Protein AF-A0AAD5UE42-F1 (afdb_monomer)

Sequence (402 aa):
MNGDNMEGTQVIVGWNNNGKYMISDRKSTATILPLPFPNTASKITTLQVPAPSWANLAFSFTRPLSNTDIKLTNSSIYSYAYADHPVRTPTDPNTSFDIHDRHGGFGPLDFTTLKVTNSNGTVPAPKVVAGPSSGILVLPDNFSYSTLVTVHAYLLMFAWIVCPFIGIYIARYLKTALGIWWLRLHTLFMLVGVCICSVTGILFIFLYRPGPHFGMDGNNPHKLIGILVTGLLFAQMILGVVSDQLFEVNRTSIPWYDRAHWWLGRLTFLAALVNMYFGFSLFKSNFGSDMASYLPYVGYALAGVGVLAMIAGHFIHGGQDNHVAPLAEPVKQNDFKPPPDYEDRFQNRYPPQDRNPDRYQSSDRYNSSPRSPGGYTQRQERQRTQERRRDDRYREDRNYRR

Nearest PDB structures (foldseek):
  4o79-assembly1_A  TM=6.593E-01  e=1.253E-01  Arabidopsis thaliana
  7uwd-assembly1_i  TM=2.695E-01  e=8.644E+00  Citrus x limon

pLDDT: mean 78.76, std 16.92, range [36.81, 98.25]

Solvent-accessible surface area (backbone atoms only — not comparable to full-atom values): 24147 Å² total; per-residue (Å²): 127,74,25,77,83,36,49,76,36,83,41,80,48,72,49,76,38,94,92,39,80,46,68,29,39,20,39,27,60,28,81,48,84,54,45,65,46,98,67,60,72,58,40,82,45,77,66,87,60,87,70,57,96,84,57,93,74,79,81,30,71,47,70,60,87,82,50,80,90,62,80,85,54,64,62,42,77,44,71,50,71,47,56,99,66,81,53,80,40,62,89,46,70,74,46,60,66,77,84,59,81,42,72,54,71,54,52,46,50,59,54,80,79,60,76,84,71,74,90,86,66,89,70,75,74,78,76,81,61,85,46,89,44,43,12,88,37,78,73,57,94,92,59,50,72,59,54,52,55,51,52,25,49,54,33,40,44,45,15,66,51,47,22,50,49,55,20,49,45,32,62,58,64,32,42,80,83,44,48,76,50,18,58,55,49,22,47,44,23,48,48,53,34,25,47,47,32,38,52,53,27,50,46,56,53,61,34,47,42,51,68,73,87,82,58,75,84,72,85,55,62,32,61,58,44,45,53,51,38,52,54,47,49,54,52,38,52,53,34,51,52,49,43,60,76,69,60,54,81,84,33,84,63,85,54,68,59,50,53,47,33,54,53,50,47,52,53,39,51,53,51,45,57,57,25,48,45,40,45,38,66,72,46,23,80,71,60,34,73,68,47,32,63,46,51,55,54,52,52,49,51,49,41,47,51,44,50,50,50,54,54,50,44,40,71,75,68,43,75,75,83,58,77,38,59,73,77,69,71,76,73,62,83,82,72,73,72,71,61,94,56,51,64,61,57,54,53,70,75,51,68,81,74,83,77,71,83,79,83,82,73,88,82,92,73,92,81,92,77,84,88,75,93,81,72,79,51,75,66,58,56,52,49,54,52,52,51,50,60,49,52,51,50,52,50,50,53,50,61,74,75,103

Organism: NCBI:txid261099

Secondary structure (DSSP, 8-state):
--GGGGTT-EEEEEEEETTEEEEEEEEEETTEEEEEPSS---EEE--SSPPPTT-S---EEE--TT-TTS---SEEEEEEEE-SS--S-TT-TT---PPPSEEEEEEEEE-TT-----TTS----------TTS-SSPPPTT--HHHHHHHHHHHHHIIIIIHHHHHHHHHHHSHHHHTTHHHHHHHIIIIIIIIIHHHHHHHHHHHH--S-TT--TT--HHHHHHHHHHHHHHHHHHHHHHHHHT--TT-SS--HHHHHHHHHHHHHHHHHHHHHHHHHHHTHHHH-HHHHHHHHHHHHHHHHHHHHHHHHHHHHH-S---SS--------TT-----TTHHHHHHHHS------TT-----------PPPS----HHHHHHHHHHHHHHHHHHHHHHH--

InterPro domains:
  IPR006593 Cytochrome b561/ferric reductase, transmembrane domain [PF03188] (152-280)
  IPR006593 Cytochrome b561/ferric reductase, transmembrane domain [PS50939] (113-314)
  IPR006593 Cytochrome b561/ferric reductase, transmembrane domain [SM00665] (151-280)
  IPR015920 Cellobiose dehydrogenase-like, cytochrome domain [PF16010] (3-107)

Mean predicted aligned error: 15.85 Å

Radius of gyration: 38.17 Å; Cα contacts (8 Å, |Δi|>4): 386; chains: 1; bounding box: 79×54×128 Å

Foldseek 3Di:
DQLVVQALHWDWDWDDDPNDIDIFIFGRRRPDFTFTDPDDQKDWDPQLDDDPPPDPDGTDIDHDCPPPSDHDDQWDKAKDFAAPDDFPDRVDSRTDDDDGPDMDIDIGQGPPPDDPDDPDDSDDPPPRPPDQQWFLDHDPPPDDPLNLLVLLLVLLLQQQLPLQLVLVLLLWFCCVVQPVVSLVSSCCSLVVRHQVSNVVSVVSCRRGGGDDLPDPPDVQVLSVLSVVLNVLSVVLVVLSVVCVVPDDLQDQDDDVSNVVSVVSSVVSSVSSLVSSLSSLVVPCVSLDVVRSVCVSVVSVVSNVVSVVVVVVSCVPRHHGPDSRDPPPPPPPPPPPPDDPCPVVVVCVVDPPPPPPVPPPDDDDDDDDDDDDPDDPPPVNVVVVVVVVVVVVVVVVVVVVND

Structure (mmCIF, N/CA/C/O backbone):
data_AF-A0AAD5UE42-F1
#
_entry.id   AF-A0AAD5UE42-F1
#
loop_
_atom_site.group_PDB
_atom_site.id
_atom_site.type_symbol
_atom_site.label_atom_id
_atom_site.label_alt_id
_atom_site.label_comp_id
_atom_site.label_asym_id
_atom_site.label_entity_id
_atom_site.label_seq_id
_atom_site.pdbx_PDB_ins_code
_atom_site.Cartn_x
_atom_site.Cartn_y
_atom_site.Cartn_z
_atom_site.occupancy
_atom_site.B_iso_or_equiv
_atom_site.auth_seq_id
_atom_site.auth_comp_id
_atom_site.auth_asym_id
_atom_site.auth_atom_id
_atom_site.pdbx_PDB_model_num
ATOM 1 N N . MET A 1 1 ? 5.944 4.211 -20.988 1.00 52.62 1 MET A N 1
ATOM 2 C CA . MET A 1 1 ? 6.977 5.244 -20.711 1.00 52.62 1 MET A CA 1
ATOM 3 C C . MET A 1 1 ? 6.402 6.620 -21.018 1.00 52.62 1 MET A C 1
ATOM 5 O O . MET A 1 1 ? 5.613 6.708 -21.950 1.00 52.62 1 MET A O 1
ATOM 9 N N . ASN A 1 2 ? 6.751 7.667 -20.261 1.00 52.81 2 ASN A N 1
ATOM 10 C CA . ASN A 1 2 ? 6.365 9.039 -20.622 1.00 52.81 2 ASN A CA 1
ATOM 11 C C . ASN A 1 2 ? 7.173 9.425 -21.870 1.00 52.81 2 ASN A C 1
ATOM 13 O O . ASN A 1 2 ? 8.362 9.718 -21.745 1.00 52.81 2 ASN A O 1
ATOM 17 N N . GLY A 1 3 ? 6.567 9.302 -23.056 1.00 58.91 3 GLY A N 1
ATOM 18 C CA . GLY A 1 3 ? 7.266 9.445 -24.338 1.00 58.91 3 GLY A CA 1
ATOM 19 C C . GLY A 1 3 ? 8.025 10.764 -24.435 1.00 58.91 3 GLY A C 1
ATOM 20 O O . GLY A 1 3 ? 9.162 10.774 -24.887 1.00 58.91 3 GLY A O 1
ATOM 21 N N . ASP A 1 4 ? 7.470 11.842 -23.889 1.00 66.00 4 ASP A N 1
ATOM 22 C CA . ASP A 1 4 ? 8.044 13.191 -23.953 1.00 66.00 4 ASP A CA 1
ATOM 23 C C . ASP A 1 4 ? 9.451 13.291 -23.335 1.00 66.00 4 ASP A C 1
ATOM 25 O O . ASP A 1 4 ? 10.297 14.032 -23.823 1.00 66.00 4 ASP A O 1
ATOM 29 N N . ASN A 1 5 ? 9.764 12.475 -22.322 1.00 71.25 5 ASN A N 1
ATOM 30 C CA . ASN A 1 5 ? 11.094 12.460 -21.696 1.00 71.25 5 ASN A CA 1
ATOM 31 C C . ASN A 1 5 ? 12.134 11.657 -22.491 1.00 71.25 5 ASN A C 1
ATOM 33 O O . ASN A 1 5 ? 13.307 11.625 -22.121 1.00 71.25 5 ASN A O 1
ATOM 37 N N . MET A 1 6 ? 11.705 10.955 -23.540 1.00 76.69 6 MET A N 1
ATOM 38 C CA . MET A 1 6 ? 12.575 10.146 -24.383 1.00 76.69 6 MET A CA 1
ATOM 39 C C . MET A 1 6 ? 12.925 10.831 -25.698 1.00 76.69 6 MET A C 1
ATOM 41 O O . MET A 1 6 ? 13.692 10.247 -26.463 1.00 76.69 6 MET A O 1
ATOM 45 N N . GLU A 1 7 ? 12.406 12.019 -26.006 1.00 85.94 7 GLU A N 1
ATOM 46 C CA . GLU A 1 7 ? 12.764 12.711 -27.245 1.00 85.94 7 GLU A CA 1
ATOM 47 C C . GLU A 1 7 ? 14.285 12.902 -27.359 1.00 85.94 7 GLU A C 1
ATOM 49 O O . GLU A 1 7 ? 14.961 13.326 -26.424 1.00 85.94 7 GLU A O 1
ATOM 54 N N . GLY A 1 8 ? 14.850 12.525 -28.506 1.00 84.62 8 GLY A N 1
ATOM 55 C CA . GLY A 1 8 ? 16.280 12.655 -28.776 1.00 84.62 8 GLY A CA 1
ATOM 56 C C . GLY A 1 8 ? 17.173 11.610 -28.103 1.00 84.62 8 GLY A C 1
ATOM 57 O O . GLY A 1 8 ? 18.381 11.642 -28.322 1.00 84.62 8 GLY A O 1
ATOM 58 N N . THR A 1 9 ? 16.619 10.668 -27.334 1.00 84.31 9 THR A N 1
ATOM 59 C CA . THR A 1 9 ? 17.390 9.567 -26.728 1.00 84.31 9 THR A CA 1
ATOM 60 C C . THR A 1 9 ? 17.687 8.441 -27.723 1.00 84.31 9 THR A C 1
ATOM 62 O O . THR A 1 9 ? 17.001 8.287 -28.739 1.00 84.31 9 THR A O 1
ATOM 65 N N . GLN A 1 10 ? 18.724 7.642 -27.434 1.00 87.19 10 GLN A N 1
ATOM 66 C CA . GLN A 1 10 ? 19.076 6.482 -28.251 1.00 87.19 10 GLN A CA 1
ATOM 67 C C . GLN A 1 10 ? 18.228 5.301 -27.817 1.00 87.19 10 GLN A C 1
ATOM 69 O O . GLN A 1 10 ? 18.193 4.955 -26.637 1.00 87.19 10 GLN A O 1
ATOM 74 N N . VAL A 1 11 ? 17.625 4.634 -28.787 1.00 89.75 11 VAL A N 1
ATOM 75 C CA . VAL A 1 11 ? 16.926 3.373 -28.596 1.00 89.75 11 VAL A CA 1
ATOM 76 C C . VAL A 1 11 ? 17.681 2.310 -29.371 1.00 89.75 11 VAL A C 1
ATOM 78 O O . VAL A 1 11 ? 17.966 2.482 -30.552 1.00 89.75 11 VAL A O 1
ATOM 81 N N . ILE A 1 12 ? 18.010 1.210 -28.706 1.00 90.81 12 ILE A N 1
ATOM 82 C CA . ILE A 1 12 ? 18.577 0.032 -29.356 1.00 90.81 12 ILE A CA 1
ATOM 83 C C . ILE A 1 12 ? 17.478 -1.013 -29.359 1.00 90.81 12 ILE A C 1
ATOM 85 O O . ILE A 1 12 ? 17.018 -1.444 -28.302 1.00 90.81 12 ILE A O 1
ATOM 89 N N . VAL A 1 13 ? 17.027 -1.377 -30.551 1.00 92.69 13 VAL A N 1
ATOM 90 C CA . VAL A 1 13 ? 15.970 -2.368 -30.745 1.00 92.69 13 VAL A CA 1
ATOM 91 C C . VAL A 1 13 ? 16.619 -3.643 -31.240 1.00 92.69 13 VAL A C 1
ATOM 93 O O . VAL A 1 13 ? 17.416 -3.581 -32.170 1.00 92.69 13 VAL A O 1
ATOM 96 N N . GLY A 1 14 ? 16.279 -4.788 -30.651 1.00 93.00 14 GLY A N 1
ATOM 97 C CA . GLY A 1 14 ? 16.724 -6.086 -31.147 1.00 93.00 14 GLY A CA 1
ATOM 98 C C . GLY A 1 14 ? 15.583 -7.087 -31.229 1.00 93.00 14 GLY A C 1
ATOM 99 O O . GLY A 1 14 ? 14.652 -7.037 -30.429 1.00 93.00 14 GLY A O 1
ATOM 100 N N . TRP A 1 15 ? 15.645 -7.975 -32.217 1.00 93.44 15 TRP A N 1
ATOM 101 C CA . TRP A 1 15 ? 14.624 -8.994 -32.468 1.00 93.44 15 TRP A CA 1
ATOM 102 C C . TRP A 1 15 ? 15.233 -10.269 -33.051 1.00 93.44 15 TRP A C 1
ATOM 104 O O . TRP A 1 15 ? 16.383 -10.293 -33.499 1.00 93.44 15 TRP A O 1
ATOM 114 N N . ASN A 1 16 ? 14.446 -11.344 -33.036 1.00 91.06 16 ASN A N 1
ATOM 115 C CA . ASN A 1 16 ? 14.782 -12.611 -33.674 1.00 91.06 16 ASN A CA 1
ATOM 116 C C . ASN A 1 16 ? 14.305 -12.607 -35.138 1.00 91.06 16 ASN A C 1
ATOM 118 O O . ASN A 1 16 ? 13.165 -12.258 -35.437 1.00 91.06 16 ASN A O 1
ATOM 122 N N . ASN A 1 17 ? 15.188 -13.008 -36.041 1.00 91.31 17 ASN A N 1
ATOM 123 C CA . ASN A 1 17 ? 14.957 -13.242 -37.454 1.00 91.31 17 ASN A CA 1
ATOM 124 C C . ASN A 1 17 ? 15.378 -14.684 -37.779 1.00 91.31 17 ASN A C 1
ATOM 126 O O . ASN A 1 17 ? 16.527 -14.942 -38.145 1.00 91.31 17 ASN A O 1
ATOM 130 N N . ASN A 1 18 ? 14.451 -15.629 -37.602 1.00 89.25 18 ASN A N 1
ATOM 131 C CA . ASN A 1 18 ? 14.637 -17.049 -37.920 1.00 89.25 18 ASN A CA 1
ATOM 132 C C . ASN A 1 18 ? 15.916 -17.656 -37.309 1.00 89.25 18 ASN A C 1
ATOM 134 O O . ASN A 1 18 ? 16.718 -18.289 -37.995 1.00 89.25 18 ASN A O 1
ATOM 138 N N . GLY A 1 19 ? 16.130 -17.425 -36.013 1.00 84.62 19 GLY A N 1
ATOM 139 C CA . GLY A 1 19 ? 17.285 -17.935 -35.267 1.00 84.62 19 GLY A CA 1
ATOM 140 C C . GLY A 1 19 ? 18.537 -17.059 -35.355 1.00 84.62 19 GLY A C 1
ATOM 141 O O . GLY A 1 19 ? 19.527 -17.346 -34.686 1.00 84.62 19 GLY A O 1
ATOM 142 N N . LYS A 1 20 ? 18.504 -15.969 -36.131 1.00 87.88 20 LYS A N 1
ATOM 143 C CA . LYS A 1 20 ? 19.526 -14.917 -36.108 1.00 87.88 20 LYS A CA 1
ATOM 144 C C . LYS A 1 20 ? 18.991 -13.701 -35.371 1.00 87.88 20 LYS A C 1
ATOM 146 O O . LYS A 1 20 ? 17.842 -13.325 -35.557 1.00 87.88 20 LYS A O 1
ATOM 151 N N . TYR A 1 21 ? 19.819 -13.058 -34.561 1.00 90.50 21 TYR A N 1
ATOM 152 C CA . TYR A 1 21 ? 19.439 -11.797 -33.935 1.00 90.50 21 TYR A CA 1
ATOM 153 C C . TYR A 1 21 ? 19.759 -10.627 -34.864 1.00 90.50 21 TYR A C 1
ATOM 155 O O . TYR A 1 21 ? 20.768 -10.639 -35.567 1.00 90.50 21 TYR A O 1
ATOM 163 N N . MET A 1 22 ? 18.889 -9.625 -34.857 1.00 91.69 22 MET A N 1
ATOM 164 C CA . MET A 1 22 ? 19.046 -8.355 -35.562 1.00 91.69 22 MET A CA 1
ATOM 165 C C . MET A 1 22 ? 19.017 -7.228 -34.534 1.00 91.69 22 MET A C 1
ATOM 167 O O . MET A 1 22 ? 18.335 -7.356 -33.517 1.00 91.69 22 MET A O 1
ATOM 171 N N . ILE A 1 23 ? 19.739 -6.137 -34.795 1.00 92.31 23 ILE A N 1
ATOM 172 C CA . ILE A 1 23 ? 19.665 -4.911 -33.994 1.00 92.31 23 ILE A CA 1
ATOM 173 C C . ILE A 1 23 ? 19.538 -3.680 -34.890 1.00 92.31 23 ILE A C 1
ATOM 175 O O . ILE A 1 23 ? 20.005 -3.677 -36.027 1.00 92.31 23 ILE A O 1
ATOM 179 N N . SER A 1 24 ? 18.920 -2.634 -34.354 1.00 92.25 24 SER A N 1
ATOM 180 C CA . SER A 1 24 ? 18.726 -1.339 -34.995 1.00 92.25 24 SER A CA 1
ATOM 181 C C . SER A 1 24 ? 18.961 -0.239 -33.970 1.00 92.25 24 SER A C 1
ATOM 183 O O . SER A 1 24 ? 18.314 -0.217 -32.918 1.00 92.25 24 SER A O 1
ATOM 185 N N . ASP A 1 25 ? 19.883 0.671 -34.281 1.00 91.81 25 ASP A N 1
ATOM 186 C CA . ASP A 1 25 ? 20.022 1.913 -33.531 1.00 91.81 25 ASP A CA 1
ATOM 187 C C . ASP A 1 25 ? 18.962 2.896 -34.033 1.00 91.81 25 ASP A C 1
ATOM 189 O O . ASP A 1 25 ? 18.850 3.147 -35.235 1.00 91.81 25 ASP A O 1
ATOM 193 N N . ARG A 1 26 ? 18.205 3.498 -33.114 1.00 92.25 26 ARG A N 1
ATOM 194 C CA . ARG A 1 26 ? 17.138 4.450 -33.427 1.00 92.25 26 ARG A CA 1
ATOM 195 C C . ARG A 1 26 ? 17.199 5.692 -32.550 1.00 92.25 26 ARG A C 1
ATOM 197 O O . ARG A 1 26 ? 17.638 5.636 -31.402 1.00 92.25 26 ARG A O 1
ATOM 204 N N . LYS A 1 27 ? 16.713 6.810 -33.079 1.00 91.44 27 LYS A N 1
ATOM 205 C CA . LYS A 1 27 ? 16.481 8.055 -32.351 1.00 91.44 27 LYS A CA 1
ATOM 206 C C . LYS A 1 27 ? 15.022 8.112 -31.926 1.00 91.44 27 LYS A C 1
ATOM 208 O O . LYS A 1 27 ? 14.121 8.067 -32.763 1.00 91.44 27 LYS A O 1
ATOM 213 N N . SER A 1 28 ? 14.788 8.210 -30.626 1.00 90.19 28 SER A N 1
ATOM 214 C CA . SER A 1 28 ? 13.439 8.371 -30.100 1.00 90.19 28 SER A CA 1
ATOM 215 C C . SER A 1 28 ? 12.864 9.739 -30.483 1.00 90.19 28 SER A C 1
ATOM 217 O O . SER A 1 28 ? 13.515 10.773 -30.323 1.00 90.19 28 SER A O 1
ATOM 219 N N . THR A 1 29 ? 11.626 9.732 -30.969 1.00 88.81 29 THR A N 1
ATOM 220 C CA . THR A 1 29 ? 10.811 10.911 -31.307 1.00 88.81 29 THR A CA 1
ATOM 221 C C . THR A 1 29 ? 9.643 11.038 -30.327 1.00 88.81 29 THR A C 1
ATOM 223 O O . THR A 1 29 ? 8.502 11.276 -30.719 1.00 88.81 29 THR A O 1
ATOM 226 N N . ALA A 1 30 ? 9.926 10.780 -29.051 1.00 86.00 30 ALA A N 1
ATOM 227 C CA . ALA A 1 30 ? 8.970 10.732 -27.955 1.00 86.00 30 ALA A CA 1
ATOM 228 C C . ALA A 1 30 ? 7.937 9.593 -28.037 1.00 86.00 30 ALA A C 1
ATOM 230 O O . ALA A 1 30 ? 8.242 8.447 -27.712 1.00 86.00 30 ALA A O 1
ATOM 231 N N . THR A 1 31 ? 6.696 9.907 -28.407 1.00 83.44 31 THR A N 1
ATOM 232 C CA . THR A 1 31 ? 5.552 8.977 -28.396 1.00 83.44 31 THR A CA 1
ATOM 233 C C . THR A 1 31 ? 5.353 8.239 -29.719 1.00 83.44 31 THR A C 1
ATOM 235 O O . THR A 1 31 ? 4.519 7.339 -29.803 1.00 83.44 31 THR A O 1
ATOM 238 N N . ILE A 1 32 ? 6.123 8.596 -30.748 1.00 87.62 32 ILE A N 1
ATOM 239 C CA . ILE A 1 32 ? 6.070 7.990 -32.082 1.00 87.62 32 ILE A CA 1
ATOM 240 C C . ILE A 1 32 ? 7.183 6.942 -32.217 1.00 87.62 32 ILE A C 1
ATOM 242 O O . ILE A 1 32 ? 8.201 7.008 -31.523 1.00 87.62 32 ILE A O 1
ATOM 246 N N . LEU A 1 33 ? 6.981 5.969 -33.113 1.00 90.50 33 LEU A N 1
ATOM 247 C CA . LEU A 1 33 ? 7.971 4.956 -33.477 1.00 90.50 33 LEU A CA 1
ATOM 248 C C . LEU A 1 33 ? 9.363 5.595 -33.680 1.00 90.50 33 LEU A C 1
ATOM 250 O O . LEU A 1 33 ? 9.497 6.463 -34.545 1.00 90.50 33 LEU A O 1
ATOM 254 N N . PRO A 1 34 ? 10.400 5.151 -32.941 1.00 92.88 34 PRO A N 1
ATOM 255 C CA . PRO A 1 34 ? 11.748 5.682 -33.090 1.00 92.88 34 PRO A CA 1
ATOM 256 C C . PRO A 1 34 ? 12.252 5.571 -34.530 1.00 92.88 34 PRO A C 1
ATOM 258 O O . PRO A 1 34 ? 12.094 4.527 -35.174 1.00 92.88 34 PRO A O 1
ATOM 261 N N . LEU A 1 35 ? 12.895 6.632 -35.013 1.00 93.06 35 LEU A N 1
ATOM 262 C CA . LEU A 1 35 ? 13.432 6.702 -36.368 1.00 93.06 35 LEU A CA 1
ATOM 263 C C . LEU A 1 35 ? 14.794 6.002 -36.436 1.00 93.06 35 LEU A C 1
ATOM 265 O O . LEU A 1 35 ? 15.631 6.244 -35.565 1.00 93.06 35 LEU A O 1
ATOM 269 N N . PRO A 1 36 ? 15.053 5.150 -37.438 1.00 91.19 36 PRO A N 1
ATOM 270 C CA . PRO A 1 36 ? 16.342 4.485 -37.568 1.00 91.19 36 PRO A CA 1
ATOM 271 C C . PRO A 1 36 ? 17.473 5.485 -37.821 1.00 91.19 36 PRO A C 1
ATOM 273 O O . PRO A 1 36 ? 17.306 6.462 -38.554 1.00 91.19 36 PRO A O 1
ATOM 276 N N . PHE A 1 37 ? 18.641 5.228 -37.231 1.00 87.62 37 PHE A N 1
ATOM 277 C CA . PHE A 1 37 ? 19.854 5.940 -37.616 1.00 87.62 37 PHE A CA 1
ATOM 278 C C . PHE A 1 37 ? 20.327 5.455 -38.993 1.00 87.62 37 PHE A C 1
ATOM 280 O O . PHE A 1 37 ? 20.268 4.253 -39.264 1.00 87.62 37 PHE A O 1
ATOM 287 N N . PRO A 1 38 ? 20.867 6.348 -39.846 1.00 79.62 38 PRO A N 1
ATOM 288 C CA . PRO A 1 38 ? 21.418 5.960 -41.145 1.00 79.62 38 PRO A CA 1
ATOM 289 C C . PRO A 1 38 ? 22.514 4.894 -41.036 1.00 79.62 38 PRO A C 1
ATOM 291 O O . PRO A 1 38 ? 22.646 4.050 -41.915 1.00 79.62 38 PRO A O 1
ATOM 294 N N . ASN A 1 39 ? 23.276 4.917 -39.938 1.00 76.62 39 ASN A N 1
ATOM 295 C CA . ASN A 1 39 ? 24.330 3.956 -39.650 1.00 76.62 39 ASN A CA 1
ATOM 296 C C . ASN A 1 39 ? 24.086 3.323 -38.277 1.00 76.62 39 ASN A C 1
ATOM 298 O O . ASN A 1 39 ? 24.220 3.985 -37.250 1.00 76.62 39 ASN A O 1
ATOM 302 N N . THR A 1 40 ? 23.757 2.029 -38.251 1.00 78.06 40 THR A N 1
ATOM 303 C CA . THR A 1 40 ? 23.715 1.263 -36.997 1.00 78.06 40 THR A CA 1
ATOM 304 C C . THR A 1 40 ? 25.151 1.015 -36.542 1.00 78.06 40 THR A C 1
ATOM 306 O O . THR A 1 40 ? 25.892 0.252 -37.160 1.00 78.06 40 THR A O 1
ATOM 309 N N . ALA A 1 41 ? 25.569 1.710 -35.488 1.00 81.44 41 ALA A N 1
ATOM 310 C CA . ALA A 1 41 ? 26.918 1.621 -34.947 1.00 81.44 41 ALA A CA 1
ATOM 311 C C . ALA A 1 41 ? 27.052 0.456 -33.959 1.00 81.44 41 ALA A C 1
ATOM 313 O O . ALA A 1 41 ? 28.147 -0.083 -33.778 1.00 81.44 41 ALA A O 1
ATOM 314 N N . SER A 1 42 ? 25.951 0.078 -33.309 1.00 88.06 42 SER A N 1
ATOM 315 C CA . SER A 1 42 ? 25.904 -1.075 -32.422 1.00 88.06 42 SER A CA 1
ATOM 316 C C . SER A 1 42 ? 26.100 -2.374 -33.206 1.00 88.06 42 SER A C 1
ATOM 318 O O . SER A 1 42 ? 25.636 -2.521 -34.336 1.00 88.06 42 SER A O 1
ATOM 320 N N . LYS A 1 43 ? 26.787 -3.347 -32.601 1.00 89.31 43 LYS A N 1
ATOM 321 C CA . LYS A 1 43 ? 27.022 -4.677 -33.185 1.00 89.31 43 LYS A CA 1
ATOM 322 C C . LYS A 1 43 ? 26.628 -5.765 -32.207 1.00 89.31 43 LYS A C 1
ATOM 324 O O . LYS A 1 43 ? 26.909 -5.650 -31.018 1.00 89.31 43 LYS A O 1
ATOM 329 N N . ILE A 1 44 ? 26.013 -6.827 -32.712 1.00 88.19 44 ILE A N 1
ATOM 330 C CA . ILE A 1 44 ? 25.726 -8.021 -31.915 1.00 88.19 44 ILE A CA 1
ATOM 331 C C . ILE A 1 44 ? 27.049 -8.693 -31.559 1.00 88.19 44 ILE A C 1
ATOM 333 O O . ILE A 1 44 ? 27.950 -8.793 -32.391 1.00 88.19 44 ILE A O 1
ATOM 337 N N . THR A 1 45 ? 27.158 -9.147 -30.317 1.00 88.25 45 THR A N 1
ATOM 338 C CA . THR A 1 45 ? 28.293 -9.919 -29.817 1.00 88.25 45 THR A CA 1
ATOM 339 C C . THR A 1 45 ? 27.802 -11.209 -29.172 1.00 88.25 45 THR A C 1
ATOM 341 O O . THR A 1 45 ? 26.607 -11.381 -28.912 1.00 88.25 45 THR A O 1
ATOM 344 N N . THR A 1 46 ? 28.731 -12.126 -28.912 1.00 83.75 46 THR A N 1
ATOM 345 C CA . THR A 1 46 ? 28.453 -13.348 -28.163 1.00 83.75 46 THR A CA 1
ATOM 346 C C . THR A 1 46 ? 27.837 -12.994 -26.819 1.00 83.75 46 THR A C 1
ATOM 348 O O . THR A 1 46 ? 28.264 -12.048 -26.149 1.00 83.75 46 THR A O 1
ATOM 351 N N . LEU A 1 47 ? 26.824 -13.760 -26.432 1.00 79.88 47 LEU A N 1
ATOM 352 C CA . LEU A 1 47 ? 26.119 -13.561 -25.183 1.00 79.88 47 LEU A CA 1
ATOM 353 C C . LEU A 1 47 ? 27.104 -13.641 -24.002 1.00 79.88 47 LEU A C 1
ATOM 355 O O . LEU A 1 47 ? 27.783 -14.649 -23.826 1.00 79.88 47 LEU A O 1
ATOM 359 N N . GLN A 1 48 ? 27.203 -12.565 -23.221 1.00 77.25 48 GLN A N 1
ATOM 360 C CA . GLN A 1 48 ? 28.175 -12.468 -22.120 1.00 77.25 48 GLN A CA 1
ATOM 361 C C . GLN A 1 48 ? 27.700 -13.163 -20.835 1.00 77.25 48 GLN A C 1
ATOM 363 O O . GLN A 1 48 ? 28.500 -13.443 -19.948 1.00 77.25 48 GLN A O 1
ATOM 368 N N . VAL A 1 49 ? 26.399 -13.440 -20.730 1.00 74.81 49 VAL A N 1
ATOM 369 C CA . VAL A 1 49 ? 25.770 -14.130 -19.597 1.00 74.81 49 VAL A CA 1
ATOM 370 C C . VAL A 1 49 ? 24.854 -15.209 -20.163 1.00 74.81 49 VAL A C 1
ATOM 372 O O . VAL A 1 49 ? 24.073 -14.878 -21.049 1.00 74.81 49 VAL A O 1
ATOM 375 N N . PRO A 1 50 ? 24.902 -16.468 -19.693 1.00 77.94 50 PRO A N 1
ATOM 376 C CA . PRO A 1 50 ? 24.021 -17.519 -20.194 1.00 77.94 50 PRO A CA 1
ATOM 377 C C . PRO A 1 50 ? 22.557 -17.072 -20.229 1.00 77.94 50 PRO A C 1
ATOM 379 O O . PRO A 1 50 ? 22.053 -16.504 -19.258 1.00 77.94 50 PRO A O 1
ATOM 382 N N . ALA A 1 51 ? 21.880 -17.321 -21.352 1.00 75.31 51 ALA A N 1
ATOM 383 C CA . ALA A 1 51 ? 20.467 -17.003 -21.478 1.00 75.31 51 ALA A CA 1
ATOM 384 C C . ALA A 1 51 ? 19.684 -17.837 -20.451 1.00 75.31 51 ALA A C 1
ATOM 386 O O . ALA A 1 51 ? 19.891 -19.053 -20.380 1.00 75.31 51 ALA A O 1
ATOM 387 N N . PRO A 1 52 ? 18.788 -17.228 -19.660 1.00 71.44 52 PRO A N 1
ATOM 388 C CA . PRO A 1 52 ? 17.879 -17.992 -18.824 1.00 71.44 52 PRO A CA 1
ATOM 389 C C . PRO A 1 52 ? 17.046 -18.951 -19.679 1.00 71.44 52 PRO A C 1
ATOM 391 O O . PRO A 1 52 ? 16.654 -18.605 -20.792 1.00 71.44 52 PRO A O 1
ATOM 394 N N . SER A 1 53 ? 16.714 -20.129 -19.147 1.00 73.62 53 SER A N 1
ATOM 395 C CA . SER A 1 53 ? 15.935 -21.148 -19.872 1.00 73.62 53 SER A CA 1
ATOM 396 C C . SER A 1 53 ? 14.542 -20.680 -20.308 1.00 73.62 53 SER A C 1
ATOM 398 O O . SER A 1 53 ? 13.952 -21.270 -21.206 1.00 73.62 53 SER A O 1
ATOM 400 N N . TRP A 1 54 ? 14.019 -19.624 -19.684 1.00 74.44 54 TRP A N 1
ATOM 401 C CA . TRP A 1 54 ? 12.732 -19.009 -20.007 1.00 74.44 54 TRP A CA 1
ATOM 402 C C . TRP A 1 54 ? 12.822 -17.881 -21.049 1.00 74.44 54 TRP A C 1
ATOM 404 O O . TRP A 1 54 ? 11.791 -17.342 -21.447 1.00 74.44 54 TRP A O 1
ATOM 414 N N . ALA A 1 55 ? 14.021 -17.465 -21.465 1.00 76.44 55 ALA A N 1
ATOM 415 C CA . ALA A 1 55 ? 14.187 -16.312 -22.343 1.00 76.44 55 ALA A CA 1
ATOM 416 C C . ALA A 1 55 ? 14.009 -16.694 -23.822 1.00 76.44 55 ALA A C 1
ATOM 418 O O . ALA A 1 55 ? 14.838 -17.395 -24.397 1.00 76.44 55 ALA A O 1
ATOM 419 N N . ASN A 1 56 ? 12.968 -16.152 -24.463 1.00 78.25 56 ASN A N 1
ATOM 420 C CA . ASN A 1 56 ? 12.733 -16.301 -25.909 1.00 78.25 56 ASN A CA 1
ATOM 421 C C . ASN A 1 56 ? 13.675 -15.435 -26.769 1.00 78.25 56 ASN A C 1
ATOM 423 O O . ASN A 1 56 ? 13.844 -15.673 -27.965 1.00 78.25 56 ASN A O 1
ATOM 427 N N . LEU A 1 57 ? 14.274 -14.408 -26.163 1.00 84.81 57 LEU A N 1
ATOM 428 C CA . LEU A 1 57 ? 15.183 -13.469 -26.806 1.00 84.81 57 LEU A CA 1
ATOM 429 C C . LEU A 1 57 ? 16.308 -13.126 -25.830 1.00 84.81 57 LEU A C 1
ATOM 431 O O . LEU A 1 57 ? 16.062 -12.590 -24.751 1.00 84.81 57 LEU A O 1
ATOM 435 N N . ALA A 1 58 ? 17.546 -13.422 -26.219 1.00 85.31 58 ALA A N 1
ATOM 436 C CA . ALA A 1 58 ? 18.734 -13.047 -25.467 1.00 85.31 58 ALA A CA 1
ATOM 437 C C . ALA A 1 58 ? 19.857 -12.696 -26.441 1.00 85.31 58 ALA A C 1
ATOM 439 O O . ALA A 1 58 ? 20.304 -13.535 -27.221 1.00 85.31 58 ALA A O 1
ATOM 440 N N . PHE A 1 59 ? 20.329 -11.456 -26.388 1.00 85.69 59 PHE A N 1
ATOM 441 C CA . PHE A 1 59 ? 21.469 -11.004 -27.173 1.00 85.69 59 PHE A CA 1
ATOM 442 C C . PHE A 1 59 ? 22.328 -10.054 -26.344 1.00 85.69 59 PHE A C 1
ATOM 444 O O . PHE A 1 59 ? 21.848 -9.351 -25.456 1.00 85.69 59 PHE A O 1
ATOM 451 N N . SER A 1 60 ? 23.623 -10.040 -26.637 1.00 87.00 60 SER A N 1
ATOM 452 C CA . SER A 1 60 ? 24.537 -9.002 -26.175 1.00 87.00 60 SER A CA 1
ATOM 453 C C . SER A 1 60 ? 24.913 -8.137 -27.368 1.00 87.00 60 SER A C 1
ATOM 455 O O . SER A 1 60 ? 24.989 -8.618 -28.499 1.00 87.00 60 SER A O 1
ATOM 457 N N . PHE A 1 61 ? 25.155 -6.856 -27.129 1.00 88.19 61 PHE A N 1
ATOM 458 C CA . PHE A 1 61 ? 25.627 -5.947 -28.162 1.00 88.19 61 PHE A CA 1
ATOM 459 C C . PHE A 1 61 ? 26.740 -5.059 -27.616 1.00 88.19 61 PHE A C 1
ATOM 461 O O . PHE A 1 61 ? 26.836 -4.806 -26.416 1.00 88.19 61 PHE A O 1
ATOM 468 N N . THR A 1 62 ? 27.591 -4.588 -28.515 1.00 86.56 62 THR A N 1
ATOM 469 C CA . THR A 1 62 ? 28.608 -3.575 -28.244 1.00 86.56 62 THR A CA 1
ATOM 470 C C . THR A 1 62 ? 28.216 -2.288 -28.933 1.00 86.56 62 THR A C 1
ATOM 472 O O . THR A 1 62 ? 27.781 -2.322 -30.084 1.00 86.56 62 THR A O 1
ATOM 475 N N . ARG A 1 63 ? 28.443 -1.160 -28.266 1.00 81.19 63 ARG A N 1
ATOM 476 C CA . ARG A 1 63 ? 28.252 0.171 -28.833 1.00 81.19 63 ARG A CA 1
ATOM 477 C C . ARG A 1 63 ? 29.588 0.923 -28.834 1.00 81.19 63 ARG A C 1
ATOM 479 O O . ARG A 1 63 ? 30.222 0.991 -27.781 1.00 81.19 63 ARG A O 1
ATOM 486 N N . PRO A 1 64 ? 30.028 1.498 -29.965 1.00 76.69 64 PRO A N 1
ATOM 487 C CA . PRO A 1 64 ? 31.261 2.271 -30.002 1.00 76.69 64 PRO A CA 1
ATOM 488 C C . PRO A 1 64 ? 31.097 3.613 -29.278 1.00 76.69 64 PRO A C 1
ATOM 490 O O . PRO A 1 64 ? 30.096 4.309 -29.450 1.00 76.69 64 PRO A O 1
ATOM 493 N N . LEU A 1 65 ? 32.119 3.999 -28.507 1.00 70.88 65 LEU A N 1
ATOM 494 C CA . LEU A 1 65 ? 32.173 5.287 -27.800 1.00 70.88 65 LEU A CA 1
ATOM 495 C C . LEU A 1 65 ? 32.274 6.486 -28.746 1.00 70.88 65 LEU A C 1
ATOM 497 O O . LEU A 1 65 ? 31.854 7.583 -28.399 1.00 70.88 65 LEU A O 1
ATOM 501 N N . SER A 1 66 ? 32.818 6.268 -29.942 1.00 69.50 66 SER A N 1
ATOM 502 C CA . SER A 1 66 ? 32.962 7.282 -30.984 1.00 69.50 66 SER A CA 1
ATOM 503 C C . SER A 1 66 ? 31.663 7.582 -31.734 1.00 69.50 66 SER A C 1
ATOM 505 O O . SER A 1 66 ? 31.688 8.409 -32.641 1.00 69.50 66 SER A O 1
ATOM 507 N N . ASN A 1 67 ? 30.543 6.921 -31.408 1.00 67.81 67 ASN A N 1
ATOM 508 C CA . ASN A 1 67 ? 29.267 7.241 -32.038 1.00 67.81 67 ASN A CA 1
ATOM 509 C C . ASN A 1 67 ? 28.815 8.649 -31.601 1.00 67.81 67 ASN A C 1
ATOM 511 O O . ASN A 1 67 ? 28.461 8.869 -30.441 1.00 67.81 67 ASN A O 1
ATOM 515 N N . THR A 1 68 ? 28.861 9.595 -32.540 1.00 57.47 68 THR A N 1
ATOM 516 C CA . THR A 1 68 ? 28.647 11.032 -32.326 1.00 57.47 68 THR A CA 1
ATOM 517 C C . THR A 1 68 ? 27.200 11.410 -32.058 1.00 57.47 68 THR A C 1
ATOM 519 O O . THR A 1 68 ? 26.959 12.506 -31.555 1.00 57.47 68 THR A O 1
ATOM 522 N N . ASP A 1 69 ? 26.249 10.530 -32.373 1.00 66.50 69 ASP A N 1
ATOM 523 C CA . ASP A 1 69 ? 24.838 10.906 -32.380 1.00 66.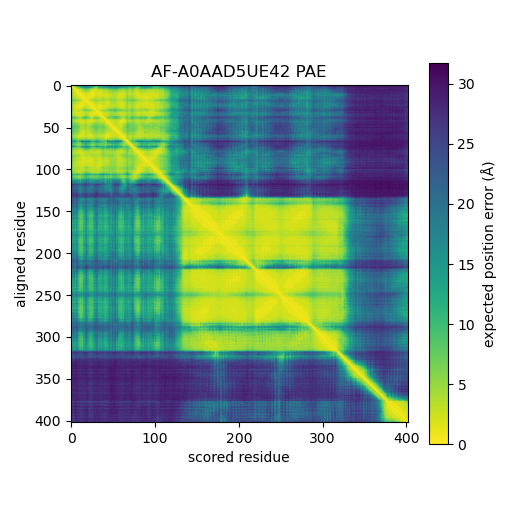50 69 ASP A CA 1
ATOM 524 C C . ASP A 1 69 ? 24.308 11.179 -30.969 1.00 66.50 69 ASP A C 1
ATOM 526 O O . ASP A 1 69 ? 23.494 12.085 -30.790 1.00 66.50 69 ASP A O 1
ATOM 530 N N . ILE A 1 70 ? 24.781 10.438 -29.953 1.00 66.69 70 ILE A N 1
ATOM 531 C CA . ILE A 1 70 ? 24.351 10.595 -28.552 1.00 66.69 70 ILE A CA 1
ATOM 532 C C . ILE A 1 70 ? 25.527 10.342 -27.605 1.00 66.69 70 ILE A C 1
ATOM 534 O O . ILE A 1 70 ? 26.006 9.217 -27.468 1.00 66.69 70 ILE A O 1
ATOM 538 N N . LYS A 1 71 ? 25.992 11.376 -26.900 1.00 68.62 71 LYS A N 1
ATOM 539 C CA . LYS A 1 71 ? 27.076 11.234 -25.917 1.00 68.62 71 LYS A CA 1
ATOM 540 C C . LYS A 1 71 ? 26.599 10.400 -24.724 1.00 68.62 71 LYS A C 1
ATOM 542 O O . LYS A 1 71 ? 25.604 10.748 -24.097 1.00 68.62 71 LYS A O 1
ATOM 547 N N . LEU A 1 72 ? 27.323 9.327 -24.389 1.00 67.88 72 LEU A N 1
ATOM 548 C CA . LEU A 1 72 ? 27.161 8.684 -23.082 1.00 67.88 72 LEU A CA 1
ATOM 549 C C . LEU A 1 72 ? 27.628 9.674 -22.022 1.00 67.88 72 LEU A C 1
ATOM 551 O O . LEU A 1 72 ? 28.797 10.054 -21.995 1.00 67.88 72 LEU A O 1
ATOM 555 N N . THR A 1 73 ? 26.709 10.124 -21.180 1.00 65.44 73 THR A N 1
ATOM 556 C CA . THR A 1 73 ? 27.064 10.882 -19.985 1.00 65.44 73 THR A CA 1
ATOM 557 C C . THR A 1 73 ? 27.489 9.909 -18.886 1.00 65.44 73 THR A C 1
ATOM 559 O O . THR A 1 73 ? 27.109 8.739 -18.888 1.00 65.44 73 THR A O 1
ATOM 562 N N . ASN A 1 74 ? 28.270 10.403 -17.925 1.00 60.03 74 ASN A N 1
ATOM 563 C CA . ASN A 1 74 ? 28.845 9.622 -16.821 1.00 60.03 74 ASN A CA 1
ATOM 564 C C . ASN A 1 74 ? 27.806 8.865 -15.966 1.00 60.03 74 ASN A C 1
ATOM 566 O O . ASN A 1 74 ? 28.162 7.951 -15.234 1.00 60.03 74 ASN A O 1
ATOM 570 N N . SER A 1 75 ? 26.528 9.234 -16.066 1.00 64.00 75 SER A N 1
ATOM 571 C CA . SER A 1 75 ? 25.402 8.598 -15.392 1.00 64.00 75 SER A CA 1
ATOM 572 C C . SER A 1 75 ? 24.183 8.697 -16.306 1.00 64.00 75 SER A C 1
ATOM 574 O O . SER A 1 75 ? 23.730 9.797 -16.624 1.00 64.00 75 SER A O 1
ATOM 576 N N . SER A 1 76 ? 23.681 7.556 -16.779 1.00 64.94 76 SER A N 1
ATOM 577 C CA . SER A 1 76 ? 22.478 7.492 -17.616 1.00 64.94 76 SER A CA 1
ATOM 578 C C . SER A 1 76 ? 21.494 6.470 -17.055 1.00 64.94 76 SER A C 1
ATOM 580 O O . SER A 1 76 ? 21.875 5.355 -16.687 1.00 64.94 76 SER A O 1
ATOM 582 N N . ILE A 1 77 ? 20.218 6.857 -16.990 1.00 67.94 77 ILE A N 1
ATOM 583 C CA . ILE A 1 77 ? 19.111 5.943 -16.701 1.00 67.94 77 ILE A CA 1
ATOM 584 C C . ILE A 1 77 ? 18.794 5.198 -17.993 1.00 67.94 77 ILE A C 1
ATOM 586 O O . ILE A 1 77 ? 18.523 5.818 -19.020 1.00 67.94 77 ILE A O 1
ATOM 590 N N . TYR A 1 78 ? 18.814 3.873 -17.936 1.00 77.31 78 TYR A N 1
ATOM 591 C CA . TYR A 1 78 ? 18.402 3.035 -19.047 1.00 77.31 78 TYR A CA 1
ATOM 592 C C . TYR A 1 78 ? 16.953 2.645 -18.863 1.00 77.31 78 TYR A C 1
ATOM 594 O O . TYR A 1 78 ? 16.499 2.321 -17.768 1.00 77.31 78 TYR A O 1
ATOM 602 N N . SER A 1 79 ? 16.225 2.666 -19.965 1.00 80.00 79 SER A N 1
ATOM 603 C CA . SER A 1 79 ? 14.878 2.129 -20.025 1.00 80.00 79 SER A CA 1
ATOM 604 C C . SER A 1 79 ? 14.889 0.923 -20.949 1.00 80.00 79 SER A C 1
ATOM 606 O O . SER A 1 79 ? 15.633 0.895 -21.928 1.00 80.00 79 SER A O 1
ATOM 608 N N . TYR A 1 80 ? 14.093 -0.088 -20.626 1.00 86.12 80 TYR A N 1
ATOM 609 C CA . TYR A 1 80 ? 13.905 -1.259 -21.472 1.00 86.12 80 TYR A CA 1
ATOM 610 C C . TYR A 1 80 ? 12.427 -1.442 -21.774 1.00 86.12 80 TYR A C 1
ATOM 612 O O . TYR A 1 80 ? 11.562 -1.090 -20.971 1.00 86.12 80 TYR A O 1
ATOM 620 N N . ALA A 1 81 ? 12.151 -2.019 -22.933 1.00 86.12 81 ALA A N 1
ATOM 621 C CA . ALA A 1 81 ? 10.820 -2.402 -23.355 1.00 86.12 81 ALA A CA 1
ATOM 622 C C . ALA A 1 81 ? 10.898 -3.675 -24.197 1.00 86.12 81 ALA A C 1
ATOM 624 O O . ALA A 1 81 ? 11.910 -3.904 -24.858 1.00 86.12 81 ALA A O 1
ATOM 625 N N . TYR A 1 82 ? 9.850 -4.493 -24.169 1.00 88.31 82 TYR A N 1
ATOM 626 C CA . TYR A 1 82 ? 9.733 -5.674 -25.020 1.00 88.31 82 TYR A CA 1
ATOM 627 C C . TYR A 1 82 ? 8.270 -5.977 -25.357 1.00 88.31 82 TYR A C 1
ATOM 629 O O . TYR A 1 82 ? 7.353 -5.568 -24.640 1.00 88.31 82 TYR A O 1
ATOM 637 N N . ALA A 1 83 ? 8.084 -6.673 -26.473 1.00 87.25 83 ALA A N 1
ATOM 638 C CA . ALA A 1 83 ? 6.805 -7.137 -26.991 1.00 87.25 83 ALA A CA 1
ATOM 639 C C . ALA A 1 83 ? 6.943 -8.607 -27.393 1.00 87.25 83 ALA A C 1
ATOM 641 O O . ALA A 1 83 ? 8.027 -9.019 -27.816 1.00 87.25 83 ALA A O 1
ATOM 642 N N . ASP A 1 84 ? 5.846 -9.357 -27.325 1.00 85.44 84 ASP A N 1
ATOM 643 C CA . ASP A 1 84 ? 5.800 -10.758 -27.773 1.00 85.44 84 ASP A CA 1
ATOM 644 C C . ASP A 1 84 ? 5.290 -10.888 -29.226 1.00 85.44 84 ASP A C 1
ATOM 646 O O . ASP A 1 84 ? 4.959 -11.976 -29.702 1.00 85.44 84 ASP A O 1
ATOM 650 N N . HIS A 1 85 ? 5.241 -9.771 -29.958 1.00 86.12 85 HIS A N 1
ATOM 651 C CA . HIS A 1 85 ? 4.796 -9.698 -31.348 1.00 86.12 85 HIS A CA 1
ATOM 652 C C . HIS A 1 85 ? 5.979 -9.520 -32.314 1.00 86.12 85 HIS A C 1
ATOM 654 O O . HIS A 1 85 ? 6.921 -8.781 -32.011 1.00 86.12 85 HIS A O 1
ATOM 660 N N . PRO A 1 86 ? 5.962 -10.184 -33.487 1.00 88.44 86 PRO A N 1
ATOM 661 C CA . PRO A 1 86 ? 7.035 -10.062 -34.464 1.00 88.44 86 PRO A CA 1
ATOM 662 C C . PRO A 1 86 ? 7.064 -8.664 -35.089 1.00 88.44 86 PRO A C 1
ATOM 664 O O . PRO A 1 86 ? 6.042 -7.997 -35.247 1.00 88.44 86 PRO A O 1
ATOM 667 N N . VAL A 1 87 ? 8.251 -8.238 -35.514 1.00 93.50 87 VAL A N 1
ATOM 668 C CA . VAL A 1 87 ? 8.393 -7.056 -36.371 1.00 93.50 87 VAL A CA 1
ATOM 669 C C . VAL A 1 87 ? 7.815 -7.335 -37.765 1.00 93.50 87 VAL A C 1
ATOM 671 O O . VAL A 1 87 ? 7.771 -8.486 -38.201 1.00 93.50 87 VAL A O 1
ATOM 674 N N . ARG A 1 88 ? 7.411 -6.289 -38.498 1.00 93.56 88 ARG A N 1
ATOM 675 C CA . ARG A 1 88 ? 6.747 -6.457 -39.807 1.00 93.56 88 ARG A CA 1
ATOM 676 C C . ARG A 1 88 ? 7.641 -7.108 -40.864 1.00 93.56 88 ARG A C 1
ATOM 678 O O . ARG A 1 88 ? 7.177 -7.974 -41.597 1.00 93.56 88 ARG A O 1
ATOM 685 N N . THR A 1 89 ? 8.914 -6.719 -40.904 1.00 95.25 89 THR A N 1
ATOM 686 C CA . THR A 1 89 ? 9.906 -7.220 -41.862 1.00 95.25 89 THR A CA 1
ATOM 687 C C . THR A 1 89 ? 11.194 -7.601 -41.119 1.00 95.25 89 THR A C 1
ATOM 689 O O . THR A 1 89 ? 12.092 -6.772 -40.983 1.00 95.25 89 THR A O 1
ATOM 692 N N . PRO A 1 90 ? 11.334 -8.847 -40.626 1.00 92.00 90 PRO A N 1
ATOM 693 C CA . PRO A 1 90 ? 12.442 -9.252 -39.747 1.00 92.00 90 PRO A CA 1
ATOM 694 C C . PRO A 1 90 ? 13.853 -9.097 -40.323 1.00 92.00 90 PRO A C 1
ATOM 696 O O . PRO A 1 90 ? 14.823 -9.043 -39.569 1.00 92.00 90 PRO A O 1
ATOM 699 N N . THR A 1 91 ? 13.985 -9.024 -41.644 1.00 92.81 91 THR A N 1
ATOM 700 C CA . THR A 1 91 ? 15.263 -8.838 -42.342 1.00 92.81 91 THR A CA 1
ATOM 701 C C . THR A 1 91 ? 15.651 -7.371 -42.520 1.00 92.81 91 THR A C 1
ATOM 703 O O . THR A 1 91 ? 16.795 -7.098 -42.868 1.00 92.81 91 THR A O 1
ATOM 706 N N . ASP A 1 92 ? 14.725 -6.434 -42.308 1.00 91.69 92 ASP A N 1
ATOM 707 C CA . ASP A 1 92 ? 14.948 -5.002 -42.503 1.00 91.69 92 ASP A CA 1
ATOM 708 C C . ASP A 1 92 ? 15.262 -4.318 -41.159 1.00 91.69 92 ASP A C 1
ATOM 710 O O . ASP A 1 92 ? 14.388 -4.263 -40.290 1.00 91.69 92 ASP A O 1
ATOM 714 N N . PRO A 1 93 ? 16.470 -3.755 -40.955 1.00 87.06 93 PRO A N 1
ATOM 715 C CA . PRO A 1 93 ? 16.797 -3.032 -39.726 1.00 87.06 93 PRO A CA 1
ATOM 716 C C . PRO A 1 93 ? 15.896 -1.805 -39.480 1.00 87.06 93 PRO A C 1
ATOM 718 O O . PRO A 1 93 ? 15.751 -1.358 -38.337 1.00 87.06 93 PRO A O 1
ATOM 721 N N . ASN A 1 94 ? 15.251 -1.285 -40.525 1.00 91.75 94 ASN A N 1
ATOM 722 C CA . ASN A 1 94 ? 14.354 -0.133 -40.477 1.00 91.75 94 ASN A CA 1
ATOM 723 C C . ASN A 1 94 ? 12.880 -0.521 -40.307 1.00 91.75 94 ASN A C 1
ATOM 725 O O . ASN A 1 94 ? 12.022 0.360 -40.276 1.00 91.75 94 ASN A O 1
ATOM 729 N N . THR A 1 95 ? 12.577 -1.815 -40.145 1.00 94.31 95 THR A N 1
ATOM 730 C CA . THR A 1 95 ? 11.204 -2.307 -39.992 1.00 94.31 95 THR A CA 1
ATOM 731 C C . THR A 1 95 ? 10.446 -1.561 -38.897 1.00 94.31 95 THR A C 1
ATOM 733 O O . THR A 1 95 ? 10.973 -1.271 -37.817 1.00 94.31 95 THR A O 1
ATOM 736 N N . SER A 1 96 ? 9.166 -1.295 -39.125 1.00 93.19 96 SER A N 1
ATOM 737 C CA . SER A 1 96 ? 8.286 -0.874 -38.043 1.00 93.19 96 SER A CA 1
ATOM 738 C C . SER A 1 96 ? 7.964 -2.048 -37.119 1.00 93.19 96 SER A C 1
ATOM 740 O O . SER A 1 96 ? 8.015 -3.219 -37.516 1.00 93.19 96 SER A O 1
ATOM 742 N N . PHE A 1 97 ? 7.597 -1.712 -35.892 1.00 91.94 97 PHE A N 1
ATOM 743 C CA . PHE A 1 97 ? 7.109 -2.632 -34.878 1.00 91.94 97 PHE A CA 1
ATOM 744 C C . PHE A 1 97 ? 5.991 -1.953 -34.095 1.00 91.94 97 PHE A C 1
ATOM 746 O O . PHE A 1 97 ? 5.906 -0.722 -34.069 1.00 91.94 97 PHE A O 1
ATOM 753 N N . ASP A 1 98 ? 5.128 -2.766 -33.503 1.00 89.75 98 ASP A N 1
ATOM 754 C CA . ASP A 1 98 ? 4.016 -2.268 -32.709 1.00 89.75 98 ASP A CA 1
ATOM 755 C C . ASP A 1 98 ? 4.496 -1.839 -31.313 1.00 89.75 98 ASP A C 1
ATOM 757 O O . ASP A 1 98 ? 5.662 -2.008 -30.940 1.00 89.75 98 ASP A O 1
ATOM 761 N N . ILE A 1 99 ? 3.604 -1.218 -30.545 1.00 85.62 99 ILE A N 1
ATOM 762 C CA . ILE A 1 99 ? 3.927 -0.779 -29.189 1.00 85.62 99 ILE A CA 1
ATOM 763 C C . ILE A 1 99 ? 4.302 -1.978 -28.309 1.00 85.62 99 ILE A C 1
ATOM 765 O O . ILE A 1 99 ? 3.766 -3.071 -28.448 1.00 85.62 99 ILE A O 1
ATOM 769 N N . HIS A 1 100 ? 5.246 -1.760 -27.401 1.00 84.81 100 HIS A N 1
ATOM 770 C CA . HIS A 1 100 ? 5.663 -2.770 -26.442 1.00 84.81 100 HIS A CA 1
ATOM 771 C C . HIS A 1 100 ? 4.573 -3.060 -25.405 1.00 84.81 100 HIS A C 1
ATOM 773 O O . HIS A 1 100 ? 3.934 -2.139 -24.894 1.00 84.81 100 HIS A O 1
ATOM 779 N N . ASP A 1 101 ? 4.448 -4.323 -25.008 1.00 81.44 101 ASP A N 1
ATOM 780 C CA . ASP A 1 101 ? 3.505 -4.747 -23.966 1.00 81.44 101 ASP A CA 1
ATOM 781 C C . ASP A 1 101 ? 4.064 -4.495 -22.565 1.00 81.44 101 ASP A C 1
ATOM 783 O O . ASP A 1 101 ? 3.332 -4.321 -21.587 1.00 81.44 101 ASP A O 1
ATOM 787 N N . ARG A 1 102 ? 5.396 -4.499 -22.445 1.00 76.69 102 ARG A N 1
ATOM 788 C CA . ARG A 1 102 ? 6.098 -4.430 -21.165 1.00 76.69 102 ARG A CA 1
ATOM 789 C C . ARG A 1 102 ? 7.276 -3.481 -21.246 1.00 76.69 102 ARG A C 1
ATOM 791 O O . ARG A 1 102 ? 7.960 -3.389 -22.261 1.00 76.69 102 ARG A O 1
ATOM 798 N N . HIS A 1 103 ? 7.509 -2.762 -20.156 1.00 83.44 103 HIS A N 1
ATOM 799 C CA . HIS A 1 103 ? 8.604 -1.813 -20.050 1.00 83.44 103 HIS A CA 1
ATOM 800 C C . HIS A 1 103 ? 9.033 -1.590 -18.605 1.00 83.44 103 HIS A C 1
ATOM 802 O O . HIS A 1 103 ? 8.285 -1.849 -17.665 1.00 83.44 103 HIS A O 1
ATOM 808 N N . GLY A 1 104 ? 10.239 -1.064 -18.440 1.00 75.94 104 GLY A N 1
ATOM 809 C CA . GLY A 1 104 ? 10.792 -0.664 -17.159 1.00 75.94 104 GLY A CA 1
ATOM 810 C C . GLY A 1 104 ? 12.039 0.188 -17.344 1.00 75.94 104 GLY A C 1
ATOM 811 O O . GLY A 1 104 ? 12.362 0.621 -18.450 1.00 75.94 104 GLY A O 1
ATOM 812 N N . GLY A 1 105 ? 12.754 0.419 -16.250 1.00 74.44 105 GLY A N 1
ATOM 813 C CA . GLY A 1 105 ? 14.047 1.085 -16.279 1.00 74.44 105 GLY A CA 1
ATOM 814 C C . GLY A 1 105 ? 14.999 0.514 -15.244 1.00 74.44 105 GLY A C 1
ATOM 815 O O . GLY A 1 105 ? 14.574 -0.094 -14.262 1.00 74.44 105 GLY A O 1
ATOM 816 N N . PHE A 1 106 ? 16.288 0.693 -15.492 1.00 71.19 106 PHE A N 1
ATOM 817 C CA . PHE A 1 106 ? 17.376 0.379 -14.581 1.00 71.19 106 PHE A CA 1
ATOM 818 C C . PHE A 1 106 ? 18.436 1.478 -14.671 1.00 71.19 106 PHE A C 1
ATOM 820 O O . PHE A 1 106 ? 18.690 2.039 -15.736 1.00 71.19 106 PHE A O 1
ATOM 827 N N . GLY A 1 107 ? 19.064 1.805 -13.547 1.00 62.06 107 GLY A N 1
ATOM 828 C CA . GLY A 1 107 ? 20.169 2.757 -13.521 1.00 62.06 107 GLY A CA 1
ATOM 829 C C . GLY A 1 107 ? 20.247 3.594 -12.243 1.00 62.06 107 GLY A C 1
ATOM 830 O O . GLY A 1 107 ? 19.390 3.402 -11.381 1.00 62.06 107 GLY A O 1
ATOM 831 N N . PRO A 1 108 ? 21.231 4.524 -12.180 1.00 61.09 108 PRO A N 1
ATOM 832 C CA . PRO A 1 108 ? 22.121 4.843 -13.293 1.00 61.09 108 PRO A CA 1
ATOM 833 C C . PRO A 1 108 ? 23.200 3.785 -13.514 1.00 61.09 108 PRO A C 1
ATOM 835 O O . PRO A 1 108 ? 23.744 3.213 -12.573 1.00 61.09 108 PRO A O 1
ATOM 838 N N . LEU A 1 109 ? 23.508 3.545 -14.787 1.00 64.88 109 LEU A N 1
ATOM 839 C CA . LEU A 1 109 ? 24.751 2.882 -15.149 1.00 64.88 109 LEU A CA 1
ATOM 840 C C . LEU A 1 109 ? 25.868 3.927 -15.123 1.00 64.88 109 LEU A C 1
ATOM 842 O O . LEU A 1 109 ? 25.790 4.937 -15.827 1.00 64.88 109 LEU A O 1
ATOM 846 N N . ASP A 1 110 ? 26.874 3.684 -14.287 1.00 66.00 110 ASP A N 1
ATOM 847 C CA . ASP A 1 110 ? 28.088 4.489 -14.230 1.00 66.00 110 ASP A CA 1
ATOM 848 C C . ASP A 1 110 ? 29.076 3.999 -15.292 1.00 66.00 110 ASP A C 1
ATOM 850 O O . ASP A 1 110 ? 29.621 2.895 -15.214 1.00 66.00 110 ASP A O 1
ATOM 854 N N . PHE A 1 111 ? 29.300 4.840 -16.298 1.00 66.56 111 PHE A N 1
ATOM 855 C CA . PHE A 1 111 ? 30.229 4.549 -17.385 1.00 66.56 111 PHE A CA 1
ATOM 856 C C . PHE A 1 111 ? 31.644 5.069 -17.147 1.00 66.56 111 PHE A C 1
ATOM 858 O O . PHE A 1 111 ? 32.528 4.791 -17.954 1.00 66.56 111 PHE A O 1
ATOM 865 N N . THR A 1 112 ? 31.894 5.767 -16.036 1.00 59.03 112 THR A N 1
ATOM 866 C CA . THR A 1 112 ? 33.223 6.302 -15.698 1.00 59.03 112 THR A CA 1
ATOM 867 C C . THR A 1 112 ? 34.220 5.211 -15.317 1.00 59.03 112 THR A C 1
ATOM 869 O O . THR A 1 112 ? 35.425 5.394 -15.473 1.00 59.03 112 THR A O 1
ATOM 872 N N . THR A 1 113 ? 33.728 4.053 -14.869 1.00 56.00 113 THR A N 1
ATOM 873 C CA . THR A 1 113 ? 34.553 2.900 -14.477 1.00 56.00 113 THR A CA 1
ATOM 874 C C . THR A 1 113 ? 34.663 1.828 -15.564 1.00 56.00 113 THR A C 1
ATOM 876 O O . THR A 1 113 ? 35.381 0.838 -15.383 1.00 56.00 113 THR A O 1
ATOM 879 N N . LEU A 1 114 ? 33.995 2.007 -16.712 1.00 56.50 114 LEU A N 1
ATOM 880 C CA . LEU A 1 114 ? 34.084 1.054 -17.814 1.00 56.50 114 LEU A CA 1
ATOM 881 C C . LEU A 1 114 ? 35.484 1.076 -18.436 1.00 56.50 114 LEU A C 1
ATOM 883 O O . LEU A 1 114 ? 35.893 2.041 -19.080 1.00 56.50 114 LEU A O 1
ATOM 887 N N . LYS A 1 115 ? 36.205 -0.042 -18.311 1.00 53.94 115 LYS A N 1
ATOM 888 C CA . LYS A 1 115 ? 37.409 -0.291 -19.107 1.00 53.94 115 LYS A CA 1
ATOM 889 C C . LYS A 1 115 ? 37.004 -0.505 -20.563 1.00 53.94 115 LYS A C 1
ATOM 891 O O . LYS A 1 115 ? 36.477 -1.560 -20.916 1.00 53.94 115 LYS A O 1
ATOM 896 N N . VAL A 1 116 ? 37.287 0.484 -21.407 1.00 55.91 116 VAL A N 1
ATOM 897 C CA . VAL A 1 116 ? 37.237 0.352 -22.868 1.00 55.91 116 VAL A CA 1
ATOM 898 C C . VAL A 1 116 ? 38.150 -0.803 -23.260 1.00 55.91 116 VAL A C 1
ATOM 900 O O . VAL A 1 116 ? 39.368 -0.717 -23.126 1.00 55.91 116 VAL A O 1
ATOM 903 N N . THR A 1 117 ? 37.568 -1.920 -23.677 1.00 52.09 117 THR A N 1
ATOM 904 C CA . THR A 1 117 ? 38.340 -3.073 -24.134 1.00 52.09 117 THR A CA 1
ATOM 905 C C . THR A 1 117 ? 38.440 -2.986 -25.645 1.00 52.09 117 THR A C 1
ATOM 907 O O . THR A 1 117 ? 37.434 -3.056 -26.349 1.00 52.09 117 THR A O 1
ATOM 910 N N . ASN A 1 118 ? 39.663 -2.807 -26.147 1.00 50.03 118 ASN A N 1
ATOM 911 C CA . ASN A 1 118 ? 39.936 -2.986 -27.564 1.00 50.03 118 ASN A CA 1
ATOM 912 C C . ASN A 1 118 ? 39.600 -4.442 -27.917 1.00 50.03 118 ASN A C 1
ATOM 914 O O . ASN A 1 118 ? 40.070 -5.378 -27.271 1.00 50.03 118 ASN A O 1
ATOM 918 N N . SER A 1 119 ? 38.707 -4.587 -28.889 1.00 50.94 119 SER A N 1
ATOM 919 C CA . SER A 1 119 ? 38.159 -5.812 -29.474 1.00 50.94 119 SER A CA 1
ATOM 920 C C . SER A 1 119 ? 39.110 -7.017 -29.411 1.00 50.94 119 SER A C 1
ATOM 922 O O . SER A 1 119 ? 40.120 -7.013 -30.109 1.00 50.94 119 SER A O 1
ATOM 924 N N . ASN A 1 120 ? 38.761 -8.004 -28.564 1.00 50.28 120 ASN A N 1
ATOM 925 C CA . ASN A 1 120 ? 39.140 -9.441 -28.554 1.00 50.28 120 ASN A CA 1
ATOM 926 C C . ASN A 1 120 ? 39.383 -10.034 -27.149 1.00 50.28 120 ASN A C 1
ATOM 928 O O . ASN A 1 120 ? 39.564 -11.242 -27.030 1.00 50.28 120 ASN A O 1
ATOM 932 N N . GLY A 1 121 ? 39.367 -9.235 -26.079 1.00 46.66 121 GLY A N 1
ATOM 933 C CA . GLY A 1 121 ? 39.483 -9.752 -24.711 1.00 46.66 121 GLY A CA 1
ATOM 934 C C . GLY A 1 121 ? 38.134 -10.150 -24.112 1.00 46.66 121 GLY A C 1
ATOM 935 O O . GLY A 1 121 ? 37.181 -9.377 -24.189 1.00 46.66 121 GLY A O 1
ATOM 936 N N . THR A 1 122 ? 38.059 -11.319 -23.473 1.00 43.03 122 THR A N 1
ATOM 937 C CA . THR A 1 122 ? 36.976 -11.697 -22.553 1.00 43.03 122 THR A CA 1
ATOM 938 C C . THR A 1 122 ? 36.899 -10.634 -21.460 1.00 43.03 122 THR A C 1
ATOM 940 O O . THR A 1 122 ? 37.776 -10.544 -20.601 1.00 43.03 122 THR A O 1
ATOM 943 N N . VAL A 1 123 ? 35.899 -9.759 -21.537 1.00 48.31 123 VAL A N 1
ATOM 944 C CA . VAL A 1 123 ? 35.748 -8.666 -20.578 1.00 48.31 123 VAL A CA 1
ATOM 945 C C . VAL A 1 123 ? 35.149 -9.265 -19.306 1.00 48.31 123 VAL A C 1
ATOM 947 O O . VAL A 1 123 ? 34.090 -9.890 -19.385 1.00 48.31 123 VAL A O 1
ATOM 950 N N . PRO A 1 124 ? 35.772 -9.100 -18.125 1.00 45.66 124 PRO A N 1
ATOM 951 C CA . PRO A 1 124 ? 35.076 -9.351 -16.872 1.00 45.66 124 PRO A CA 1
ATOM 952 C C . PRO A 1 124 ? 33.824 -8.478 -16.877 1.00 45.66 124 PRO A C 1
ATOM 954 O O . PRO A 1 124 ? 33.939 -7.278 -17.137 1.00 45.66 124 PRO A O 1
ATOM 957 N N . ALA A 1 125 ? 32.648 -9.073 -16.648 1.00 45.06 125 ALA A N 1
ATOM 958 C CA . ALA A 1 125 ? 31.387 -8.338 -16.609 1.00 45.06 125 ALA A CA 1
ATOM 959 C C . ALA A 1 125 ? 31.582 -7.030 -15.819 1.00 45.06 125 ALA A C 1
ATOM 961 O O . ALA A 1 125 ? 32.222 -7.080 -14.759 1.00 45.06 125 ALA A O 1
ATOM 962 N N . PRO A 1 126 ? 31.107 -5.871 -16.325 1.00 41.47 126 PRO A N 1
ATOM 963 C CA . PRO A 1 126 ? 31.213 -4.616 -15.602 1.00 41.47 126 PRO A CA 1
ATOM 964 C C . PRO A 1 126 ? 30.780 -4.856 -14.163 1.00 41.47 126 PRO A C 1
ATOM 966 O O . PRO A 1 126 ? 29.654 -5.296 -13.921 1.00 41.47 126 PRO A O 1
ATOM 969 N N . LYS A 1 127 ? 31.691 -4.631 -13.209 1.00 38.59 127 LYS A N 1
ATOM 970 C CA . LYS A 1 127 ? 31.309 -4.609 -11.803 1.00 38.59 127 LYS A CA 1
ATOM 971 C C . LYS A 1 127 ? 30.275 -3.501 -11.725 1.00 38.59 127 LYS A C 1
ATOM 973 O O . LYS A 1 127 ? 30.625 -2.349 -11.958 1.00 38.59 127 LYS A O 1
ATOM 978 N N . VAL A 1 128 ? 29.014 -3.863 -11.505 1.00 40.62 128 VAL A N 1
ATOM 979 C CA . VAL A 1 128 ? 27.931 -2.906 -11.299 1.00 40.62 128 VAL A CA 1
ATOM 980 C C . VAL A 1 128 ? 28.336 -2.102 -10.070 1.00 40.62 128 VAL A C 1
ATOM 982 O O . VAL A 1 128 ? 28.177 -2.551 -8.937 1.00 40.62 128 VAL A O 1
ATOM 985 N N . VAL A 1 129 ? 28.993 -0.962 -10.287 1.00 36.81 129 VAL A N 1
ATOM 986 C CA . VAL A 1 129 ? 29.288 -0.017 -9.222 1.00 36.81 129 VAL A CA 1
ATOM 987 C C . VAL A 1 129 ? 27.936 0.576 -8.891 1.00 36.81 129 VAL A C 1
ATOM 989 O O . VAL A 1 129 ? 27.340 1.272 -9.710 1.00 36.81 129 VAL A O 1
ATOM 992 N N . ALA A 1 130 ? 27.412 0.204 -7.729 1.00 38.84 130 ALA A N 1
ATOM 993 C CA . ALA A 1 130 ? 26.199 0.770 -7.178 1.00 38.84 130 ALA A CA 1
ATOM 994 C C . ALA A 1 130 ? 26.411 2.281 -6.968 1.00 38.84 130 ALA A C 1
ATOM 996 O O . ALA A 1 130 ? 26.835 2.724 -5.905 1.00 38.84 130 ALA A O 1
ATOM 997 N N . GLY A 1 131 ? 26.165 3.078 -8.012 1.00 37.78 131 GLY A N 1
ATOM 998 C CA . GLY A 1 131 ? 25.916 4.511 -7.894 1.00 37.78 131 GLY A CA 1
ATOM 999 C C . GLY A 1 131 ? 24.594 4.756 -7.151 1.00 37.78 131 GLY A C 1
ATOM 1000 O O . GLY A 1 131 ? 23.892 3.798 -6.822 1.00 37.78 131 GLY A O 1
ATOM 1001 N N . PRO A 1 132 ? 24.207 6.015 -6.880 1.00 40.28 132 PRO A N 1
ATOM 1002 C CA . PRO A 1 132 ? 23.178 6.388 -5.894 1.00 40.28 132 PRO A CA 1
ATOM 1003 C C . PRO A 1 132 ? 21.722 6.004 -6.259 1.00 40.28 132 PRO A C 1
ATOM 1005 O O . PRO A 1 132 ? 20.774 6.576 -5.736 1.00 40.28 132 PRO A O 1
ATOM 1008 N N . SER A 1 133 ? 21.519 5.019 -7.134 1.00 48.91 133 SER A N 1
ATOM 1009 C CA . SER A 1 133 ? 20.271 4.266 -7.318 1.00 48.91 133 SER A CA 1
ATOM 1010 C C . SER A 1 133 ? 20.131 3.052 -6.414 1.00 48.91 133 SER A C 1
ATOM 1012 O O . SER A 1 133 ? 19.298 2.179 -6.651 1.00 48.91 133 SER A O 1
ATOM 1014 N N . SER A 1 134 ? 20.964 2.932 -5.399 1.00 53.59 134 SER A N 1
ATOM 1015 C CA . SER A 1 134 ? 20.590 2.082 -4.279 1.00 53.59 134 SER A CA 1
ATOM 1016 C C . SER A 1 134 ? 19.562 2.866 -3.465 1.00 53.59 134 SER A C 1
ATOM 1018 O O . SER A 1 134 ? 19.630 4.097 -3.431 1.00 53.59 134 SER A O 1
ATOM 1020 N N . GLY A 1 135 ? 18.591 2.206 -2.831 1.00 59.75 135 GLY A N 1
ATOM 1021 C CA . GLY A 1 135 ? 17.844 2.875 -1.765 1.00 59.75 135 GLY A CA 1
ATOM 1022 C C . GLY A 1 135 ? 18.800 3.433 -0.699 1.00 59.75 135 GLY A C 1
ATOM 1023 O O . GLY A 1 135 ? 20.015 3.230 -0.766 1.00 59.75 135 GLY A O 1
ATOM 1024 N N . ILE A 1 136 ? 18.262 4.107 0.319 1.00 77.31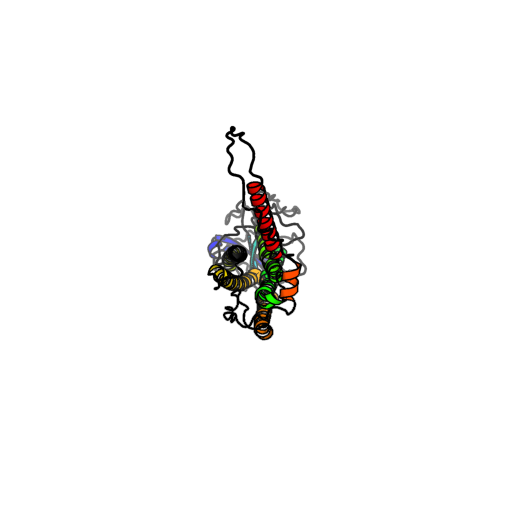 136 ILE A N 1
ATOM 1025 C CA . ILE A 1 136 ? 19.049 4.539 1.492 1.00 77.31 136 ILE A CA 1
ATOM 1026 C C . ILE A 1 136 ? 19.947 3.397 2.006 1.00 77.31 136 ILE A C 1
ATOM 1028 O O . ILE A 1 136 ? 21.077 3.633 2.428 1.00 77.31 136 ILE A O 1
ATOM 1032 N N . LEU A 1 137 ? 19.451 2.159 1.926 1.00 82.06 137 LEU A N 1
ATOM 1033 C CA . LEU A 1 137 ? 20.188 0.933 2.187 1.00 82.06 137 LEU A CA 1
ATOM 1034 C C . LEU A 1 137 ? 20.330 0.084 0.915 1.00 82.06 137 LEU A C 1
ATOM 1036 O O . LEU A 1 137 ? 19.428 0.010 0.076 1.00 82.06 137 LEU A O 1
ATOM 1040 N N . VAL A 1 138 ? 21.462 -0.616 0.813 1.00 78.06 138 VAL A N 1
ATOM 1041 C CA . VAL A 1 138 ? 21.701 -1.623 -0.229 1.00 78.06 138 VAL A CA 1
ATOM 1042 C C . VAL A 1 138 ? 20.906 -2.885 0.103 1.00 78.06 138 VAL A C 1
ATOM 1044 O O . VAL A 1 138 ? 20.881 -3.335 1.250 1.00 78.06 138 VAL A O 1
ATOM 1047 N N . LEU A 1 139 ? 20.235 -3.445 -0.902 1.00 78.75 139 LEU A N 1
ATOM 1048 C CA . LEU A 1 139 ? 19.469 -4.675 -0.749 1.00 78.75 139 LEU A CA 1
ATOM 1049 C C . LEU A 1 139 ? 20.424 -5.873 -0.578 1.00 78.75 139 LEU A C 1
ATOM 1051 O O . LEU A 1 139 ? 21.381 -5.961 -1.345 1.00 78.75 139 LEU A O 1
ATOM 1055 N N . PRO A 1 140 ? 20.196 -6.791 0.381 1.00 82.94 140 PRO A N 1
ATOM 1056 C CA . PRO A 1 140 ? 21.023 -7.989 0.507 1.00 82.94 140 PRO A CA 1
ATOM 1057 C C . PRO A 1 140 ? 20.952 -8.863 -0.754 1.00 82.94 140 PRO A C 1
ATOM 1059 O O . PRO A 1 140 ? 19.891 -8.954 -1.371 1.00 82.94 140 PRO A O 1
ATOM 1062 N N . ASP A 1 141 ? 22.046 -9.553 -1.091 1.00 80.06 141 ASP A N 1
ATOM 1063 C CA . ASP A 1 141 ? 22.210 -10.305 -2.352 1.00 80.06 141 ASP A CA 1
ATOM 1064 C C . ASP A 1 141 ? 21.124 -11.370 -2.611 1.00 80.06 141 ASP A C 1
ATOM 1066 O O . ASP A 1 141 ? 20.873 -11.755 -3.752 1.00 80.06 141 ASP A O 1
ATOM 1070 N N . ASN A 1 142 ? 20.456 -11.851 -1.560 1.00 82.69 142 ASN A N 1
ATOM 1071 C CA . ASN A 1 142 ? 19.390 -12.852 -1.626 1.00 82.69 142 ASN A CA 1
ATOM 1072 C C . ASN A 1 142 ? 17.972 -12.263 -1.742 1.00 82.69 142 ASN A C 1
ATOM 1074 O O . ASN A 1 142 ? 17.003 -13.022 -1.809 1.00 82.69 142 ASN A O 1
ATOM 1078 N N . PHE A 1 143 ? 17.823 -10.938 -1.755 1.00 79.75 143 PHE A N 1
ATOM 1079 C CA . PHE A 1 143 ? 16.537 -10.269 -1.908 1.00 79.75 143 PHE A CA 1
ATOM 1080 C C . PHE A 1 143 ? 16.462 -9.518 -3.233 1.00 79.75 143 PHE A C 1
ATOM 1082 O O . PHE A 1 143 ? 17.392 -8.836 -3.648 1.00 79.75 143 PHE A O 1
ATOM 1089 N N . SER A 1 144 ? 15.303 -9.606 -3.887 1.00 82.75 144 SER A N 1
ATOM 1090 C CA . SER A 1 144 ? 14.986 -8.777 -5.048 1.00 82.75 144 SER A CA 1
ATOM 1091 C C . SER A 1 144 ? 14.047 -7.639 -4.654 1.00 82.75 144 SER A C 1
ATOM 1093 O O . SER A 1 144 ? 13.271 -7.752 -3.700 1.00 82.75 144 SER A O 1
ATOM 1095 N N . TYR A 1 145 ? 14.049 -6.549 -5.423 1.00 81.62 145 TYR A N 1
ATOM 1096 C CA . TYR A 1 145 ? 13.063 -5.481 -5.240 1.00 81.62 145 TYR A CA 1
ATOM 1097 C C . TYR A 1 145 ? 11.621 -6.005 -5.362 1.00 81.62 145 TYR A C 1
ATOM 1099 O O . TYR A 1 145 ? 10.741 -5.589 -4.610 1.00 81.62 145 TYR A O 1
ATOM 1107 N N . SER A 1 146 ? 11.385 -6.978 -6.252 1.00 81.44 146 SER A N 1
ATOM 1108 C CA . SER A 1 146 ? 10.079 -7.633 -6.385 1.00 81.44 146 SER A CA 1
ATOM 1109 C C . SER A 1 146 ? 9.658 -8.348 -5.098 1.00 81.44 146 SER A C 1
ATOM 1111 O O . SER A 1 146 ? 8.505 -8.243 -4.672 1.00 81.44 146 SER A O 1
ATOM 1113 N N . THR A 1 147 ? 10.610 -8.999 -4.422 1.00 85.06 147 THR A N 1
ATOM 1114 C CA . THR A 1 147 ? 10.395 -9.631 -3.115 1.00 85.06 147 THR A CA 1
ATOM 1115 C C . THR A 1 147 ? 9.968 -8.598 -2.075 1.00 85.06 147 THR A C 1
ATOM 1117 O O . THR A 1 147 ? 8.998 -8.828 -1.360 1.00 85.06 147 THR A O 1
ATOM 1120 N N . LEU A 1 148 ? 10.619 -7.432 -2.023 1.00 89.69 148 LEU A N 1
ATOM 1121 C CA . LEU A 1 148 ? 10.232 -6.367 -1.090 1.00 89.69 148 LEU A CA 1
ATOM 1122 C C . LEU A 1 148 ? 8.838 -5.803 -1.366 1.00 89.69 148 LEU A C 1
ATOM 1124 O O . LEU A 1 148 ? 8.069 -5.605 -0.429 1.00 89.69 148 LEU A O 1
ATOM 1128 N N . VAL A 1 149 ? 8.490 -5.574 -2.636 1.00 89.69 149 VAL A N 1
ATOM 1129 C CA . VAL A 1 149 ? 7.137 -5.142 -3.031 1.00 89.69 149 VAL A CA 1
ATOM 1130 C C . VAL A 1 149 ? 6.092 -6.181 -2.622 1.00 89.69 149 VAL A C 1
ATOM 1132 O O . VAL A 1 149 ? 5.023 -5.828 -2.129 1.00 89.69 149 VAL A O 1
ATOM 1135 N N . THR A 1 150 ? 6.422 -7.463 -2.765 1.00 88.06 150 THR A N 1
ATOM 1136 C CA 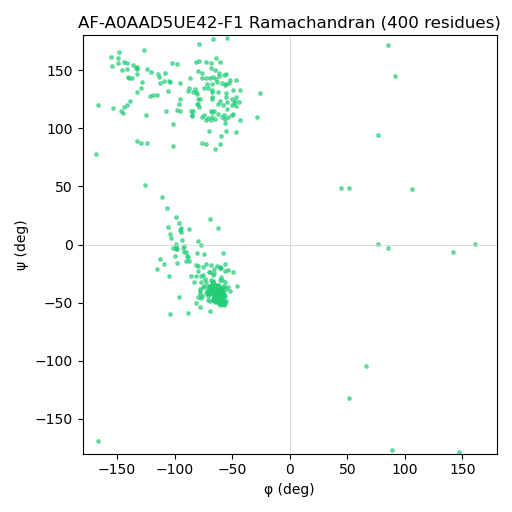. THR A 1 150 ? 5.552 -8.571 -2.362 1.00 88.06 150 THR A CA 1
ATOM 1137 C C . THR A 1 150 ? 5.350 -8.602 -0.845 1.00 88.06 150 THR A C 1
ATOM 1139 O O . THR A 1 150 ? 4.216 -8.677 -0.375 1.00 88.06 150 THR A O 1
ATOM 1142 N N . VAL A 1 151 ? 6.426 -8.469 -0.062 1.00 91.81 151 VAL A N 1
ATOM 1143 C CA . VAL A 1 151 ? 6.358 -8.389 1.408 1.00 91.81 151 VAL A CA 1
ATOM 1144 C C . VAL A 1 151 ? 5.558 -7.164 1.856 1.00 91.81 151 VAL A C 1
ATOM 1146 O O . VAL A 1 151 ? 4.701 -7.285 2.728 1.00 91.81 151 VAL A O 1
ATOM 1149 N N . HIS A 1 152 ? 5.780 -6.002 1.233 1.00 94.50 152 HIS A N 1
ATOM 1150 C CA . HIS A 1 152 ? 4.998 -4.789 1.475 1.00 94.50 152 HIS A CA 1
ATOM 1151 C C . HIS A 1 152 ? 3.500 -5.037 1.258 1.00 94.50 152 HIS A C 1
ATOM 1153 O O . HIS A 1 152 ? 2.694 -4.719 2.132 1.00 94.50 152 HIS A O 1
ATOM 1159 N N . ALA A 1 153 ? 3.125 -5.651 0.133 1.00 93.19 153 ALA A N 1
ATOM 1160 C CA . ALA A 1 153 ? 1.731 -5.946 -0.177 1.00 93.19 153 ALA A CA 1
ATOM 1161 C C . ALA A 1 153 ? 1.093 -6.896 0.848 1.00 93.19 153 ALA A C 1
ATOM 1163 O O . ALA A 1 153 ? -0.002 -6.611 1.327 1.00 93.19 153 ALA A O 1
ATOM 1164 N N . TYR A 1 154 ? 1.776 -7.976 1.246 1.00 92.38 154 TYR A N 1
ATOM 1165 C CA . TYR A 1 154 ? 1.252 -8.900 2.259 1.00 92.38 154 TYR A CA 1
ATOM 1166 C C . TYR A 1 154 ? 1.098 -8.246 3.633 1.00 92.38 154 TYR A C 1
ATOM 1168 O O . TYR A 1 154 ? 0.060 -8.419 4.273 1.00 92.38 154 TYR A O 1
ATOM 1176 N N . LEU A 1 155 ? 2.088 -7.460 4.067 1.00 95.94 155 LEU A N 1
ATOM 1177 C CA . LEU A 1 155 ? 2.011 -6.721 5.326 1.00 95.94 155 LEU A CA 1
ATOM 1178 C C . LEU A 1 155 ? 0.843 -5.736 5.320 1.00 95.94 155 LEU A C 1
ATOM 1180 O O . LEU A 1 155 ? 0.086 -5.696 6.286 1.00 95.94 155 LEU A O 1
ATOM 1184 N N . LEU A 1 156 ? 0.658 -4.977 4.235 1.00 96.31 156 LEU A N 1
ATOM 1185 C CA . LEU A 1 156 ? -0.427 -3.999 4.153 1.00 96.31 156 LEU A CA 1
ATOM 1186 C C . LEU A 1 156 ? -1.795 -4.663 3.983 1.00 96.31 156 LEU A C 1
ATOM 1188 O O . LEU A 1 156 ? -2.779 -4.163 4.519 1.00 96.31 156 LEU A O 1
ATOM 1192 N N . MET A 1 157 ? -1.876 -5.805 3.303 1.00 93.31 157 MET A N 1
ATOM 1193 C CA . MET A 1 157 ? -3.111 -6.578 3.221 1.00 93.31 157 MET A CA 1
ATOM 1194 C C . MET A 1 157 ? -3.503 -7.123 4.595 1.00 93.31 157 MET A C 1
ATOM 1196 O O . MET A 1 157 ? -4.641 -6.952 5.012 1.00 93.31 157 MET A O 1
ATOM 1200 N N . PHE A 1 158 ? -2.569 -7.700 5.351 1.00 94.81 158 PHE A N 1
ATOM 1201 C CA . PHE A 1 158 ? -2.842 -8.125 6.724 1.00 94.81 158 PHE A CA 1
ATOM 1202 C C . PHE A 1 158 ? -3.259 -6.937 7.610 1.00 94.81 158 PHE A C 1
ATOM 1204 O O . PHE A 1 158 ? -4.303 -6.981 8.267 1.00 94.81 158 PHE A O 1
ATOM 1211 N N . ALA A 1 159 ? -2.493 -5.845 7.551 1.00 97.12 159 ALA A N 1
ATOM 1212 C CA . ALA A 1 159 ? -2.719 -4.641 8.341 1.00 97.12 159 ALA A CA 1
ATOM 1213 C C . ALA A 1 159 ? -4.063 -3.969 8.054 1.00 97.12 159 ALA A C 1
ATOM 1215 O O . ALA A 1 159 ? -4.682 -3.469 8.982 1.00 97.12 159 ALA A O 1
ATOM 1216 N N . TRP A 1 160 ? -4.529 -3.951 6.803 1.00 96.56 160 TRP A N 1
ATOM 1217 C CA . TRP A 1 160 ? -5.727 -3.200 6.416 1.00 96.56 160 TRP A CA 1
ATOM 1218 C C . TRP A 1 160 ? -6.940 -4.066 6.081 1.00 96.56 160 TRP A C 1
ATOM 1220 O O . TRP A 1 160 ? -8.037 -3.535 6.099 1.00 96.56 160 TRP A O 1
ATOM 1230 N N . ILE A 1 161 ? -6.801 -5.369 5.821 1.00 94.00 161 ILE A N 1
ATOM 1231 C CA . ILE A 1 161 ? -7.934 -6.268 5.517 1.00 94.00 161 ILE A CA 1
ATOM 1232 C C . ILE A 1 161 ? -8.281 -7.180 6.690 1.00 94.00 161 ILE A C 1
ATOM 1234 O O . ILE A 1 161 ? -9.428 -7.586 6.804 1.00 94.00 161 ILE A O 1
ATOM 1238 N N . VAL A 1 162 ? -7.339 -7.509 7.575 1.00 94.12 162 VAL A N 1
ATOM 1239 C CA . VAL A 1 162 ? -7.599 -8.456 8.674 1.00 94.12 162 VAL A CA 1
ATOM 1240 C C . VAL A 1 162 ? -7.753 -7.714 9.997 1.00 94.12 162 VAL A C 1
ATOM 1242 O O . VAL A 1 162 ? -8.813 -7.756 10.627 1.00 94.12 162 VAL A O 1
ATOM 1245 N N . CYS A 1 163 ? -6.718 -6.978 10.402 1.00 97.25 163 CYS A N 1
ATOM 1246 C CA . CYS A 1 163 ? -6.655 -6.328 11.712 1.00 97.25 163 CYS A CA 1
ATOM 1247 C C . CYS A 1 163 ? -7.819 -5.354 11.996 1.00 97.25 163 CYS A C 1
ATOM 1249 O O . CYS A 1 163 ? -8.364 -5.418 13.104 1.00 97.25 163 CYS A O 1
ATOM 1251 N N . PRO A 1 164 ? -8.268 -4.493 11.053 1.00 96.38 164 PRO A N 1
ATOM 1252 C CA . PRO A 1 164 ? -9.310 -3.519 11.345 1.00 96.38 164 PRO A CA 1
ATOM 1253 C C . PRO A 1 164 ? -10.655 -4.174 11.640 1.00 96.38 164 PRO A C 1
ATOM 1255 O O . PRO A 1 164 ? -11.333 -3.758 12.575 1.00 96.38 164 PRO A O 1
ATOM 1258 N N . PHE A 1 165 ? -11.031 -5.230 10.909 1.00 95.06 165 PHE A N 1
ATOM 1259 C CA . PHE A 1 165 ? -12.292 -5.927 11.165 1.00 95.06 165 PHE A CA 1
ATOM 1260 C C . PHE A 1 165 ? -12.292 -6.593 12.533 1.00 95.06 165 PHE A C 1
ATOM 1262 O O . PHE A 1 165 ? -13.246 -6.413 13.284 1.00 95.06 165 PHE A O 1
ATOM 1269 N N . ILE A 1 166 ? -11.217 -7.291 12.902 1.00 96.44 166 ILE A N 1
ATOM 1270 C CA . ILE A 1 166 ? -11.135 -7.932 14.218 1.00 96.44 166 ILE A CA 1
ATOM 1271 C C . ILE A 1 166 ? -11.191 -6.869 15.325 1.00 96.44 166 ILE A C 1
ATOM 1273 O O . ILE A 1 166 ? -12.030 -6.948 16.223 1.00 96.44 166 ILE A O 1
ATOM 1277 N N . GLY A 1 167 ? -10.358 -5.828 15.237 1.00 96.62 167 GLY A N 1
ATOM 1278 C CA . GLY A 1 167 ? -10.307 -4.783 16.259 1.00 96.62 167 GLY A CA 1
ATOM 1279 C C . GLY A 1 167 ? -11.610 -3.983 16.376 1.00 96.62 167 GLY A C 1
ATOM 1280 O O . GLY A 1 167 ? -12.039 -3.680 17.490 1.00 96.62 167 GLY A O 1
ATOM 1281 N N . ILE A 1 168 ? -12.274 -3.653 15.262 1.00 95.12 168 ILE A N 1
ATOM 1282 C CA . ILE A 1 168 ? -13.568 -2.949 15.274 1.00 95.12 168 ILE A CA 1
ATOM 1283 C C . ILE A 1 168 ? -14.666 -3.851 15.840 1.00 95.12 168 ILE A C 1
ATOM 1285 O O . ILE A 1 168 ? -15.493 -3.369 16.611 1.00 95.12 168 ILE A O 1
ATOM 1289 N N . TYR A 1 169 ? -14.672 -5.144 15.502 1.00 95.06 169 TYR A N 1
ATOM 1290 C CA . TYR A 1 169 ? -15.688 -6.084 15.980 1.00 95.06 169 TYR A CA 1
ATOM 1291 C C . TYR A 1 169 ? -15.629 -6.192 17.504 1.00 95.06 169 TYR A C 1
ATOM 1293 O O . TYR A 1 169 ? -16.646 -6.036 18.179 1.00 95.06 169 TYR A O 1
ATOM 1301 N N . ILE A 1 170 ? -14.418 -6.351 18.050 1.00 95.56 170 ILE A N 1
ATOM 1302 C CA . ILE A 1 170 ? -14.167 -6.383 19.495 1.00 95.56 170 ILE A CA 1
ATOM 1303 C C . ILE A 1 170 ? -14.675 -5.102 20.165 1.00 95.56 170 ILE A C 1
ATOM 1305 O O . ILE A 1 170 ? -15.452 -5.169 21.117 1.00 95.56 170 ILE A O 1
ATOM 1309 N N . ALA A 1 171 ? -14.289 -3.933 19.644 1.00 94.19 171 ALA A N 1
ATOM 1310 C CA . ALA A 1 171 ? -14.685 -2.644 20.210 1.00 94.19 171 ALA A CA 1
ATOM 1311 C C . ALA A 1 171 ? -16.178 -2.325 20.050 1.00 94.19 171 ALA A C 1
ATOM 1313 O O . ALA A 1 171 ? -16.692 -1.434 20.729 1.00 94.19 171 ALA A O 1
ATOM 1314 N N . ARG A 1 172 ? -16.884 -3.010 19.148 1.00 92.44 172 ARG A N 1
ATOM 1315 C CA . ARG A 1 172 ? -18.306 -2.772 18.907 1.00 92.44 172 ARG A CA 1
ATOM 1316 C C . ARG A 1 172 ? -19.208 -3.733 19.667 1.00 92.44 172 ARG A C 1
ATOM 1318 O O . ARG A 1 172 ? -20.184 -3.265 20.240 1.00 92.44 172 ARG A O 1
ATOM 1325 N N . TYR A 1 173 ? -18.892 -5.025 19.670 1.00 92.75 173 TYR A N 1
ATOM 1326 C CA . TYR A 1 173 ? -19.819 -6.067 20.124 1.00 92.75 173 TYR A CA 1
ATOM 1327 C C . TYR A 1 173 ? -19.365 -6.812 21.376 1.00 92.75 173 TYR A C 1
ATOM 1329 O O . TYR A 1 173 ? -20.194 -7.390 22.067 1.00 92.75 173 TYR A O 1
ATOM 1337 N N . LEU A 1 174 ? -18.070 -6.801 21.699 1.00 92.81 174 LEU A N 1
ATOM 1338 C CA . LEU A 1 174 ? -17.525 -7.630 22.782 1.00 92.81 174 LEU A CA 1
ATOM 1339 C C . LEU A 1 174 ? -17.171 -6.833 24.044 1.00 92.81 174 LEU A C 1
ATOM 1341 O O . LEU A 1 174 ? -16.469 -7.335 24.918 1.00 92.81 174 LEU A O 1
ATOM 1345 N N . LYS A 1 175 ? -17.663 -5.596 24.165 1.00 90.25 175 LYS A N 1
ATOM 1346 C CA . LYS A 1 175 ? -17.380 -4.712 25.306 1.00 90.25 175 LYS A CA 1
ATOM 1347 C C . LYS A 1 175 ? -17.849 -5.287 26.639 1.00 90.25 175 LYS A C 1
ATOM 1349 O O . LYS A 1 175 ? -17.078 -5.317 27.594 1.00 90.25 175 LYS A O 1
ATOM 1354 N N . THR A 1 176 ? -19.096 -5.745 26.692 1.00 89.12 176 THR A N 1
ATOM 1355 C CA . THR A 1 176 ? -19.714 -6.320 27.895 1.00 89.12 176 THR A CA 1
ATOM 1356 C C . THR A 1 176 ? -19.096 -7.669 28.249 1.00 89.12 176 THR A C 1
ATOM 1358 O O . THR A 1 176 ? -18.781 -7.911 29.409 1.00 89.12 176 THR A O 1
ATOM 1361 N N . ALA A 1 177 ? -18.840 -8.511 27.244 1.00 92.19 177 ALA A N 1
ATOM 1362 C CA . ALA A 1 177 ? -18.262 -9.840 27.428 1.00 92.19 177 ALA A CA 1
ATOM 1363 C C . ALA A 1 177 ? -16.801 -9.817 27.909 1.00 92.19 177 ALA A C 1
ATOM 1365 O O . ALA A 1 177 ? -16.395 -10.673 28.690 1.00 92.19 177 ALA A O 1
ATOM 1366 N N . LEU A 1 178 ? -15.997 -8.856 27.442 1.00 92.44 178 LEU A N 1
ATOM 1367 C CA . LEU A 1 178 ? -14.554 -8.824 27.708 1.00 92.44 178 LEU A CA 1
ATOM 1368 C C . LEU A 1 178 ? -14.151 -7.859 28.830 1.00 92.44 178 LEU A C 1
ATOM 1370 O O . LEU A 1 178 ? -12.989 -7.864 29.247 1.00 92.44 178 LEU A O 1
ATOM 1374 N N . GLY A 1 179 ? -15.063 -7.009 29.312 1.00 92.44 179 GLY A N 1
ATOM 1375 C CA . GLY A 1 179 ? -14.724 -5.959 30.272 1.00 92.44 179 GLY A CA 1
ATOM 1376 C C . GLY A 1 179 ? -13.541 -5.133 29.762 1.00 92.44 179 GLY A C 1
ATOM 1377 O O . GLY A 1 179 ? -13.480 -4.783 28.591 1.00 92.44 179 GLY A O 1
ATOM 1378 N N . ILE A 1 180 ? -12.528 -4.875 30.584 1.00 90.88 180 ILE A N 1
ATOM 1379 C CA . ILE A 1 180 ? -11.385 -4.048 30.160 1.00 90.88 180 ILE A CA 1
ATOM 1380 C C . ILE A 1 180 ? -10.557 -4.626 28.995 1.00 90.88 180 ILE A C 1
ATOM 1382 O O . ILE A 1 180 ? -9.832 -3.895 28.311 1.00 90.88 180 ILE A O 1
ATOM 1386 N N . TRP A 1 181 ? -10.666 -5.930 28.722 1.00 95.88 181 TRP A N 1
ATOM 1387 C CA . TRP A 1 181 ? -9.905 -6.573 27.652 1.00 95.88 181 TRP A CA 1
ATOM 1388 C C . TRP A 1 181 ? -10.338 -6.142 26.252 1.00 95.88 181 TRP A C 1
ATOM 1390 O O . TRP A 1 181 ? -9.503 -6.198 25.348 1.00 95.88 181 TRP A O 1
ATOM 1400 N N . TRP A 1 182 ? -11.572 -5.651 26.053 1.00 95.56 182 TRP A N 1
ATOM 1401 C CA . TRP A 1 182 ? -11.994 -5.161 24.732 1.00 95.56 182 TRP A CA 1
ATOM 1402 C C . TRP A 1 182 ? -11.076 -4.032 24.250 1.00 95.56 182 TRP A C 1
ATOM 1404 O O . TRP A 1 182 ? -10.677 -4.016 23.087 1.00 95.56 182 TRP A O 1
ATOM 1414 N N . LEU A 1 183 ? -10.691 -3.123 25.154 1.00 95.25 183 LEU A N 1
ATOM 1415 C CA . LEU A 1 183 ? -9.852 -1.973 24.829 1.00 95.25 183 LEU A CA 1
ATOM 1416 C C . LEU A 1 183 ? -8.421 -2.417 24.535 1.00 95.25 183 LEU A C 1
ATOM 1418 O O . LEU A 1 183 ? -7.833 -1.991 23.546 1.00 95.25 183 LEU A O 1
ATOM 1422 N N . ARG A 1 184 ? -7.869 -3.320 25.354 1.00 97.00 184 ARG A N 1
ATOM 1423 C CA . ARG A 1 184 ? -6.509 -3.851 25.163 1.00 97.00 184 ARG A CA 1
ATOM 1424 C C . ARG A 1 184 ? -6.379 -4.588 23.835 1.00 97.00 184 ARG A C 1
ATOM 1426 O O . ARG A 1 184 ? -5.413 -4.369 23.112 1.00 97.00 184 ARG A O 1
ATOM 1433 N N . LEU A 1 185 ? -7.361 -5.421 23.495 1.00 97.62 185 LEU A N 1
ATOM 1434 C CA . LEU A 1 185 ? -7.371 -6.156 22.234 1.00 97.62 185 LEU A CA 1
ATOM 1435 C C . LEU A 1 185 ? -7.622 -5.231 21.038 1.00 97.62 185 LEU A C 1
ATOM 1437 O O . LEU A 1 185 ? -6.926 -5.354 20.035 1.00 97.62 185 LEU A O 1
ATOM 1441 N N . HIS A 1 186 ? -8.543 -4.268 21.140 1.00 97.44 186 HIS A N 1
ATOM 1442 C CA . HIS A 1 186 ? -8.725 -3.252 20.100 1.00 97.44 186 HIS A CA 1
ATOM 1443 C C . HIS A 1 186 ? -7.413 -2.503 19.828 1.00 97.44 186 HIS A C 1
ATOM 1445 O O . HIS A 1 186 ? -6.961 -2.442 18.685 1.00 97.44 186 HIS A O 1
ATOM 1451 N N . THR A 1 187 ? -6.758 -2.016 20.882 1.00 97.44 187 THR A N 1
ATOM 1452 C CA . THR A 1 187 ? -5.465 -1.332 20.789 1.00 97.44 187 THR A CA 1
ATOM 1453 C C . THR A 1 187 ? -4.379 -2.247 20.234 1.00 97.44 187 THR A C 1
ATOM 1455 O O . THR A 1 187 ? -3.611 -1.797 19.395 1.00 97.44 187 THR A O 1
ATOM 1458 N N . LEU A 1 188 ? -4.326 -3.527 20.616 1.00 97.62 188 LEU A N 1
ATOM 1459 C CA . LEU A 1 188 ? -3.378 -4.494 20.052 1.00 97.62 188 LEU A CA 1
ATOM 1460 C C . LEU A 1 188 ? -3.528 -4.592 18.527 1.00 97.62 188 LEU A C 1
ATOM 1462 O O . LEU A 1 188 ? -2.547 -4.431 17.802 1.00 97.62 188 LEU A O 1
ATOM 1466 N N . PHE A 1 189 ? -4.747 -4.807 18.027 1.00 98.25 189 PHE A N 1
ATOM 1467 C CA . PHE A 1 189 ? -4.980 -4.926 16.587 1.00 98.25 189 PHE A CA 1
ATOM 1468 C C . PHE A 1 189 ? -4.739 -3.609 15.843 1.00 98.25 189 PHE A C 1
ATOM 1470 O O . PHE A 1 189 ? -4.175 -3.643 14.754 1.00 98.25 189 PHE A O 1
ATOM 1477 N N . MET A 1 190 ? -5.099 -2.455 16.412 1.00 97.94 190 MET A N 1
ATOM 1478 C CA . MET A 1 190 ? -4.902 -1.154 15.756 1.00 97.94 190 MET A CA 1
ATOM 1479 C C . MET A 1 190 ? -3.442 -0.683 15.803 1.00 97.94 190 MET A C 1
ATOM 1481 O O . MET A 1 190 ? -2.894 -0.253 14.792 1.00 97.94 190 MET A O 1
ATOM 1485 N N . LEU A 1 191 ? -2.771 -0.797 16.948 1.00 96.88 191 LEU A N 1
ATOM 1486 C CA . LEU A 1 191 ? -1.387 -0.354 17.110 1.00 96.88 191 LEU A CA 1
ATOM 1487 C C . LEU A 1 191 ? -0.397 -1.348 16.496 1.00 96.88 191 LEU A C 1
ATOM 1489 O O . LEU A 1 191 ? 0.440 -0.960 15.688 1.00 96.88 191 LEU A O 1
ATOM 1493 N N . VAL A 1 192 ? -0.471 -2.626 16.868 1.00 95.62 192 VAL A N 1
ATOM 1494 C CA . VAL A 1 192 ? 0.487 -3.628 16.376 1.00 95.62 192 VAL A CA 1
ATOM 1495 C C . VAL A 1 192 ? 0.086 -4.097 14.986 1.00 95.62 192 VAL A C 1
ATOM 1497 O O . VAL A 1 192 ? 0.897 -4.061 14.064 1.00 95.62 192 VAL A O 1
ATOM 1500 N N . GLY A 1 193 ? -1.178 -4.482 14.820 1.00 96.25 193 GLY A N 1
ATOM 1501 C CA . GLY A 1 193 ? -1.671 -5.034 13.563 1.00 96.25 193 GLY A CA 1
ATOM 1502 C C . GLY A 1 193 ? -1.748 -4.014 12.428 1.00 96.25 193 GLY A C 1
ATOM 1503 O O . GLY A 1 193 ? -1.278 -4.302 11.334 1.00 96.25 193 GLY A O 1
ATOM 1504 N N . VAL A 1 194 ? -2.326 -2.830 12.658 1.00 97.94 194 VAL A N 1
ATOM 1505 C CA . VAL A 1 194 ? -2.456 -1.806 11.606 1.00 97.94 194 VAL A CA 1
ATOM 1506 C C . VAL A 1 194 ? -1.218 -0.912 11.557 1.00 97.94 194 VAL A C 1
ATOM 1508 O O . VAL A 1 194 ? -0.559 -0.845 10.521 1.00 97.94 194 VAL A O 1
ATOM 1511 N N . CYS A 1 195 ? -0.884 -0.221 12.652 1.00 97.75 195 CYS A N 1
ATOM 1512 C CA . CYS A 1 195 ? 0.141 0.826 12.639 1.00 97.75 195 CYS A CA 1
ATOM 1513 C C . CYS A 1 195 ? 1.557 0.269 12.425 1.00 97.75 195 CYS A C 1
ATOM 1515 O O . CYS A 1 195 ? 2.200 0.638 11.442 1.00 97.75 195 CYS A O 1
ATOM 1517 N N . ILE A 1 196 ? 2.031 -0.657 13.270 1.00 97.94 196 ILE A N 1
ATOM 1518 C CA . ILE A 1 196 ? 3.394 -1.205 13.152 1.00 97.94 196 ILE A CA 1
ATOM 1519 C C . ILE A 1 196 ? 3.580 -1.924 11.812 1.00 97.94 196 ILE A C 1
ATOM 1521 O O . ILE A 1 196 ? 4.520 -1.597 11.093 1.00 97.94 196 ILE A O 1
ATOM 1525 N N . CYS A 1 197 ? 2.675 -2.825 11.415 1.00 97.94 197 CYS A N 1
ATOM 1526 C CA . CYS A 1 197 ? 2.790 -3.499 10.115 1.00 97.94 197 CYS A CA 1
ATOM 1527 C C . CYS A 1 197 ? 2.776 -2.516 8.932 1.00 97.94 197 CYS A C 1
ATOM 1529 O O . CYS A 1 197 ? 3.540 -2.707 7.983 1.00 97.94 197 CYS A O 1
ATOM 1531 N N . SER A 1 198 ? 1.967 -1.448 8.991 1.00 97.75 198 SER A N 1
ATOM 1532 C CA . SER A 1 198 ? 1.955 -0.418 7.943 1.00 97.75 198 SER A CA 1
ATOM 1533 C C . SER A 1 198 ? 3.275 0.332 7.866 1.00 97.75 198 SER A C 1
ATOM 1535 O O . SER A 1 198 ? 3.854 0.448 6.786 1.00 97.75 198 SER A O 1
ATOM 1537 N N . VAL A 1 199 ? 3.783 0.797 9.008 1.00 97.44 199 VAL A N 1
ATOM 1538 C CA . VAL A 1 199 ? 5.065 1.502 9.087 1.00 97.44 199 VAL A CA 1
ATOM 1539 C C . VAL A 1 199 ? 6.197 0.599 8.604 1.00 97.44 199 VAL A C 1
ATOM 1541 O O . VAL A 1 199 ? 6.982 1.029 7.767 1.00 97.44 199 VAL A O 1
ATOM 1544 N N . THR A 1 200 ? 6.256 -0.664 9.032 1.00 97.19 200 THR A N 1
ATOM 1545 C CA . THR A 1 200 ? 7.268 -1.627 8.570 1.00 97.19 200 THR A CA 1
ATOM 1546 C C . THR A 1 200 ? 7.200 -1.845 7.059 1.00 97.19 200 THR A C 1
ATOM 1548 O O . THR A 1 200 ? 8.224 -1.756 6.382 1.00 97.19 200 THR A O 1
ATOM 1551 N N . GLY A 1 201 ? 6.004 -2.073 6.507 1.00 95.62 201 GLY A N 1
ATOM 1552 C CA . GLY A 1 201 ? 5.825 -2.243 5.066 1.00 95.62 201 GLY A CA 1
ATOM 1553 C C . GLY A 1 201 ? 6.280 -1.012 4.279 1.00 95.62 201 GLY A C 1
ATOM 1554 O O . GLY A 1 201 ? 6.960 -1.144 3.260 1.00 95.62 201 GLY A O 1
ATOM 1555 N N . ILE A 1 202 ? 5.940 0.192 4.745 1.00 94.69 202 ILE A N 1
ATOM 1556 C CA . ILE A 1 202 ? 6.354 1.456 4.120 1.00 94.69 202 ILE A CA 1
ATOM 1557 C C . ILE A 1 202 ? 7.871 1.643 4.225 1.00 94.69 202 ILE A C 1
ATOM 1559 O O . ILE A 1 202 ? 8.504 1.992 3.229 1.00 94.69 202 ILE A O 1
ATOM 1563 N N . LEU A 1 203 ? 8.466 1.365 5.388 1.00 94.25 203 LEU A N 1
ATOM 1564 C CA . LEU A 1 203 ? 9.904 1.494 5.616 1.00 94.25 203 LEU A CA 1
ATOM 1565 C C . LEU A 1 203 ? 10.717 0.578 4.704 1.00 94.25 203 LEU A C 1
ATOM 1567 O O . LEU A 1 203 ? 11.732 1.023 4.185 1.00 94.25 203 LEU A O 1
ATOM 1571 N N . PHE A 1 204 ? 10.274 -0.650 4.425 1.00 91.94 204 PHE A N 1
ATOM 1572 C CA . PHE A 1 204 ? 10.970 -1.502 3.455 1.00 91.94 204 PHE A CA 1
ATOM 1573 C C . PHE A 1 204 ? 11.026 -0.876 2.060 1.00 91.94 204 PHE A C 1
ATOM 1575 O O . PHE A 1 204 ? 12.070 -0.890 1.412 1.00 91.94 204 PHE A O 1
ATOM 1582 N N . ILE A 1 205 ? 9.937 -0.268 1.593 1.00 90.88 205 ILE A N 1
ATOM 1583 C CA . ILE A 1 205 ? 9.956 0.413 0.295 1.00 90.88 205 ILE A CA 1
ATOM 1584 C C . ILE A 1 205 ? 10.790 1.693 0.363 1.00 90.88 205 ILE A C 1
ATOM 1586 O O . ILE A 1 205 ? 11.546 1.972 -0.561 1.00 90.88 205 ILE A O 1
ATOM 1590 N N . PHE A 1 206 ? 10.684 2.463 1.443 1.00 88.81 206 PHE A N 1
ATOM 1591 C CA . PHE A 1 206 ? 11.426 3.710 1.609 1.00 88.81 206 PHE A CA 1
ATOM 1592 C C . PHE A 1 206 ? 12.941 3.487 1.714 1.00 88.81 206 PHE A C 1
ATOM 1594 O O . PHE A 1 206 ? 13.719 4.209 1.110 1.00 88.81 206 PHE A O 1
ATOM 1601 N N . LEU A 1 207 ? 13.381 2.464 2.441 1.00 89.06 207 LEU A N 1
ATOM 1602 C CA . LEU A 1 207 ? 14.803 2.231 2.672 1.00 89.06 207 LEU A CA 1
ATOM 1603 C C . LEU A 1 207 ? 15.509 1.611 1.467 1.00 89.06 207 LEU A C 1
ATOM 1605 O O . LEU A 1 207 ? 16.680 1.899 1.258 1.00 89.06 207 LEU A O 1
ATOM 1609 N N . TYR A 1 208 ? 14.829 0.782 0.674 1.00 85.25 208 TYR A N 1
ATOM 1610 C CA . TYR A 1 208 ? 15.488 -0.017 -0.367 1.00 85.25 208 TYR A CA 1
ATOM 1611 C C . TYR A 1 208 ? 15.128 0.381 -1.804 1.00 85.25 208 TYR A C 1
ATOM 1613 O O . TYR A 1 208 ? 15.788 -0.071 -2.740 1.00 85.25 208 TYR A O 1
ATOM 1621 N N . ARG A 1 209 ? 14.098 1.210 -2.026 1.00 81.19 209 ARG A N 1
ATOM 1622 C CA . ARG A 1 209 ? 13.736 1.658 -3.379 1.00 81.19 209 ARG A CA 1
ATOM 1623 C C . ARG A 1 209 ? 14.635 2.825 -3.828 1.00 81.19 209 ARG A C 1
ATOM 1625 O O . ARG A 1 209 ? 14.699 3.820 -3.117 1.00 81.19 209 ARG A O 1
ATOM 1632 N N . PRO A 1 210 ? 15.222 2.774 -5.035 1.00 68.69 210 PRO A N 1
ATOM 1633 C CA . PRO A 1 210 ? 15.860 3.937 -5.644 1.00 68.69 210 PRO A CA 1
ATOM 1634 C C . PRO A 1 210 ? 14.892 5.079 -5.975 1.00 68.69 210 PRO A C 1
ATOM 1636 O O . PRO A 1 210 ? 13.762 4.846 -6.421 1.00 68.69 210 PRO A O 1
ATOM 1639 N N . GLY A 1 211 ? 15.410 6.306 -5.933 1.00 70.19 211 GLY A N 1
ATOM 1640 C CA . GLY A 1 211 ? 14.768 7.487 -6.512 1.00 70.19 211 GLY A CA 1
ATOM 1641 C C . GLY A 1 211 ? 13.813 8.226 -5.567 1.00 70.19 211 GLY A C 1
ATOM 1642 O O . GLY A 1 211 ? 13.685 7.878 -4.394 1.00 70.19 211 GLY A O 1
ATOM 1643 N N . PRO A 1 212 ? 13.140 9.284 -6.053 1.00 68.81 212 PRO A N 1
ATOM 1644 C CA . PRO A 1 212 ? 12.310 10.132 -5.207 1.00 68.81 212 PRO A CA 1
ATOM 1645 C C . PRO A 1 212 ? 11.080 9.372 -4.686 1.00 68.81 212 PRO A C 1
ATOM 1647 O O . PRO A 1 212 ? 10.164 9.009 -5.431 1.00 68.81 212 PRO A O 1
ATOM 1650 N N . HIS A 1 213 ? 11.032 9.158 -3.370 1.00 69.38 213 HIS A N 1
ATOM 1651 C CA . HIS A 1 213 ? 9.900 8.506 -2.700 1.00 69.38 213 HIS A CA 1
ATOM 1652 C C . HIS A 1 213 ? 8.627 9.360 -2.731 1.00 69.38 213 HIS A C 1
ATOM 1654 O O . HIS A 1 213 ? 7.527 8.821 -2.848 1.00 69.38 213 HIS A O 1
ATOM 1660 N N . PHE A 1 214 ? 8.797 10.683 -2.684 1.00 70.75 214 PHE A N 1
ATOM 1661 C CA . PHE A 1 214 ? 7.722 11.681 -2.672 1.00 70.75 214 PHE A CA 1
ATOM 1662 C C . PHE A 1 214 ? 7.541 12.392 -4.018 1.00 70.75 214 PHE A C 1
ATOM 1664 O O . PHE A 1 214 ? 6.794 13.362 -4.109 1.00 70.75 214 PHE A O 1
ATOM 1671 N N . GLY A 1 215 ? 8.226 11.914 -5.059 1.00 63.53 215 GLY A N 1
ATOM 1672 C CA . GLY A 1 215 ? 8.075 12.442 -6.406 1.00 63.53 215 GLY A CA 1
ATOM 1673 C C . GLY A 1 215 ? 6.649 12.238 -6.920 1.00 63.53 215 GLY A C 1
ATOM 1674 O O . GLY A 1 215 ? 6.170 11.098 -6.983 1.00 63.53 215 GLY A O 1
ATOM 1675 N N . MET A 1 216 ? 5.969 13.339 -7.263 1.00 61.34 216 MET A N 1
ATOM 1676 C CA . MET A 1 216 ? 4.661 13.335 -7.945 1.00 61.34 216 MET A CA 1
ATOM 1677 C C . MET A 1 216 ? 4.785 13.094 -9.456 1.00 61.34 216 MET A C 1
ATOM 1679 O O . MET A 1 216 ? 3.793 13.101 -10.183 1.00 61.34 216 MET A O 1
ATOM 1683 N N . ASP A 1 217 ? 6.005 12.872 -9.926 1.00 57.47 217 ASP A N 1
ATOM 1684 C CA . ASP A 1 217 ? 6.376 12.513 -11.280 1.00 57.47 217 ASP A CA 1
ATOM 1685 C C . ASP A 1 217 ? 5.613 11.244 -11.710 1.00 57.47 217 ASP A C 1
ATOM 1687 O O . ASP A 1 217 ? 5.963 10.112 -11.372 1.00 57.47 217 ASP A O 1
ATOM 1691 N N . GLY A 1 218 ? 4.512 11.454 -12.442 1.00 54.66 218 GLY A N 1
ATOM 1692 C CA . GLY A 1 218 ? 3.825 10.421 -13.218 1.00 54.66 218 GLY A CA 1
ATOM 1693 C C . GLY A 1 218 ? 2.500 9.884 -12.672 1.00 54.66 218 GLY A C 1
ATOM 1694 O O . GLY A 1 218 ? 2.330 8.668 -12.683 1.00 54.66 218 GLY A O 1
ATOM 1695 N N . ASN A 1 219 ? 1.553 10.738 -12.247 1.00 63.09 219 ASN A N 1
ATOM 1696 C CA . ASN A 1 219 ? 0.144 10.349 -12.017 1.00 63.09 219 ASN A CA 1
ATOM 1697 C C . ASN A 1 219 ? -0.002 9.014 -11.258 1.00 63.09 219 ASN A C 1
ATOM 1699 O O . ASN A 1 219 ? -0.717 8.109 -11.682 1.00 63.09 219 ASN A O 1
ATOM 1703 N N . ASN A 1 220 ? 0.731 8.858 -10.151 1.00 81.12 220 ASN A N 1
ATOM 1704 C CA . ASN A 1 220 ? 0.734 7.622 -9.378 1.00 81.12 220 ASN A CA 1
ATOM 1705 C C . ASN A 1 220 ? -0.148 7.777 -8.125 1.00 81.12 220 ASN A C 1
ATOM 1707 O O . ASN A 1 220 ? 0.372 8.105 -7.051 1.00 81.12 220 ASN A O 1
ATOM 1711 N N . PRO A 1 221 ? -1.476 7.562 -8.235 1.00 89.75 221 PRO A N 1
ATOM 1712 C CA . PRO A 1 221 ? -2.409 7.784 -7.134 1.00 89.75 221 PRO A CA 1
ATOM 1713 C C . PRO A 1 221 ? -2.087 6.920 -5.912 1.00 89.75 221 PRO A C 1
ATOM 1715 O O . PRO A 1 221 ? -2.326 7.359 -4.793 1.00 89.75 221 PRO A O 1
ATOM 1718 N N . HIS A 1 222 ? -1.475 5.743 -6.093 1.00 93.00 222 HIS A N 1
ATOM 1719 C CA . HIS A 1 222 ? -1.100 4.865 -4.985 1.00 93.00 222 HIS A CA 1
ATOM 1720 C C . HIS A 1 222 ? -0.129 5.533 -3.997 1.00 93.00 222 HIS A C 1
ATOM 1722 O O . HIS A 1 222 ? -0.290 5.443 -2.782 1.00 93.00 222 HIS A O 1
ATOM 1728 N N . LYS A 1 223 ? 0.892 6.242 -4.497 1.00 90.31 223 LYS A N 1
ATOM 1729 C CA . LYS A 1 223 ? 1.853 6.923 -3.615 1.00 90.31 223 LYS A CA 1
ATOM 1730 C C . LYS A 1 223 ? 1.176 8.046 -2.829 1.00 90.31 223 LYS A C 1
ATOM 1732 O O . LYS A 1 223 ? 1.334 8.131 -1.614 1.00 90.31 223 LYS A O 1
ATOM 1737 N N . LEU A 1 224 ? 0.411 8.888 -3.527 1.00 91.00 224 LEU A N 1
ATOM 1738 C CA . LEU A 1 224 ? -0.240 10.059 -2.941 1.00 91.00 224 LEU A CA 1
ATOM 1739 C C . LEU A 1 224 ? -1.288 9.655 -1.898 1.00 91.00 224 LEU A C 1
ATOM 1741 O O . LEU A 1 224 ? -1.264 10.145 -0.769 1.00 91.00 224 LEU A O 1
ATOM 1745 N N . ILE A 1 225 ? -2.175 8.725 -2.258 1.00 94.19 225 ILE A N 1
ATOM 1746 C CA . ILE A 1 225 ? -3.203 8.217 -1.349 1.00 94.19 225 ILE A CA 1
ATOM 1747 C C . ILE A 1 225 ? -2.542 7.454 -0.196 1.00 94.19 225 ILE A C 1
ATOM 1749 O O . ILE A 1 225 ? -2.961 7.618 0.944 1.00 94.19 225 ILE A O 1
ATOM 1753 N N . GLY A 1 226 ? -1.476 6.686 -0.440 1.00 94.81 226 GLY A N 1
ATOM 1754 C CA . GLY A 1 226 ? -0.724 6.000 0.614 1.00 94.81 226 GLY A CA 1
ATOM 1755 C C . GLY A 1 226 ? -0.141 6.945 1.667 1.00 94.81 226 GLY A C 1
ATOM 1756 O O . GLY A 1 226 ? -0.265 6.677 2.864 1.00 94.81 226 GLY A O 1
ATOM 1757 N N . ILE A 1 227 ? 0.433 8.078 1.250 1.00 93.62 227 ILE A N 1
ATOM 1758 C CA . ILE A 1 227 ? 0.925 9.119 2.169 1.00 93.62 227 ILE A CA 1
ATOM 1759 C C . ILE A 1 227 ? -0.234 9.705 2.980 1.00 93.62 227 ILE A C 1
ATOM 1761 O O . ILE A 1 227 ? -0.136 9.805 4.203 1.00 93.62 227 ILE A O 1
ATOM 1765 N N . LEU A 1 228 ? -1.347 10.035 2.318 1.00 95.19 228 LEU A N 1
ATOM 1766 C CA . LEU A 1 228 ? -2.540 10.556 2.985 1.00 95.19 228 LEU A CA 1
ATOM 1767 C C . LEU A 1 228 ? -3.083 9.563 4.024 1.00 95.19 228 LEU A C 1
ATOM 1769 O O . LEU A 1 228 ? -3.265 9.932 5.179 1.00 95.19 228 LEU A O 1
ATOM 1773 N N . VAL A 1 229 ? -3.282 8.297 3.645 1.00 97.81 229 VAL A N 1
ATOM 1774 C CA . VAL A 1 229 ? -3.747 7.218 4.536 1.00 97.81 229 VAL A CA 1
ATOM 1775 C C . VAL A 1 229 ? -2.810 7.046 5.728 1.00 97.81 229 VAL A C 1
ATOM 1777 O O . VAL A 1 229 ? -3.278 6.869 6.849 1.00 97.81 229 VAL A O 1
ATOM 1780 N N . THR A 1 230 ? -1.497 7.157 5.519 1.00 96.69 230 THR A N 1
ATOM 1781 C CA . THR A 1 230 ? -0.508 7.076 6.603 1.00 96.69 230 THR A CA 1
ATOM 1782 C C . THR A 1 230 ? -0.634 8.257 7.571 1.00 96.69 230 THR A C 1
ATOM 1784 O O . THR A 1 230 ? -0.611 8.063 8.783 1.00 96.69 230 THR A O 1
ATOM 1787 N N . GLY A 1 231 ? -0.833 9.478 7.069 1.00 97.31 231 GLY A N 1
ATOM 1788 C CA . GLY A 1 231 ? -1.106 10.643 7.918 1.00 97.31 231 GLY A CA 1
ATOM 1789 C C . GLY A 1 231 ? -2.406 10.495 8.718 1.00 97.31 231 GLY A C 1
ATOM 1790 O O . GLY A 1 231 ? -2.430 10.742 9.925 1.00 97.31 231 GLY A O 1
ATOM 1791 N N . LEU A 1 232 ? -3.471 10.019 8.066 1.00 98.12 232 LEU A N 1
ATOM 1792 C CA . LEU A 1 232 ? -4.761 9.758 8.710 1.00 98.12 232 LEU A CA 1
ATOM 1793 C C . LEU A 1 232 ? -4.670 8.638 9.757 1.00 98.12 232 LEU A C 1
ATOM 1795 O O . LEU A 1 232 ? -5.310 8.743 10.800 1.00 98.12 232 LEU A O 1
ATOM 1799 N N . LEU A 1 233 ? -3.839 7.612 9.537 1.00 98.12 233 LEU A N 1
ATOM 1800 C CA . LEU A 1 233 ? -3.551 6.566 10.523 1.00 98.12 233 LEU A CA 1
ATOM 1801 C C . LEU A 1 233 ? -2.989 7.168 11.819 1.00 98.12 233 LEU A C 1
ATOM 1803 O O . LEU A 1 233 ? -3.493 6.865 12.898 1.00 98.12 233 LEU A O 1
ATOM 1807 N N . PHE A 1 234 ? -1.998 8.059 11.741 1.00 98.25 234 PHE A N 1
ATOM 1808 C CA . PHE A 1 234 ? -1.455 8.704 12.942 1.00 98.25 234 PHE A CA 1
ATOM 1809 C C . PHE A 1 234 ? -2.478 9.612 13.633 1.00 98.25 234 PHE A C 1
ATOM 1811 O O . PHE A 1 234 ? -2.602 9.567 14.858 1.00 98.25 234 PHE A O 1
ATOM 1818 N N . ALA A 1 235 ? -3.265 10.375 12.869 1.00 98.06 235 ALA A N 1
ATOM 1819 C CA . ALA A 1 235 ? -4.360 11.169 13.426 1.00 98.06 235 ALA A CA 1
ATOM 1820 C C . ALA A 1 235 ? -5.396 10.286 14.150 1.00 98.06 235 ALA A C 1
ATOM 1822 O O . ALA A 1 235 ? -5.830 10.613 15.256 1.00 98.06 235 ALA A O 1
ATOM 1823 N N . GLN A 1 236 ? -5.733 9.127 13.577 1.00 98.06 236 GLN A N 1
ATOM 1824 C CA . GLN A 1 236 ? -6.637 8.146 14.173 1.00 98.06 236 GLN A CA 1
ATOM 1825 C C . GLN A 1 236 ? -6.097 7.587 15.495 1.00 98.06 236 GLN A C 1
ATOM 1827 O O . GLN A 1 236 ? -6.865 7.445 16.449 1.00 98.06 236 GLN A O 1
ATOM 1832 N N . MET A 1 237 ? -4.790 7.313 15.577 1.00 97.69 237 MET A N 1
ATOM 1833 C CA . MET A 1 237 ? -4.136 6.856 16.810 1.00 97.69 237 MET A CA 1
ATOM 1834 C C . MET A 1 237 ? -4.186 7.920 17.909 1.00 97.69 237 MET A C 1
ATOM 1836 O O . MET A 1 237 ? -4.537 7.604 19.045 1.00 97.69 237 MET A O 1
ATOM 1840 N N . ILE A 1 238 ? -3.902 9.184 17.572 1.00 97.94 238 ILE A N 1
ATOM 1841 C CA . ILE A 1 238 ? -3.997 10.304 18.520 1.00 97.94 238 ILE A CA 1
ATOM 1842 C C . ILE A 1 238 ? -5.431 10.429 19.040 1.00 97.94 238 ILE A C 1
ATOM 1844 O O . ILE A 1 238 ? -5.637 10.491 20.250 1.00 97.94 238 ILE A O 1
ATOM 1848 N N . LEU A 1 239 ? -6.432 10.397 18.154 1.00 97.38 239 LEU A N 1
ATOM 1849 C CA . LEU A 1 239 ? -7.840 10.445 18.559 1.00 97.38 239 LEU A CA 1
ATOM 1850 C C . LEU A 1 239 ? -8.249 9.252 19.431 1.00 97.38 239 LEU A C 1
ATOM 1852 O O . LEU A 1 239 ? -9.059 9.426 20.339 1.00 97.38 239 LEU A O 1
ATOM 1856 N N . GLY A 1 240 ? -7.690 8.063 19.190 1.00 96.56 240 GLY A N 1
ATOM 1857 C CA . GLY A 1 240 ? -7.924 6.885 20.028 1.00 96.56 240 GLY A CA 1
ATOM 1858 C C . GLY A 1 240 ? -7.422 7.090 21.457 1.00 96.56 240 GLY A C 1
ATOM 1859 O O . GLY A 1 240 ? -8.164 6.859 22.408 1.00 96.56 240 GLY A O 1
ATOM 1860 N N . VAL A 1 241 ? -6.202 7.615 21.610 1.00 96.94 241 VAL A N 1
ATOM 1861 C CA . VAL A 1 241 ? -5.634 7.958 22.926 1.00 96.94 241 VAL A CA 1
ATOM 1862 C C . VAL A 1 241 ? -6.436 9.069 23.601 1.00 96.94 241 VAL A C 1
ATOM 1864 O O . VAL A 1 241 ? -6.749 8.959 24.780 1.00 96.94 241 VAL A O 1
ATOM 1867 N N . VAL A 1 242 ? -6.811 10.123 22.871 1.00 97.06 242 VAL A N 1
ATOM 1868 C CA . VAL A 1 242 ? -7.638 11.215 23.412 1.00 97.06 242 VAL A CA 1
ATOM 1869 C C . VAL A 1 242 ? -8.991 10.692 23.901 1.00 97.06 242 VAL A C 1
ATOM 1871 O O . VAL A 1 242 ? -9.418 11.065 24.991 1.00 97.06 242 VAL A O 1
ATOM 1874 N N . SER A 1 243 ? -9.635 9.803 23.139 1.00 95.31 243 SER A N 1
ATOM 1875 C CA . SER A 1 243 ? -10.926 9.205 23.511 1.00 95.31 243 SER A CA 1
ATOM 1876 C C . SER A 1 243 ? -10.833 8.387 24.803 1.00 95.31 243 SER A C 1
ATOM 1878 O O . SER A 1 243 ? -11.739 8.442 25.630 1.00 95.31 243 SER A O 1
ATOM 1880 N N . ASP A 1 244 ? -9.728 7.662 25.000 1.00 94.69 244 ASP A N 1
ATOM 1881 C CA . ASP A 1 244 ? -9.456 6.901 26.224 1.00 94.69 244 ASP A CA 1
ATOM 1882 C C . ASP A 1 244 ? -9.131 7.811 27.423 1.00 94.69 244 ASP A C 1
ATOM 1884 O O . ASP A 1 244 ? -9.717 7.676 28.495 1.00 94.69 244 ASP A O 1
ATOM 1888 N N . GLN A 1 245 ? -8.241 8.793 27.248 1.00 95.75 245 GLN A N 1
ATOM 1889 C CA . GLN A 1 245 ? -7.810 9.676 28.340 1.00 95.75 245 GLN A CA 1
ATOM 1890 C C . GLN A 1 245 ? -8.914 10.613 28.837 1.00 95.75 245 GLN A C 1
ATOM 1892 O O . GLN A 1 245 ? -8.921 10.979 30.012 1.00 95.75 245 GLN A O 1
ATOM 1897 N N . LEU A 1 246 ? -9.833 11.009 27.955 1.00 94.69 246 LEU A N 1
ATOM 1898 C CA . LEU A 1 246 ? -10.978 11.858 28.288 1.00 94.69 246 LEU A CA 1
ATOM 1899 C C . LEU A 1 246 ? -12.244 11.047 28.604 1.00 94.69 246 LEU A C 1
ATOM 1901 O O . LEU A 1 246 ? -13.335 11.613 28.685 1.00 94.69 246 LEU A O 1
ATOM 1905 N N . PHE A 1 247 ? -12.125 9.727 28.768 1.00 92.56 247 PHE A N 1
ATOM 1906 C CA . PHE A 1 247 ? -13.264 8.882 29.085 1.00 92.56 247 PHE A CA 1
ATOM 1907 C C . PHE A 1 247 ? -13.804 9.166 30.494 1.00 92.56 247 PHE A C 1
ATOM 1909 O O . PHE A 1 247 ? -13.094 9.075 31.497 1.00 92.56 247 PHE A O 1
ATOM 1916 N N . GLU A 1 248 ? -15.109 9.425 30.569 1.00 89.75 248 GLU A N 1
ATOM 1917 C CA . GLU A 1 248 ? -15.849 9.599 31.816 1.00 89.75 248 GLU A CA 1
ATOM 1918 C C . GLU A 1 248 ? -16.984 8.573 31.897 1.00 89.75 248 GLU A C 1
ATOM 1920 O O . GLU A 1 248 ? -17.813 8.479 30.992 1.00 89.75 248 GLU A O 1
ATOM 1925 N N . VAL A 1 249 ? -17.052 7.826 33.006 1.00 86.06 249 VAL A N 1
ATOM 1926 C CA . VAL A 1 249 ? -18.064 6.768 33.218 1.00 86.06 249 VAL A CA 1
ATOM 1927 C C . VAL A 1 249 ? -19.488 7.332 33.229 1.00 86.06 249 VAL A C 1
ATOM 1929 O O . VAL A 1 249 ? -20.412 6.690 32.744 1.00 86.06 249 VAL A O 1
ATOM 1932 N N . ASN A 1 250 ? -19.660 8.549 33.751 1.00 87.19 250 ASN A N 1
ATOM 1933 C CA . ASN A 1 250 ? -20.970 9.171 33.953 1.00 87.19 250 ASN A CA 1
ATOM 1934 C C . ASN A 1 250 ? -21.370 10.115 32.807 1.00 87.19 250 ASN A C 1
ATOM 1936 O O . ASN A 1 250 ? -22.224 10.984 32.993 1.00 87.19 250 ASN A O 1
ATOM 1940 N N . ARG A 1 251 ? -20.742 9.998 31.630 1.00 84.38 251 ARG A N 1
ATOM 1941 C CA . ARG A 1 251 ? -21.046 10.878 30.498 1.00 84.38 251 ARG A CA 1
ATOM 1942 C C . ARG A 1 251 ? -22.457 10.628 29.961 1.00 84.38 251 ARG A C 1
ATOM 1944 O O . ARG A 1 251 ? -22.842 9.497 29.673 1.00 84.38 251 ARG A O 1
ATOM 1951 N N . THR A 1 252 ? -23.215 11.705 29.782 1.00 88.81 252 THR A N 1
ATOM 1952 C CA . THR A 1 252 ? -24.611 11.675 29.305 1.00 88.81 252 THR A CA 1
ATOM 1953 C C . THR A 1 252 ? -24.732 11.715 27.784 1.00 88.81 252 THR A C 1
ATOM 1955 O O . THR A 1 252 ? -25.813 11.514 27.237 1.00 88.81 252 THR A O 1
ATOM 1958 N N . SER A 1 253 ? -23.636 11.986 27.076 1.00 90.94 253 SER A N 1
ATOM 1959 C CA . SER A 1 253 ? -23.615 12.032 25.617 1.00 90.94 253 SER A CA 1
ATOM 1960 C C . SER A 1 253 ? -22.259 11.612 25.062 1.00 90.94 253 SER A C 1
ATOM 1962 O O . SER A 1 253 ? -21.243 11.616 25.759 1.00 90.94 253 SER A O 1
ATOM 1964 N N . ILE A 1 254 ? -22.255 11.234 23.783 1.00 92.19 254 ILE A N 1
ATOM 1965 C CA . ILE A 1 254 ? -21.033 10.878 23.068 1.00 92.19 254 ILE A CA 1
ATOM 1966 C C . ILE A 1 254 ? -20.313 12.177 22.665 1.00 92.19 254 ILE A C 1
ATOM 1968 O O . ILE A 1 254 ? -20.851 12.958 21.862 1.00 92.19 254 ILE A O 1
ATOM 1972 N N . PRO A 1 255 ? -19.088 12.411 23.159 1.00 94.25 255 PRO A N 1
ATOM 1973 C CA . PRO A 1 255 ? -18.333 13.608 22.831 1.00 94.25 255 PRO A CA 1
ATOM 1974 C C . PRO A 1 255 ? -17.994 13.664 21.334 1.00 94.25 255 PRO A C 1
ATOM 1976 O O . PRO A 1 255 ? -18.060 12.676 20.598 1.00 94.25 255 PRO A O 1
ATOM 1979 N N . TRP A 1 256 ? -17.664 14.856 20.838 1.00 96.38 256 TRP A N 1
ATOM 1980 C CA . TRP A 1 256 ? -17.370 15.041 19.415 1.00 96.38 256 TRP A CA 1
ATOM 1981 C C . TRP A 1 256 ? -16.088 14.311 18.980 1.00 96.38 256 TRP A C 1
ATOM 1983 O O . TRP A 1 256 ? -16.037 13.834 17.849 1.00 96.38 256 TRP A O 1
ATOM 1993 N N . TYR A 1 257 ? -15.092 14.168 19.864 1.00 96.00 257 TYR A N 1
ATOM 1994 C CA . TYR A 1 257 ? -13.825 13.497 19.551 1.00 96.00 257 TYR A CA 1
ATOM 1995 C C . TYR A 1 257 ? -13.990 11.980 19.358 1.00 96.00 257 TYR A C 1
ATOM 1997 O O . TYR A 1 257 ? -13.400 11.435 18.430 1.00 96.00 257 TYR A O 1
ATOM 2005 N N . ASP A 1 258 ? -14.872 11.320 20.119 1.00 95.25 258 ASP A N 1
ATOM 2006 C CA . ASP A 1 258 ? -15.230 9.909 19.897 1.00 95.25 258 ASP A CA 1
ATOM 2007 C C . ASP A 1 258 ? -15.879 9.731 18.518 1.00 95.25 258 ASP A C 1
ATOM 2009 O O . ASP A 1 258 ? -15.522 8.841 17.747 1.00 95.25 258 ASP A O 1
ATOM 2013 N N . ARG A 1 259 ? -16.814 10.625 18.166 1.00 95.12 259 ARG A N 1
ATOM 2014 C CA . ARG A 1 259 ? -17.465 10.613 16.846 1.00 95.12 259 ARG A CA 1
ATOM 2015 C C . ARG A 1 259 ? -16.462 10.856 15.722 1.00 95.12 259 ARG A C 1
ATOM 2017 O O . ARG A 1 259 ? -16.537 10.181 14.695 1.00 95.12 259 ARG A O 1
ATOM 2024 N N . ALA A 1 260 ? -15.529 11.787 15.920 1.00 97.19 260 ALA A N 1
ATOM 2025 C CA . ALA A 1 260 ? -14.452 12.057 14.979 1.00 97.19 260 ALA A CA 1
ATOM 2026 C C . ALA A 1 260 ? -13.562 10.821 14.797 1.00 97.19 260 ALA A C 1
ATOM 2028 O O . ALA A 1 260 ? -13.332 10.422 13.660 1.00 97.19 260 ALA A O 1
ATOM 2029 N N . HIS A 1 261 ? -13.154 10.158 15.884 1.00 97.44 261 HIS A N 1
ATOM 2030 C CA . HIS A 1 261 ? -12.398 8.906 15.841 1.00 97.44 261 HIS A CA 1
ATOM 2031 C C . HIS A 1 261 ? -13.140 7.828 15.035 1.00 97.44 261 HIS A C 1
ATOM 2033 O O . HIS A 1 261 ? -12.555 7.158 14.187 1.00 97.44 261 HIS A O 1
ATOM 2039 N N . TRP A 1 262 ? -14.451 7.666 15.227 1.00 95.56 262 TRP A N 1
ATOM 2040 C CA . TRP A 1 262 ? -15.212 6.649 14.493 1.00 95.56 262 TRP A CA 1
ATOM 2041 C C . TRP A 1 262 ? -15.296 6.935 12.996 1.00 95.56 262 TRP A C 1
ATOM 2043 O O . TRP A 1 262 ? -15.094 6.030 12.184 1.00 95.56 262 TRP A O 1
ATOM 2053 N N . TRP A 1 263 ? -15.618 8.171 12.616 1.00 96.62 263 TRP A N 1
ATOM 2054 C CA . TRP A 1 263 ? -15.769 8.534 11.208 1.00 96.62 263 TRP A CA 1
ATOM 2055 C C . TRP A 1 263 ? -14.431 8.609 10.484 1.00 96.62 263 TRP A C 1
ATOM 2057 O O . TRP A 1 263 ? -14.325 8.077 9.380 1.00 96.62 263 TRP A O 1
ATOM 2067 N N . LEU A 1 264 ? -13.401 9.174 11.117 1.00 97.31 264 LEU A N 1
ATOM 2068 C CA . LEU A 1 264 ? -12.052 9.204 10.564 1.00 97.31 264 LEU 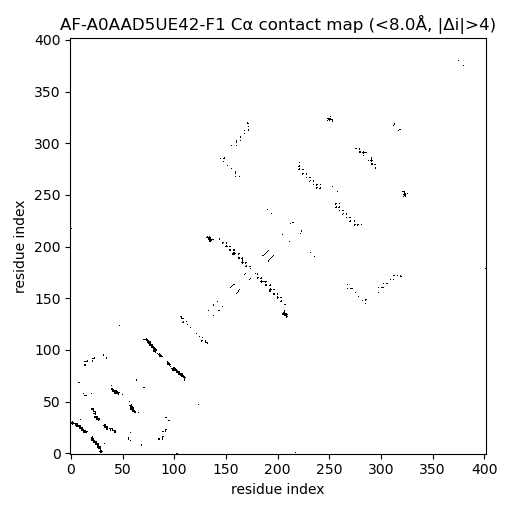A CA 1
ATOM 2069 C C . LEU A 1 264 ? -11.542 7.783 10.314 1.00 97.31 264 LEU A C 1
ATOM 2071 O O . LEU A 1 264 ? -11.072 7.500 9.214 1.00 97.31 264 LEU A O 1
ATOM 2075 N N . GLY A 1 265 ? -11.722 6.863 11.267 1.00 96.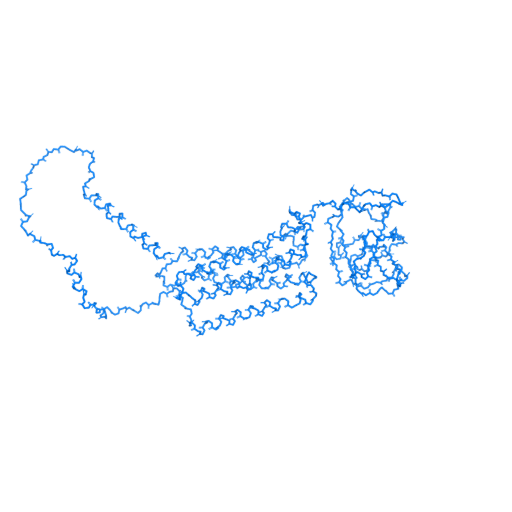62 265 GLY A N 1
ATOM 2076 C CA . GLY A 1 265 ? -11.337 5.459 11.106 1.00 96.62 265 GLY A CA 1
ATOM 2077 C C . GLY A 1 265 ? -12.004 4.786 9.903 1.00 96.62 265 GLY A C 1
ATOM 2078 O O . GLY A 1 265 ? -11.331 4.132 9.109 1.00 96.62 265 GLY A O 1
ATOM 2079 N N . ARG A 1 266 ? -13.313 5.002 9.710 1.00 95.00 266 ARG A N 1
ATOM 2080 C CA . ARG A 1 266 ? -14.067 4.458 8.563 1.00 95.00 266 ARG A CA 1
ATOM 2081 C C . ARG A 1 266 ? -13.575 5.020 7.232 1.00 95.00 266 ARG A C 1
ATOM 2083 O O . ARG A 1 266 ? -13.340 4.257 6.300 1.00 95.00 266 ARG A O 1
ATOM 2090 N N . LEU A 1 267 ? -13.408 6.338 7.146 1.00 96.25 267 LEU A N 1
ATOM 2091 C CA . LEU A 1 267 ? -12.942 6.998 5.925 1.00 96.25 267 LEU A CA 1
ATOM 2092 C C . LEU A 1 267 ? -11.505 6.590 5.583 1.00 96.25 267 LEU A C 1
ATOM 2094 O O . LEU A 1 267 ? -11.207 6.314 4.424 1.00 96.25 267 LEU A O 1
ATOM 2098 N N . THR A 1 268 ? -10.641 6.475 6.593 1.00 97.81 268 THR A N 1
ATOM 2099 C CA . THR A 1 268 ? -9.249 6.031 6.431 1.00 97.81 268 THR A CA 1
ATOM 2100 C C . THR A 1 268 ? -9.189 4.601 5.913 1.00 97.81 268 THR A C 1
ATOM 2102 O O . THR A 1 268 ? -8.450 4.317 4.975 1.00 97.81 268 THR A O 1
ATOM 2105 N N . PHE A 1 269 ? -10.009 3.708 6.471 1.00 95.62 269 PHE A N 1
ATOM 2106 C CA . PHE A 1 269 ? -10.116 2.330 6.006 1.00 95.62 269 PHE A CA 1
ATOM 2107 C C . PHE A 1 269 ? -10.579 2.249 4.543 1.00 95.62 269 PHE A C 1
ATOM 2109 O O . PHE A 1 269 ? -9.946 1.567 3.740 1.00 95.62 269 PHE A O 1
ATOM 2116 N N . LEU A 1 270 ? -11.624 2.990 4.157 1.00 93.81 270 LEU A N 1
ATOM 2117 C CA . LEU A 1 270 ? -12.083 3.031 2.762 1.00 93.81 270 LEU A CA 1
ATOM 2118 C C . LEU A 1 270 ? -10.997 3.564 1.817 1.00 93.81 270 LEU A C 1
ATOM 2120 O O . LEU A 1 270 ? -10.756 2.978 0.762 1.00 93.81 270 LEU A O 1
ATOM 2124 N N . ALA A 1 271 ? -10.298 4.630 2.212 1.00 96.06 271 ALA A N 1
ATOM 2125 C CA . ALA A 1 271 ? -9.175 5.163 1.448 1.00 96.06 271 ALA A CA 1
ATOM 2126 C C . ALA A 1 271 ? -8.034 4.140 1.312 1.00 96.06 271 ALA A C 1
ATOM 2128 O O . ALA A 1 271 ? -7.441 4.035 0.240 1.00 96.06 271 ALA A O 1
ATOM 2129 N N . ALA A 1 272 ? -7.759 3.339 2.347 1.00 96.44 272 ALA A N 1
ATOM 2130 C CA . ALA A 1 272 ? -6.768 2.266 2.293 1.00 96.44 272 ALA A CA 1
ATOM 2131 C C . ALA A 1 272 ? -7.158 1.156 1.301 1.00 96.44 272 ALA A C 1
ATOM 2133 O O . ALA A 1 272 ? -6.302 0.702 0.541 1.00 96.44 272 ALA A O 1
ATOM 2134 N N . LEU A 1 273 ? -8.438 0.765 1.236 1.00 93.50 273 LEU A N 1
ATOM 2135 C CA . LEU A 1 273 ? -8.929 -0.204 0.243 1.00 93.50 273 LEU A CA 1
ATOM 2136 C C . LEU A 1 273 ? -8.755 0.304 -1.194 1.00 93.50 273 LEU A C 1
ATOM 2138 O O . LEU A 1 273 ? -8.296 -0.434 -2.068 1.00 93.50 273 LEU A O 1
ATOM 2142 N N . VAL A 1 274 ? -9.080 1.577 -1.439 1.00 93.81 274 VAL A N 1
ATOM 2143 C CA . VAL A 1 274 ? -8.855 2.224 -2.742 1.00 93.81 274 VAL A CA 1
ATOM 2144 C C . VAL A 1 274 ? -7.359 2.296 -3.054 1.00 93.81 274 VAL A C 1
ATOM 2146 O O . VAL A 1 274 ? -6.932 1.992 -4.166 1.00 93.81 274 VAL A O 1
ATOM 2149 N N . ASN A 1 275 ? -6.533 2.640 -2.065 1.00 95.50 275 ASN A N 1
ATOM 2150 C CA . ASN A 1 275 ? -5.088 2.705 -2.238 1.00 95.50 275 ASN A CA 1
ATOM 2151 C C . ASN A 1 275 ? -4.479 1.348 -2.615 1.00 95.50 275 ASN A C 1
ATOM 2153 O O . ASN A 1 275 ? -3.564 1.274 -3.437 1.00 95.50 275 ASN A O 1
ATOM 2157 N N . MET A 1 276 ? -4.990 0.274 -2.017 1.00 94.12 276 MET A N 1
ATOM 2158 C CA . MET A 1 276 ? -4.535 -1.091 -2.252 1.00 94.12 276 MET A CA 1
ATOM 2159 C C . MET A 1 276 ? -4.802 -1.537 -3.694 1.00 94.12 276 MET A C 1
ATOM 2161 O O . MET A 1 276 ? -3.923 -2.120 -4.325 1.00 94.12 276 MET A O 1
ATOM 2165 N N . TYR A 1 277 ? -5.959 -1.174 -4.256 1.00 91.25 277 TYR A N 1
ATOM 2166 C CA . TYR A 1 277 ? -6.266 -1.396 -5.672 1.00 91.25 277 TYR A CA 1
ATOM 2167 C C . TYR A 1 277 ? -5.239 -0.760 -6.607 1.00 91.25 277 TYR A C 1
ATOM 2169 O O . TYR A 1 277 ? -4.740 -1.413 -7.529 1.00 91.25 277 TYR A O 1
ATOM 2177 N N . PHE A 1 278 ? -4.890 0.505 -6.356 1.00 91.44 278 PHE A N 1
ATOM 2178 C CA . PHE A 1 278 ? -3.868 1.184 -7.146 1.00 91.44 278 PHE A CA 1
ATOM 2179 C C . PHE A 1 278 ? -2.487 0.546 -6.961 1.00 91.44 278 PHE A C 1
ATOM 2181 O O . PHE A 1 278 ? -1.740 0.446 -7.931 1.00 91.44 278 PHE A O 1
ATOM 2188 N N . GLY A 1 279 ? -2.167 0.058 -5.759 1.00 91.06 279 GLY A N 1
ATOM 2189 C CA . GLY A 1 279 ? -0.928 -0.672 -5.483 1.00 91.06 279 GLY A CA 1
ATOM 2190 C C . GLY A 1 279 ? -0.807 -1.949 -6.314 1.00 91.06 279 GLY A C 1
ATOM 2191 O O . GLY A 1 279 ? 0.174 -2.128 -7.036 1.00 91.06 279 GLY A O 1
ATOM 2192 N N . PHE A 1 280 ? -1.832 -2.803 -6.297 1.00 88.69 280 PHE A N 1
ATOM 2193 C CA . PHE A 1 280 ? -1.856 -4.016 -7.120 1.00 88.69 280 PHE A CA 1
ATOM 2194 C C . PHE A 1 280 ? -1.848 -3.705 -8.619 1.00 88.69 280 PHE A C 1
ATOM 2196 O O . PHE A 1 280 ? -1.151 -4.371 -9.382 1.00 88.69 280 PHE A O 1
ATOM 2203 N N . SER A 1 281 ? -2.562 -2.658 -9.042 1.00 85.31 281 SER A N 1
ATOM 2204 C CA . SER A 1 281 ? -2.592 -2.236 -10.446 1.00 85.31 281 SER A CA 1
ATOM 2205 C C . SER A 1 281 ? -1.246 -1.713 -10.948 1.00 85.31 281 SER A C 1
ATOM 2207 O O . SER A 1 281 ? -0.921 -1.895 -12.119 1.00 85.31 281 SER A O 1
ATOM 2209 N N . LEU A 1 282 ? -0.460 -1.084 -10.076 1.00 84.12 282 LEU A N 1
ATOM 2210 C CA . LEU A 1 282 ? 0.867 -0.572 -10.402 1.00 84.12 282 LEU A CA 1
ATOM 2211 C C . LEU A 1 282 ? 1.910 -1.691 -10.509 1.00 84.12 282 LEU A C 1
ATOM 2213 O O . LEU A 1 282 ? 2.794 -1.626 -11.357 1.00 84.12 282 LEU A O 1
ATOM 2217 N N . PHE A 1 283 ? 1.807 -2.717 -9.666 1.00 83.19 283 PHE A N 1
ATOM 2218 C CA . PHE A 1 283 ? 2.802 -3.787 -9.562 1.00 83.19 283 PHE A CA 1
ATOM 2219 C C . PHE A 1 283 ? 2.327 -5.111 -10.168 1.00 83.19 283 PHE A C 1
ATOM 2221 O O . PHE A 1 283 ? 2.747 -6.180 -9.726 1.00 83.19 283 PHE A O 1
ATOM 2228 N N . LYS A 1 284 ? 1.480 -5.063 -11.207 1.00 80.31 284 LYS A N 1
ATOM 2229 C CA . LYS A 1 284 ? 0.912 -6.277 -11.818 1.00 80.31 284 LYS A CA 1
ATOM 2230 C C . LYS A 1 284 ? 1.969 -7.280 -12.276 1.00 80.31 284 LYS A C 1
ATOM 2232 O O . LYS A 1 284 ? 1.815 -8.483 -12.085 1.00 80.31 284 LYS A O 1
ATOM 2237 N N . SER A 1 285 ? 3.076 -6.782 -12.821 1.00 70.06 285 SER A N 1
ATOM 2238 C CA . SER A 1 285 ? 4.211 -7.600 -13.253 1.00 70.06 285 SER A CA 1
ATOM 2239 C C . SER A 1 285 ? 4.853 -8.407 -12.124 1.00 70.06 285 SER A C 1
ATOM 2241 O O . SER A 1 285 ? 5.378 -9.482 -12.384 1.00 70.06 285 SER A O 1
ATOM 2243 N N . ASN A 1 286 ? 4.816 -7.910 -10.884 1.00 72.25 286 ASN A N 1
ATOM 2244 C CA . ASN A 1 286 ? 5.491 -8.541 -9.748 1.00 72.25 286 ASN A CA 1
ATOM 2245 C C . ASN A 1 286 ? 4.728 -9.759 -9.229 1.00 72.25 286 ASN A C 1
ATOM 2247 O O . ASN A 1 286 ? 5.334 -10.667 -8.671 1.00 72.25 286 ASN A O 1
ATOM 2251 N N . PHE A 1 287 ? 3.411 -9.771 -9.418 1.00 68.75 287 PHE A N 1
ATOM 2252 C CA . PHE A 1 287 ? 2.551 -10.862 -8.983 1.00 68.75 287 PHE A CA 1
ATOM 2253 C C . PHE A 1 287 ? 2.245 -11.846 -10.126 1.00 68.75 287 PHE A C 1
ATOM 2255 O O . PHE A 1 287 ? 1.842 -12.970 -9.868 1.00 68.75 287 PHE A O 1
ATOM 2262 N N . GLY A 1 288 ? 2.489 -11.459 -11.382 1.00 67.31 288 GLY A N 1
ATOM 2263 C CA . GLY A 1 288 ? 1.978 -12.152 -12.566 1.00 67.31 288 GLY A CA 1
ATOM 2264 C C . GLY A 1 288 ? 0.633 -11.555 -12.986 1.00 67.31 288 GLY A C 1
ATOM 2265 O O . GLY A 1 288 ? -0.148 -11.118 -12.137 1.00 67.31 288 GLY A O 1
ATOM 2266 N N . SER A 1 289 ? 0.366 -11.504 -14.297 1.00 60.62 289 SER A N 1
ATOM 2267 C CA . SER A 1 289 ? -0.836 -10.868 -14.871 1.00 60.62 289 SER A CA 1
ATOM 2268 C C . SER A 1 289 ? -2.128 -11.373 -14.233 1.00 60.62 289 SER A C 1
ATOM 2270 O O . SER A 1 289 ? -3.029 -10.587 -13.931 1.00 60.62 289 SER A O 1
ATOM 2272 N N . ASP A 1 290 ? -2.177 -12.674 -13.968 1.00 65.38 290 ASP A N 1
ATOM 2273 C CA . ASP A 1 290 ? -3.375 -13.350 -13.488 1.00 65.38 290 ASP A CA 1
ATOM 2274 C C . ASP A 1 290 ? -3.567 -13.077 -11.988 1.00 65.38 290 ASP A C 1
ATOM 2276 O O . ASP A 1 290 ? -4.658 -12.707 -11.552 1.00 65.38 290 ASP A O 1
ATOM 2280 N N . MET A 1 291 ? -2.482 -13.124 -11.206 1.00 65.06 291 MET A N 1
ATOM 2281 C CA . MET A 1 291 ? -2.505 -12.893 -9.757 1.00 65.06 291 MET A CA 1
ATOM 2282 C C . MET A 1 291 ? -2.731 -11.456 -9.349 1.00 65.06 291 MET A C 1
ATOM 2284 O O . MET A 1 291 ? -3.502 -11.189 -8.425 1.00 65.06 291 MET A O 1
ATOM 2288 N N . ALA A 1 292 ? -2.147 -10.511 -10.070 1.00 64.62 292 ALA A N 1
ATOM 2289 C CA . ALA A 1 292 ? -2.429 -9.111 -9.822 1.00 64.62 292 ALA A CA 1
ATOM 2290 C C . ALA A 1 292 ? -3.880 -8.728 -10.138 1.00 64.62 292 ALA A C 1
ATOM 2292 O O . ALA A 1 292 ? -4.395 -7.759 -9.581 1.00 64.62 292 ALA A O 1
ATOM 2293 N N . SER A 1 293 ? -4.530 -9.485 -11.025 1.00 69.31 293 SER A N 1
ATOM 2294 C CA . SER A 1 293 ? -5.935 -9.290 -11.353 1.00 69.31 293 SER A CA 1
ATOM 2295 C C . SER A 1 293 ? -6.841 -9.870 -10.268 1.00 69.31 293 SER A C 1
ATOM 2297 O O . SER A 1 293 ? -7.806 -9.207 -9.909 1.00 69.31 293 SER A O 1
ATOM 2299 N N . TYR A 1 294 ? -6.530 -11.039 -9.686 1.00 75.88 294 TYR A N 1
ATOM 2300 C CA . TYR A 1 294 ? -7.389 -11.648 -8.659 1.00 75.88 294 TYR A CA 1
ATOM 2301 C C . TYR A 1 294 ? -7.182 -11.122 -7.232 1.00 75.88 294 TYR A C 1
ATOM 2303 O O . TYR A 1 294 ? -8.141 -11.080 -6.462 1.00 75.88 294 TYR A O 1
ATOM 2311 N N . LEU A 1 295 ? -5.964 -10.719 -6.850 1.00 78.00 295 LEU A N 1
ATOM 2312 C CA . LEU A 1 295 ? -5.648 -10.330 -5.467 1.00 78.00 295 LEU A CA 1
ATOM 2313 C C . LEU A 1 295 ? -6.516 -9.182 -4.920 1.00 78.00 295 LEU A C 1
ATOM 2315 O O . LEU A 1 295 ? -6.979 -9.304 -3.783 1.00 78.00 295 LEU A O 1
ATOM 2319 N N . PRO A 1 296 ? -6.821 -8.115 -5.688 1.00 79.56 296 PRO A N 1
ATOM 2320 C CA . PRO A 1 296 ? -7.771 -7.097 -5.248 1.00 79.56 296 PRO A CA 1
ATOM 2321 C C . PRO A 1 296 ? -9.147 -7.684 -4.924 1.00 79.56 296 PRO A C 1
ATOM 2323 O O . PRO A 1 296 ? -9.718 -7.356 -3.888 1.00 79.56 296 PRO A O 1
ATOM 2326 N N . TYR A 1 297 ? -9.658 -8.596 -5.758 1.00 82.50 297 TYR A N 1
ATOM 2327 C CA . TYR A 1 297 ? -10.959 -9.229 -5.531 1.00 82.50 297 TYR A CA 1
ATOM 2328 C C . TYR A 1 297 ? -10.952 -10.141 -4.308 1.00 82.50 297 TYR A C 1
ATOM 2330 O O . TYR A 1 297 ? -11.936 -10.156 -3.577 1.00 82.50 297 TYR A O 1
ATOM 2338 N N . VAL A 1 298 ? -9.850 -10.845 -4.032 1.00 84.75 298 VAL A N 1
ATOM 2339 C CA . VAL A 1 298 ? -9.693 -11.608 -2.782 1.00 84.75 298 VAL A CA 1
ATOM 2340 C C . VAL A 1 298 ? -9.725 -10.664 -1.581 1.00 84.75 298 VAL A C 1
ATOM 2342 O O . VAL A 1 298 ? -10.471 -10.905 -0.635 1.00 84.75 298 VAL A O 1
ATOM 2345 N N . GLY A 1 299 ? -8.987 -9.551 -1.633 1.00 83.19 299 GLY A N 1
ATOM 2346 C CA . GLY A 1 299 ? -9.022 -8.522 -0.591 1.00 83.19 299 GLY A CA 1
ATOM 2347 C C . GLY A 1 299 ? -10.429 -7.953 -0.374 1.00 83.19 299 GLY A C 1
ATOM 2348 O O . GLY A 1 299 ? -10.878 -7.833 0.765 1.00 83.19 299 GLY A O 1
ATOM 2349 N N . TYR A 1 300 ? -11.163 -7.672 -1.452 1.00 85.44 300 TYR A N 1
ATOM 2350 C CA . TYR A 1 300 ? -12.548 -7.200 -1.387 1.00 85.44 300 TYR A CA 1
ATOM 2351 C C . TYR A 1 300 ? -13.524 -8.257 -0.885 1.00 85.44 300 TYR A C 1
ATOM 2353 O O . TYR A 1 300 ? -14.425 -7.922 -0.121 1.00 85.44 300 TYR A O 1
ATOM 2361 N N . ALA A 1 301 ? -13.341 -9.522 -1.257 1.00 87.94 301 ALA A N 1
ATOM 2362 C CA . ALA A 1 301 ? -14.143 -10.623 -0.746 1.00 87.94 301 ALA A CA 1
ATOM 2363 C C . ALA A 1 301 ? -13.939 -10.782 0.765 1.00 87.94 301 ALA A C 1
ATOM 2365 O O . ALA A 1 301 ? -14.916 -10.855 1.506 1.00 87.94 301 ALA A O 1
ATOM 2366 N N . LEU A 1 302 ? -12.690 -10.740 1.241 1.00 86.88 302 LEU A N 1
ATOM 2367 C CA . LEU A 1 302 ? -12.370 -10.767 2.671 1.00 86.88 302 LEU A CA 1
ATOM 2368 C C . LEU A 1 302 ? -12.951 -9.556 3.409 1.00 86.88 302 LEU A C 1
ATOM 2370 O O . LEU A 1 302 ? -13.537 -9.713 4.479 1.00 86.88 302 LEU A O 1
ATOM 2374 N N . ALA A 1 303 ? -12.864 -8.362 2.819 1.00 87.19 303 ALA A N 1
ATOM 2375 C CA . ALA A 1 303 ? -13.509 -7.176 3.372 1.00 87.19 303 ALA A CA 1
ATOM 2376 C C . ALA A 1 303 ? -15.040 -7.329 3.421 1.00 87.19 303 ALA A C 1
ATOM 2378 O O . ALA A 1 303 ? -15.665 -6.965 4.415 1.00 87.19 303 ALA A O 1
ATOM 2379 N N . GLY A 1 304 ? -15.645 -7.922 2.390 1.00 89.88 304 GLY A N 1
ATOM 2380 C CA . GLY A 1 304 ? -17.067 -8.257 2.340 1.00 89.88 304 GLY A CA 1
ATOM 2381 C C . GLY A 1 304 ? -17.475 -9.230 3.445 1.00 89.88 304 GLY A C 1
ATOM 2382 O O . GLY A 1 304 ? -18.443 -8.967 4.155 1.00 89.88 304 GLY A O 1
ATOM 2383 N N . VAL A 1 305 ? -16.702 -10.298 3.669 1.00 90.81 305 VAL A N 1
ATOM 2384 C CA . VAL A 1 305 ? -16.891 -11.222 4.802 1.00 90.81 305 VAL A CA 1
ATOM 2385 C C . VAL A 1 305 ? -16.797 -10.474 6.130 1.00 90.81 305 VAL A C 1
ATOM 2387 O O . VAL A 1 305 ? -17.635 -10.675 7.006 1.00 90.81 305 VAL A O 1
ATOM 2390 N N . GLY A 1 306 ? -15.836 -9.561 6.270 1.00 88.19 306 GLY A N 1
ATOM 2391 C CA . GLY A 1 306 ? -15.718 -8.698 7.440 1.00 88.19 306 GLY A CA 1
ATOM 2392 C C . GLY A 1 306 ? -16.960 -7.828 7.667 1.00 88.19 306 GLY A C 1
ATOM 2393 O O . GLY A 1 306 ? -17.451 -7.739 8.791 1.00 88.19 306 GLY A O 1
ATOM 2394 N N . VAL A 1 307 ? -17.526 -7.231 6.613 1.00 90.69 307 VAL A N 1
ATOM 2395 C CA . VAL A 1 307 ? -18.784 -6.465 6.692 1.00 90.69 307 VAL A CA 1
ATOM 2396 C C . VAL A 1 307 ? -19.958 -7.365 7.080 1.00 90.69 307 VAL A C 1
ATOM 2398 O O . VAL A 1 307 ? -20.735 -6.998 7.959 1.00 90.69 307 VAL A O 1
ATOM 2401 N N . LEU A 1 308 ? -20.074 -8.556 6.489 1.00 92.38 308 LEU A N 1
ATOM 2402 C CA . LEU A 1 308 ? -21.112 -9.527 6.847 1.00 92.38 308 LEU A CA 1
ATOM 2403 C C . LEU A 1 308 ? -20.998 -9.959 8.312 1.00 92.38 308 LEU A C 1
ATOM 2405 O O . LEU A 1 308 ? -22.010 -10.012 9.005 1.00 92.38 308 LEU A O 1
ATOM 2409 N N . ALA A 1 309 ? -19.781 -10.180 8.815 1.00 91.19 309 ALA A N 1
ATOM 2410 C CA . ALA A 1 309 ? -19.543 -10.463 10.226 1.00 91.19 309 ALA A CA 1
ATOM 2411 C C . ALA A 1 309 ? -20.002 -9.299 11.118 1.00 91.19 309 ALA A C 1
ATOM 2413 O O . ALA A 1 309 ? -20.636 -9.527 12.144 1.00 91.19 309 ALA A O 1
ATOM 2414 N N . MET A 1 310 ? -19.770 -8.045 10.712 1.00 90.12 310 MET A N 1
ATOM 2415 C CA . MET A 1 310 ? -20.278 -6.877 11.444 1.00 90.12 310 MET A CA 1
ATOM 2416 C C . MET A 1 310 ? -21.806 -6.817 11.460 1.00 90.12 310 MET A C 1
ATOM 2418 O O . MET A 1 310 ? -22.380 -6.445 12.482 1.00 90.12 310 MET A O 1
ATOM 2422 N N . ILE A 1 311 ? -22.463 -7.167 10.355 1.00 90.88 311 ILE A N 1
ATOM 2423 C CA . ILE A 1 311 ? -23.926 -7.226 10.267 1.00 90.88 311 ILE A CA 1
ATOM 2424 C C . ILE A 1 311 ? -24.454 -8.345 11.172 1.00 90.88 311 ILE A C 1
ATOM 2426 O O . ILE A 1 311 ? -25.343 -8.104 11.983 1.00 90.88 311 ILE A O 1
ATOM 2430 N N . ALA A 1 312 ? -23.871 -9.541 11.101 1.00 90.94 312 ALA A N 1
ATOM 2431 C CA . ALA A 1 312 ? -24.237 -10.662 11.962 1.00 90.94 312 ALA A CA 1
ATOM 2432 C C . ALA A 1 312 ? -24.058 -10.314 13.448 1.00 90.94 312 ALA A C 1
ATOM 2434 O O . ALA A 1 312 ? -24.973 -10.520 14.240 1.00 90.94 312 ALA A O 1
ATOM 2435 N N . GLY A 1 313 ? -22.928 -9.702 13.816 1.00 88.25 313 GLY A N 1
ATOM 2436 C CA . GLY A 1 313 ? -22.669 -9.236 15.178 1.00 88.25 313 GLY A CA 1
ATOM 2437 C C . GLY A 1 313 ? -23.722 -8.247 15.681 1.00 88.25 313 GLY A C 1
ATOM 2438 O O . GLY A 1 313 ? -24.120 -8.327 16.838 1.00 88.25 313 GLY A O 1
ATOM 2439 N N . HIS A 1 314 ? -24.239 -7.374 14.808 1.00 89.50 314 HIS A N 1
ATOM 2440 C CA . HIS A 1 314 ? -25.330 -6.460 15.156 1.00 89.50 314 HIS A CA 1
ATOM 2441 C C . HIS A 1 314 ? -26.626 -7.196 15.514 1.00 89.50 314 HIS A C 1
ATOM 2443 O O . HIS A 1 314 ? -27.288 -6.821 16.479 1.00 89.50 314 HIS A O 1
ATOM 2449 N N . PHE A 1 315 ? -26.976 -8.247 14.771 1.00 91.31 315 PHE A N 1
ATOM 2450 C CA . PHE A 1 315 ? -28.174 -9.040 15.052 1.00 91.31 315 PHE A CA 1
ATOM 2451 C C . PHE A 1 315 ? -28.009 -9.958 16.270 1.00 91.31 315 PHE A C 1
ATOM 2453 O O . PHE A 1 315 ? -28.964 -10.143 17.015 1.00 91.31 315 PHE A O 1
ATOM 2460 N N . ILE A 1 316 ? -26.813 -10.515 16.489 1.00 90.56 316 ILE A N 1
ATOM 2461 C CA . ILE A 1 316 ? -26.540 -11.460 17.585 1.00 90.56 316 ILE A CA 1
ATOM 2462 C C . ILE A 1 316 ? -26.406 -10.740 18.929 1.00 90.56 316 ILE A C 1
ATOM 2464 O O . ILE A 1 316 ? -26.961 -11.190 19.928 1.00 90.56 316 ILE A O 1
ATOM 2468 N N . HIS A 1 317 ? -25.651 -9.642 18.970 1.00 86.12 317 HIS A N 1
ATOM 2469 C CA . HIS A 1 317 ? -25.311 -8.951 20.217 1.00 86.12 317 HIS A CA 1
ATOM 2470 C C . HIS A 1 317 ? -26.201 -7.733 20.504 1.00 86.12 317 HIS A C 1
ATOM 2472 O O . HIS A 1 317 ? -26.074 -7.131 21.564 1.00 86.12 317 HIS A O 1
ATOM 2478 N N . GLY A 1 318 ? -27.109 -7.380 19.588 1.00 77.88 318 GLY A N 1
ATOM 2479 C CA . GLY A 1 318 ? -27.962 -6.200 19.703 1.00 77.88 318 GLY A CA 1
ATOM 2480 C C . GLY A 1 318 ? -27.307 -4.909 19.190 1.00 77.88 318 GLY A C 1
ATOM 2481 O O . GLY A 1 318 ? -26.138 -4.855 18.793 1.00 77.88 318 GLY A O 1
ATOM 2482 N N . GLY A 1 319 ? -28.107 -3.840 19.124 1.00 67.62 319 GLY A N 1
ATOM 2483 C CA . GLY A 1 319 ? -27.638 -2.494 18.775 1.00 67.62 319 GLY A CA 1
ATOM 2484 C C . GLY A 1 319 ? -26.590 -1.965 19.756 1.00 67.62 319 GLY A C 1
ATOM 2485 O O . GLY A 1 319 ? -26.504 -2.434 20.879 1.00 67.62 319 GLY A O 1
ATOM 2486 N N . GLN A 1 320 ? -25.769 -1.004 19.312 1.00 62.50 320 GLN A N 1
ATOM 2487 C CA . GLN A 1 320 ? -24.608 -0.517 20.070 1.00 62.50 320 GLN A CA 1
ATOM 2488 C C . GLN A 1 320 ? -24.960 -0.151 21.521 1.00 62.50 320 GLN A C 1
ATOM 2490 O O . GLN A 1 320 ? -25.691 0.817 21.739 1.00 62.50 320 GLN A O 1
ATOM 2495 N N . ASP A 1 321 ? -24.314 -0.820 22.482 1.00 59.12 321 ASP A N 1
ATOM 2496 C CA . ASP A 1 321 ? -24.100 -0.290 23.830 1.00 59.12 321 ASP A CA 1
ATOM 2497 C C . ASP A 1 321 ? -23.189 0.935 23.701 1.00 59.12 321 ASP A C 1
ATOM 2499 O O . ASP A 1 321 ? -21.953 0.884 23.783 1.00 59.12 321 ASP A O 1
ATOM 2503 N N . ASN A 1 322 ? -23.802 2.065 23.370 1.00 61.28 322 ASN A N 1
ATOM 2504 C CA . ASN A 1 322 ? -23.124 3.341 23.412 1.00 61.28 322 ASN A CA 1
ATOM 2505 C C . ASN A 1 322 ? -22.734 3.593 24.870 1.00 61.28 322 ASN A C 1
ATOM 2507 O O . ASN A 1 322 ? -23.505 3.318 25.779 1.00 61.28 322 ASN A O 1
ATOM 2511 N N . HIS A 1 323 ? -21.539 4.137 25.095 1.00 60.41 323 HIS A N 1
ATOM 2512 C CA . HIS A 1 323 ? -20.985 4.450 26.423 1.00 60.41 323 HIS A CA 1
ATOM 2513 C C . HIS A 1 323 ? -21.784 5.488 27.236 1.00 60.41 323 HIS A C 1
ATOM 2515 O O . HIS A 1 323 ? -21.249 6.085 28.167 1.00 60.41 323 HIS A O 1
ATOM 2521 N N . VAL A 1 324 ? -23.012 5.782 26.834 1.00 63.47 324 VAL A N 1
ATOM 2522 C CA . VAL A 1 324 ? -23.936 6.578 27.614 1.00 63.47 324 VAL A CA 1
ATOM 2523 C C . VAL A 1 324 ? -24.597 5.580 28.542 1.00 63.47 324 VAL A C 1
ATOM 2525 O O . VAL A 1 324 ? -25.261 4.659 28.064 1.00 63.47 324 VAL A O 1
ATOM 2528 N N . ALA A 1 325 ? -24.368 5.729 29.848 1.00 57.53 325 ALA A N 1
ATOM 2529 C CA . ALA A 1 325 ? -25.143 4.984 30.827 1.00 57.53 325 ALA A CA 1
ATOM 2530 C C . ALA A 1 325 ? -26.616 5.116 30.413 1.00 57.53 325 ALA A C 1
ATOM 2532 O O . ALA A 1 325 ? -27.033 6.254 30.154 1.00 57.53 325 ALA A O 1
ATOM 2533 N N . PRO A 1 326 ? -27.375 4.010 30.260 1.00 58.66 326 PRO A N 1
ATOM 2534 C CA . PRO A 1 326 ? -28.805 4.122 30.011 1.00 58.66 326 PRO A CA 1
ATOM 2535 C C . PRO A 1 326 ? -29.306 5.108 31.048 1.00 58.66 326 PRO A C 1
ATOM 2537 O O . PRO A 1 326 ? -28.975 4.916 32.221 1.00 58.66 326 PRO A O 1
ATOM 2540 N N . LEU A 1 327 ? -29.923 6.216 30.595 1.00 51.91 327 LEU A N 1
ATOM 2541 C CA . LEU A 1 327 ? -30.461 7.249 31.478 1.00 51.91 327 LEU A CA 1
ATOM 2542 C C . LEU A 1 327 ? -31.145 6.471 32.576 1.00 51.91 327 LEU A C 1
ATOM 2544 O O . LEU A 1 327 ? -32.113 5.773 32.271 1.00 51.91 327 LEU A O 1
ATOM 2548 N N . ALA A 1 328 ? -30.539 6.453 33.768 1.00 51.16 328 ALA A N 1
ATOM 2549 C CA . ALA A 1 328 ? -31.058 5.632 34.832 1.00 51.16 328 ALA A CA 1
ATOM 2550 C C . ALA A 1 328 ? -32.504 6.084 34.929 1.00 51.16 328 ALA A C 1
ATOM 2552 O O . ALA A 1 328 ? -32.738 7.281 35.141 1.00 51.16 328 ALA A O 1
ATOM 2553 N N . GLU A 1 329 ? -33.458 5.181 34.663 1.00 52.00 329 GLU A N 1
ATOM 2554 C CA . GLU A 1 329 ? -34.818 5.467 35.080 1.00 52.00 329 GLU A CA 1
ATOM 2555 C C . GLU A 1 329 ? -34.652 5.926 36.521 1.00 52.00 329 GLU A C 1
ATOM 2557 O O . GLU A 1 329 ? -33.944 5.233 37.267 1.00 52.00 329 GLU A O 1
ATOM 2562 N N . PRO A 1 330 ? -35.119 7.141 36.868 1.00 50.31 330 PRO A N 1
ATOM 2563 C CA . PRO A 1 330 ? -34.899 7.680 38.193 1.00 50.31 330 PRO A CA 1
ATOM 2564 C C . PRO A 1 330 ? -35.341 6.583 39.135 1.00 50.31 330 PRO A C 1
ATOM 2566 O O . PRO A 1 330 ? -36.515 6.210 39.113 1.00 50.31 330 PRO A O 1
ATOM 2569 N N . VAL A 1 331 ? -34.377 5.986 39.845 1.00 46.88 331 VAL A N 1
ATOM 2570 C CA . VAL A 1 331 ? -34.653 4.878 40.748 1.00 46.88 331 VAL A CA 1
ATOM 2571 C C . VAL A 1 331 ? -35.737 5.429 41.643 1.00 46.88 331 VAL A C 1
ATOM 2573 O O . VAL A 1 331 ? -35.487 6.388 42.379 1.00 46.88 331 VAL A O 1
ATOM 2576 N N . LYS A 1 332 ? -36.967 4.919 41.501 1.00 45.91 332 LYS A N 1
ATOM 2577 C CA . LYS A 1 332 ? -38.045 5.310 42.394 1.00 45.91 332 LYS A CA 1
ATOM 2578 C C . LYS A 1 332 ? -37.502 4.959 43.763 1.00 45.91 332 LYS A C 1
ATOM 2580 O O . LYS A 1 332 ? -37.283 3.791 44.068 1.00 45.91 332 LYS A O 1
ATOM 2585 N N . GLN A 1 333 ? -37.217 5.988 44.554 1.00 51.47 333 GLN A N 1
ATOM 2586 C CA . GLN A 1 333 ? -36.495 5.891 45.823 1.00 51.47 333 GLN A CA 1
ATOM 2587 C C . GLN A 1 333 ? -37.193 4.954 46.832 1.00 51.47 333 GLN A C 1
ATOM 2589 O O . GLN A 1 333 ? -36.630 4.622 47.868 1.00 51.47 333 GLN A O 1
ATOM 2594 N N . ASN A 1 334 ? -38.395 4.487 46.492 1.00 54.31 334 ASN A N 1
ATOM 2595 C CA . ASN A 1 334 ? -39.252 3.624 47.282 1.00 54.31 334 ASN A CA 1
ATOM 2596 C C . ASN A 1 334 ? -39.015 2.114 47.068 1.00 54.31 334 ASN A C 1
ATOM 2598 O O . ASN A 1 334 ? -39.545 1.336 47.854 1.00 54.31 334 ASN A O 1
ATOM 2602 N N . ASP A 1 335 ? -38.225 1.684 46.073 1.00 54.19 335 ASP A N 1
ATOM 2603 C CA . ASP A 1 335 ? -37.996 0.247 45.802 1.00 54.19 335 ASP A CA 1
ATOM 2604 C C . ASP A 1 335 ? -36.678 -0.303 46.378 1.00 54.19 335 ASP A C 1
ATOM 2606 O O . ASP A 1 335 ? -36.396 -1.499 46.272 1.00 54.19 335 ASP A O 1
ATOM 2610 N N . PHE A 1 336 ? -35.879 0.526 47.060 1.00 54.34 336 PHE A N 1
ATOM 2611 C CA . PHE A 1 336 ? -34.756 0.021 47.850 1.00 54.34 336 PHE A CA 1
ATOM 2612 C C . PHE A 1 336 ? -35.280 -0.591 49.155 1.00 54.34 336 PHE A C 1
ATOM 2614 O O . PHE A 1 336 ? -35.352 0.072 50.189 1.00 54.34 336 PHE A O 1
ATOM 2621 N N . LYS A 1 337 ? -35.640 -1.878 49.122 1.00 53.81 337 LYS A N 1
ATOM 2622 C CA . LYS A 1 337 ? -35.674 -2.690 50.342 1.00 53.81 337 LYS A CA 1
ATOM 2623 C C . LYS A 1 337 ? -34.224 -3.007 50.713 1.00 53.81 337 LYS A C 1
ATOM 2625 O O . LYS A 1 337 ? -33.581 -3.743 49.960 1.00 53.81 337 LYS A O 1
ATOM 2630 N N . PRO A 1 338 ? -33.677 -2.464 51.817 1.00 57.59 338 PRO A N 1
ATOM 2631 C CA . PRO A 1 338 ? -32.375 -2.907 52.284 1.00 57.59 338 PRO A CA 1
ATOM 2632 C C . PRO A 1 338 ? -32.410 -4.433 52.489 1.00 57.59 338 PRO A C 1
ATOM 2634 O O . PRO A 1 338 ? -33.462 -4.975 52.848 1.00 57.59 338 PRO A O 1
ATOM 2637 N N . PRO A 1 339 ? -31.292 -5.142 52.246 1.00 66.94 339 PRO A N 1
ATOM 2638 C CA . PRO A 1 339 ? -31.160 -6.544 52.623 1.00 66.94 339 PRO A CA 1
ATOM 2639 C C . PRO A 1 339 ? -31.646 -6.751 54.069 1.00 66.94 339 PRO A C 1
ATOM 2641 O O . PRO A 1 339 ? -31.385 -5.875 54.899 1.00 66.94 339 PRO A O 1
ATOM 2644 N N . PRO A 1 340 ? -32.330 -7.864 54.400 1.00 72.31 340 PRO A N 1
ATOM 2645 C CA . PRO A 1 340 ? -32.898 -8.088 55.737 1.00 72.31 340 PRO A CA 1
ATOM 2646 C C . PRO A 1 340 ? -31.885 -7.947 56.882 1.00 72.31 340 PRO A C 1
ATOM 2648 O O . PRO A 1 340 ? -32.262 -7.699 58.018 1.00 72.31 340 PRO A O 1
ATOM 2651 N N . ASP A 1 341 ? -30.598 -8.088 56.577 1.00 69.69 341 ASP A N 1
ATOM 2652 C CA . ASP A 1 341 ? -29.475 -8.046 57.505 1.00 69.69 341 ASP A CA 1
ATOM 2653 C C . ASP A 1 341 ? -28.689 -6.721 57.473 1.00 69.69 341 ASP A C 1
ATOM 2655 O O . ASP A 1 341 ? -27.643 -6.595 58.115 1.00 69.69 341 ASP A O 1
ATOM 2659 N N . TYR A 1 342 ? -29.150 -5.717 56.722 1.00 58.59 342 TYR A N 1
ATOM 2660 C CA . TYR A 1 342 ? -28.463 -4.429 56.623 1.00 58.59 342 TYR A CA 1
ATOM 2661 C C . TYR A 1 342 ? -28.454 -3.682 57.962 1.00 58.59 342 TYR A C 1
ATOM 2663 O O . TYR A 1 342 ? -27.427 -3.103 58.322 1.00 58.59 342 TYR A O 1
ATOM 2671 N N . GLU A 1 343 ? -29.551 -3.737 58.728 1.00 61.72 343 GLU A N 1
ATOM 2672 C CA . GLU A 1 343 ? -29.589 -3.156 60.077 1.00 61.72 343 GLU A CA 1
ATOM 2673 C C . GLU A 1 343 ? -28.653 -3.893 61.044 1.00 61.72 343 GLU A C 1
ATOM 2675 O O . GLU A 1 343 ? -27.892 -3.243 61.761 1.00 61.72 343 GLU A O 1
ATOM 2680 N N . ASP A 1 344 ? -28.596 -5.227 60.981 1.00 64.50 344 ASP A N 1
ATOM 2681 C CA . ASP A 1 344 ? -27.716 -6.041 61.833 1.00 64.50 344 ASP A CA 1
ATOM 2682 C C . ASP A 1 344 ? -26.227 -5.773 61.572 1.00 64.50 344 ASP A C 1
ATOM 2684 O O . ASP A 1 344 ? -25.410 -5.710 62.499 1.00 64.50 344 ASP A O 1
ATOM 2688 N N . ARG A 1 345 ? -25.841 -5.563 60.307 1.00 60.09 345 ARG A N 1
ATOM 2689 C CA . ARG A 1 345 ? -24.452 -5.217 59.960 1.00 60.09 345 ARG A CA 1
ATOM 2690 C C . ARG A 1 345 ? -24.090 -3.783 60.341 1.00 60.09 345 ARG A C 1
ATOM 2692 O O . ARG A 1 345 ? -22.918 -3.527 60.626 1.00 60.09 345 ARG A O 1
ATOM 2699 N N . PHE A 1 346 ? -25.049 -2.855 60.344 1.00 54.41 346 PHE A N 1
ATOM 2700 C CA . PHE A 1 346 ? -24.803 -1.470 60.752 1.00 54.41 346 PHE A CA 1
ATOM 2701 C C . PHE A 1 346 ? -24.729 -1.313 62.273 1.00 54.41 346 PHE A C 1
ATOM 2703 O O . PHE A 1 346 ? -23.851 -0.593 62.751 1.00 54.41 346 PHE A O 1
ATOM 2710 N N . GLN A 1 347 ? -25.565 -2.029 63.029 1.00 56.94 347 GLN A N 1
ATOM 2711 C CA . GLN A 1 347 ? -25.536 -1.997 64.493 1.00 56.94 347 GLN A CA 1
ATOM 2712 C C . GLN A 1 347 ? -24.295 -2.694 65.073 1.00 56.94 347 GLN A C 1
ATOM 2714 O O . GLN A 1 347 ? -23.700 -2.189 66.021 1.00 56.94 347 GLN A O 1
ATOM 2719 N N . ASN A 1 348 ? -23.812 -3.781 64.460 1.00 56.84 348 ASN A N 1
ATOM 2720 C CA . ASN A 1 348 ? -22.625 -4.490 64.963 1.00 56.84 348 ASN A CA 1
ATOM 2721 C C . ASN A 1 348 ? -21.280 -3.845 64.592 1.00 56.84 348 ASN A C 1
ATOM 2723 O O . ASN A 1 348 ? -20.259 -4.151 65.208 1.00 56.84 348 ASN A O 1
ATOM 2727 N N . ARG A 1 349 ? -21.233 -2.960 63.586 1.00 54.16 349 ARG A N 1
ATOM 2728 C CA . ARG A 1 349 ? -19.974 -2.320 63.152 1.00 54.16 349 ARG A CA 1
ATOM 2729 C C . ARG A 1 349 ? -19.676 -1.008 63.890 1.00 54.16 349 ARG A C 1
ATOM 2731 O O . ARG A 1 349 ? -18.539 -0.538 63.859 1.00 54.16 349 ARG A O 1
ATOM 2738 N N . TYR A 1 350 ? -20.663 -0.457 64.591 1.00 50.53 350 TYR A N 1
ATOM 2739 C CA . TYR A 1 350 ? -20.511 0.694 65.474 1.00 50.53 350 TYR A CA 1
ATOM 2740 C C . TYR A 1 350 ? -21.135 0.354 66.829 1.00 50.53 350 TYR A C 1
ATOM 2742 O O . TYR A 1 350 ? -22.313 0.650 67.028 1.00 50.53 350 TYR A O 1
ATOM 2750 N N . PRO A 1 351 ? -20.386 -0.263 67.766 1.00 53.69 351 PRO A N 1
ATOM 2751 C CA . PRO A 1 351 ? -20.879 -0.389 69.129 1.00 53.69 351 PRO A CA 1
ATOM 2752 C C . PRO A 1 351 ? -21.283 1.010 69.619 1.00 53.69 351 PRO A C 1
ATOM 2754 O O . PRO A 1 351 ? -20.572 1.975 69.299 1.00 53.69 351 PRO A O 1
ATOM 2757 N N . PRO A 1 352 ? -22.410 1.147 70.341 1.00 51.09 352 PRO A N 1
ATOM 2758 C CA . PRO A 1 352 ? -22.811 2.413 70.925 1.00 51.09 352 PRO A CA 1
ATOM 2759 C C . PRO A 1 352 ? -21.610 2.982 71.671 1.00 51.09 352 PRO A C 1
ATOM 2761 O O . PRO A 1 352 ? -21.129 2.400 72.640 1.00 51.09 352 PRO A O 1
ATOM 2764 N N . GLN A 1 353 ? -21.059 4.088 71.173 1.00 54.53 353 GLN A N 1
ATOM 2765 C CA . GLN A 1 353 ? -20.153 4.868 71.993 1.00 54.53 353 GLN A CA 1
ATOM 2766 C C . GLN A 1 353 ? -21.001 5.329 73.166 1.00 54.53 353 GLN A C 1
ATOM 2768 O O . GLN A 1 353 ? -21.933 6.107 72.952 1.00 54.53 353 GLN A O 1
ATOM 2773 N N . ASP A 1 354 ? -20.701 4.812 74.358 1.00 51.16 354 ASP A N 1
ATOM 2774 C CA . ASP A 1 354 ? -21.210 5.319 75.624 1.00 51.16 354 ASP A CA 1
ATOM 2775 C C . ASP A 1 354 ? -21.049 6.839 75.617 1.00 51.16 354 ASP A C 1
ATOM 2777 O O . ASP A 1 354 ? -19.973 7.399 75.858 1.00 51.16 354 ASP A O 1
ATOM 2781 N N . ARG A 1 355 ? -22.136 7.529 75.271 1.00 50.28 355 ARG A N 1
ATOM 2782 C CA . ARG A 1 355 ? -22.272 8.958 75.484 1.00 50.28 355 ARG A CA 1
ATOM 2783 C C . ARG A 1 355 ? -22.470 9.114 76.975 1.00 50.28 355 ARG A C 1
ATOM 2785 O O . ARG A 1 355 ? -23.598 9.147 77.444 1.00 50.28 355 ARG A O 1
ATOM 2792 N N . ASN A 1 356 ? -21.361 9.184 77.699 1.00 46.50 356 ASN A N 1
ATOM 2793 C CA . ASN A 1 356 ? -21.336 9.686 79.058 1.00 46.50 356 ASN A CA 1
ATOM 2794 C C . ASN A 1 356 ? -21.721 11.184 79.010 1.00 46.50 356 ASN A C 1
ATOM 2796 O O . ASN A 1 356 ? -20.928 11.979 78.488 1.00 46.50 356 ASN A O 1
ATOM 2800 N N . PRO A 1 357 ? -22.922 11.584 79.472 1.00 50.00 357 PRO A N 1
ATOM 2801 C CA . PRO A 1 357 ? -23.395 12.964 79.361 1.00 50.00 357 PRO A CA 1
ATOM 2802 C C . PRO A 1 357 ? -22.705 13.926 80.342 1.00 50.00 357 PRO A C 1
ATOM 2804 O O . PRO A 1 357 ? -22.853 15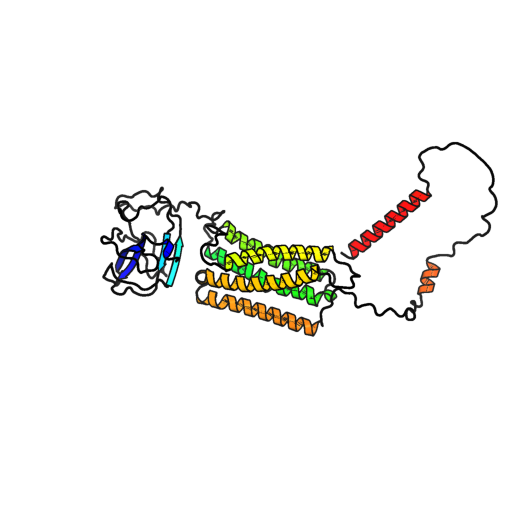.137 80.200 1.00 50.00 357 PRO A O 1
ATOM 2807 N N . ASP A 1 358 ? -21.898 13.430 81.284 1.00 50.59 358 ASP A N 1
ATOM 2808 C CA . ASP A 1 358 ? -21.468 14.215 82.450 1.00 50.59 358 ASP A CA 1
ATOM 2809 C C . ASP A 1 358 ? -20.103 14.905 82.302 1.00 50.59 358 ASP A C 1
ATOM 2811 O O . ASP A 1 358 ? -19.550 15.425 83.269 1.00 50.59 358 ASP A O 1
ATOM 2815 N N . ARG A 1 359 ? -19.525 14.965 81.094 1.00 47.34 359 ARG A N 1
ATOM 2816 C CA . ARG A 1 359 ? -18.171 15.528 80.896 1.00 47.34 359 ARG A CA 1
ATOM 2817 C C . ARG A 1 359 ? -18.107 16.974 80.396 1.00 47.34 359 ARG A C 1
ATOM 2819 O O . ARG A 1 359 ? -17.093 17.371 79.827 1.00 47.34 359 ARG A O 1
ATOM 2826 N N . TYR A 1 360 ? -19.155 17.763 80.631 1.00 47.88 360 TYR A N 1
ATOM 2827 C CA . TYR A 1 360 ? -19.195 19.195 80.304 1.00 47.88 360 TYR A CA 1
ATOM 2828 C C . TYR A 1 360 ? -19.551 20.073 81.509 1.00 47.88 360 TYR A C 1
ATOM 2830 O O . TYR A 1 360 ? -20.409 20.943 81.420 1.00 47.88 360 TYR A O 1
ATOM 2838 N N . GLN A 1 361 ? -18.861 19.901 82.635 1.00 50.62 361 GLN A N 1
ATOM 2839 C CA . GLN A 1 361 ? -18.743 20.973 83.623 1.00 50.62 361 GLN A CA 1
ATOM 2840 C C . GLN A 1 361 ? -17.323 21.030 84.187 1.00 50.62 361 GLN A C 1
ATOM 2842 O O . GLN A 1 361 ? -16.689 20.005 84.417 1.00 50.62 361 GLN A O 1
ATOM 2847 N N . SER A 1 362 ? -16.866 22.261 84.431 1.00 54.28 362 SER A N 1
ATOM 2848 C CA . SER A 1 362 ? -15.612 22.639 85.088 1.00 54.28 362 SER A CA 1
ATOM 2849 C C . SER A 1 362 ? -14.326 22.520 84.253 1.00 54.28 362 SER A C 1
ATOM 2851 O O . SER A 1 362 ? -13.621 21.515 84.308 1.00 54.28 362 SER A O 1
ATOM 2853 N N . SER A 1 363 ? -13.940 23.635 83.621 1.00 47.56 363 SER A N 1
ATOM 2854 C CA . SER A 1 363 ? -12.637 24.256 83.915 1.00 47.56 363 SER A CA 1
ATOM 2855 C C . SER A 1 363 ? -12.534 25.661 83.307 1.00 47.56 363 SER A C 1
ATOM 2857 O O . SER A 1 363 ? -11.861 25.870 82.298 1.00 47.56 363 SER A O 1
ATOM 2859 N N . ASP A 1 364 ? -13.162 26.635 83.964 1.00 54.59 364 ASP A N 1
ATOM 2860 C CA . ASP A 1 364 ? -12.622 27.992 83.999 1.00 54.59 364 ASP A CA 1
ATOM 2861 C C . ASP A 1 364 ? -11.459 27.993 84.995 1.00 54.59 364 ASP A C 1
ATOM 2863 O O . ASP A 1 364 ? -11.674 27.862 86.200 1.00 54.59 364 ASP A O 1
ATOM 2867 N N . ARG A 1 365 ? -10.221 28.117 84.506 1.00 47.19 365 ARG A N 1
ATOM 2868 C CA . ARG A 1 365 ? -9.127 28.773 85.238 1.00 47.19 365 ARG A CA 1
ATOM 2869 C C . ARG A 1 365 ? -7.942 29.049 84.318 1.00 47.19 365 ARG A C 1
ATOM 2871 O O . ARG A 1 365 ? -7.339 28.147 83.746 1.00 47.19 365 ARG A O 1
ATOM 2878 N N . TYR A 1 366 ? -7.643 30.339 84.232 1.00 53.34 366 TYR A N 1
ATOM 2879 C CA . TYR A 1 366 ? -6.403 30.966 83.793 1.00 53.34 366 TYR A CA 1
ATOM 2880 C C . TYR A 1 366 ? -5.145 30.101 83.970 1.00 53.34 366 TYR A C 1
ATOM 2882 O O . TYR A 1 366 ? -4.836 29.695 85.088 1.00 53.34 366 TYR A O 1
ATOM 2890 N N . ASN A 1 367 ? -4.334 29.990 82.912 1.00 43.97 367 ASN A N 1
ATOM 2891 C CA . ASN A 1 367 ? -2.902 30.242 83.061 1.00 43.97 367 ASN A CA 1
ATOM 2892 C C . ASN A 1 367 ? -2.271 30.699 81.736 1.00 43.97 367 ASN A C 1
ATOM 2894 O O . ASN A 1 367 ? -2.262 29.985 80.735 1.00 43.97 367 ASN A O 1
ATOM 2898 N N . SER A 1 368 ? -1.753 31.921 81.744 1.00 63.03 368 SER A N 1
ATOM 2899 C CA . SER A 1 368 ? -0.933 32.519 80.698 1.00 63.03 368 SER A CA 1
ATOM 2900 C C . SER A 1 368 ? 0.506 32.020 80.820 1.00 63.03 368 SER A C 1
ATOM 2902 O O . SER A 1 368 ? 1.151 32.253 81.840 1.00 63.03 368 SER A O 1
ATOM 2904 N N . SER A 1 369 ? 1.040 31.379 79.780 1.00 45.00 369 SER A N 1
ATOM 2905 C CA . SER A 1 369 ? 2.485 31.178 79.594 1.00 45.00 369 SER A CA 1
ATOM 2906 C C . SER A 1 369 ? 2.837 31.016 78.107 1.00 45.00 369 SER A C 1
ATOM 2908 O O . SER A 1 369 ? 1.962 30.663 77.310 1.00 45.00 369 SER A O 1
ATOM 2910 N N . PRO A 1 370 ? 4.074 31.354 77.694 1.00 56.88 370 PRO A N 1
ATOM 2911 C CA . PRO A 1 370 ? 4.365 31.788 76.331 1.00 56.88 370 PRO A CA 1
ATOM 2912 C C . PRO A 1 370 ? 4.484 30.639 75.327 1.00 56.88 370 PRO A C 1
ATOM 2914 O O . PRO A 1 370 ? 4.941 29.541 75.638 1.00 56.88 370 PRO A O 1
ATOM 2917 N N . ARG A 1 371 ? 4.107 30.956 74.084 1.00 48.81 371 ARG A N 1
ATOM 2918 C CA . ARG A 1 371 ? 4.224 30.126 72.880 1.00 48.81 371 ARG A CA 1
ATOM 2919 C C . ARG A 1 371 ? 5.637 29.560 72.700 1.00 48.81 371 ARG A C 1
ATOM 2921 O O . ARG A 1 371 ? 6.585 30.321 72.537 1.00 48.81 371 ARG A O 1
ATOM 2928 N N . SER A 1 372 ? 5.722 28.236 72.576 1.00 46.81 372 SER A N 1
ATOM 2929 C CA . SER A 1 372 ? 6.820 27.562 71.879 1.00 46.81 372 SER A CA 1
ATOM 2930 C C . SER A 1 372 ? 6.385 27.284 70.427 1.00 46.81 372 SER A C 1
ATOM 2932 O O . SER A 1 372 ? 5.308 26.711 70.222 1.00 46.81 372 SER A O 1
ATOM 2934 N N . PRO A 1 373 ? 7.139 27.723 69.403 1.00 56.16 373 PRO A N 1
ATOM 2935 C CA . PRO A 1 373 ? 6.794 27.501 68.005 1.00 56.16 373 PRO A CA 1
ATOM 2936 C C . PRO A 1 373 ? 7.303 26.123 67.566 1.00 56.16 373 PRO A C 1
ATOM 2938 O O . PRO A 1 373 ? 8.506 25.918 67.449 1.00 56.16 373 PRO A O 1
ATOM 2941 N N . GLY A 1 374 ? 6.404 25.168 67.307 1.00 55.72 374 GLY A N 1
ATOM 2942 C CA . GLY A 1 374 ? 6.839 23.905 66.689 1.00 55.72 374 GLY A CA 1
ATOM 2943 C C . GLY A 1 374 ? 5.932 22.684 66.802 1.00 55.72 374 GLY A C 1
ATOM 2944 O O . GLY A 1 374 ? 6.293 21.637 66.280 1.00 55.72 374 GLY A O 1
ATOM 2945 N N . GLY A 1 375 ? 4.768 22.767 67.446 1.00 54.19 375 GLY A N 1
ATOM 2946 C CA . GLY A 1 375 ? 3.845 21.633 67.522 1.00 54.19 375 GLY A CA 1
ATOM 2947 C C . GLY A 1 375 ? 2.702 21.776 66.528 1.00 54.19 375 GLY A C 1
ATOM 2948 O O . GLY A 1 375 ? 1.764 22.527 66.795 1.00 54.19 375 GLY A O 1
ATOM 2949 N N . TYR A 1 376 ? 2.728 21.035 65.415 1.00 59.28 376 TYR A N 1
ATOM 2950 C CA . TYR A 1 376 ? 1.476 20.727 64.721 1.00 59.28 376 TYR A CA 1
ATOM 2951 C C . TYR A 1 376 ? 0.552 20.083 65.749 1.00 59.28 376 TYR A C 1
ATOM 2953 O O . TYR A 1 376 ? 0.913 19.108 66.407 1.00 59.28 376 TYR A O 1
ATOM 2961 N N . THR A 1 377 ? -0.624 20.671 65.948 1.00 73.50 377 THR A N 1
ATOM 2962 C CA . THR A 1 377 ? -1.581 20.112 66.902 1.00 73.50 377 THR A CA 1
ATOM 2963 C C . THR A 1 377 ? -1.903 18.682 66.470 1.00 73.50 377 THR A C 1
ATOM 2965 O O . THR A 1 377 ? -2.103 18.419 65.285 1.00 73.50 377 THR A O 1
ATOM 2968 N N . GLN A 1 378 ? -2.000 17.751 67.418 1.00 74.44 378 GLN A N 1
ATOM 2969 C CA . GLN A 1 378 ? -2.362 16.346 67.169 1.00 74.44 378 GLN A CA 1
ATOM 2970 C C . GLN A 1 378 ? -3.628 16.202 66.289 1.00 74.44 378 GLN A C 1
ATOM 2972 O O . GLN A 1 378 ? -3.833 15.206 65.597 1.00 74.44 378 GLN A O 1
ATOM 2977 N N . ARG A 1 379 ? -4.479 17.236 66.280 1.00 73.75 379 ARG A N 1
ATOM 2978 C CA . ARG A 1 379 ? -5.648 17.378 65.410 1.00 73.75 379 ARG A CA 1
ATOM 2979 C C . ARG A 1 379 ? -5.294 17.559 63.926 1.00 73.75 379 ARG A C 1
ATOM 2981 O O . ARG A 1 379 ? -5.926 16.925 63.085 1.00 73.75 379 ARG A O 1
ATOM 2988 N N . GLN A 1 380 ? -4.287 18.368 63.601 1.00 79.06 380 GLN A N 1
ATOM 2989 C CA . GLN A 1 380 ? -3.802 18.567 62.228 1.00 79.06 380 GLN A CA 1
ATOM 2990 C C . GLN A 1 380 ? -3.133 17.305 61.670 1.00 79.06 380 GLN A C 1
ATOM 2992 O O . GLN A 1 380 ? -3.304 16.980 60.497 1.00 79.06 380 GLN A O 1
ATOM 2997 N N . GLU A 1 381 ? -2.432 16.543 62.508 1.00 81.19 381 GLU A N 1
ATOM 2998 C CA . GLU A 1 381 ? -1.804 15.285 62.093 1.00 81.19 381 GLU A CA 1
ATOM 2999 C C . GLU A 1 381 ? -2.841 14.186 61.804 1.00 81.19 381 GLU A C 1
ATOM 3001 O O . GLU A 1 381 ? -2.737 13.454 60.814 1.00 81.19 381 GLU A O 1
ATOM 3006 N N . ARG A 1 382 ? -3.927 14.138 62.590 1.00 84.19 382 ARG A N 1
ATOM 3007 C CA . ARG A 1 382 ? -5.080 13.268 62.303 1.00 84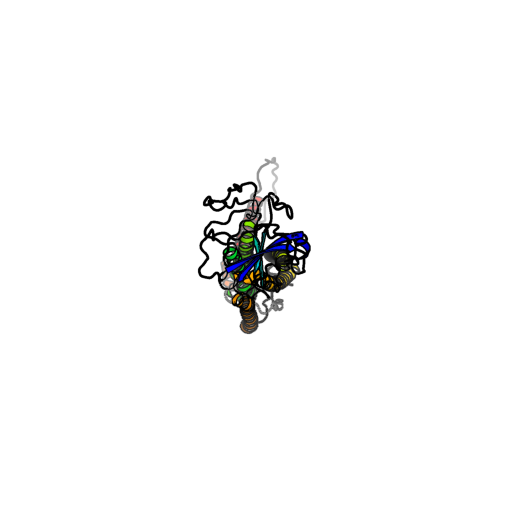.19 382 ARG A CA 1
ATOM 3008 C C . ARG A 1 382 ? -5.784 13.645 61.001 1.00 84.19 382 ARG A C 1
ATOM 3010 O O . ARG A 1 382 ? -6.130 12.744 60.240 1.00 84.19 382 ARG A O 1
ATOM 3017 N N . GLN A 1 383 ? -5.957 14.938 60.715 1.00 87.50 383 GLN A N 1
ATOM 3018 C CA . GLN A 1 383 ? -6.548 15.391 59.449 1.00 87.50 383 GLN A CA 1
ATOM 3019 C C . GLN A 1 383 ? -5.690 14.991 58.245 1.00 87.50 383 GLN A C 1
ATOM 3021 O O . GLN A 1 383 ? -6.202 14.351 57.331 1.00 87.50 383 GLN A O 1
ATOM 3026 N N . ARG A 1 384 ? -4.372 15.224 58.292 1.00 86.12 384 ARG A N 1
ATOM 3027 C CA . ARG A 1 384 ? -3.460 14.797 57.215 1.00 86.12 384 ARG A CA 1
ATOM 3028 C C . ARG A 1 384 ? -3.454 13.285 57.006 1.00 86.12 384 ARG A C 1
ATOM 3030 O O . ARG A 1 384 ? -3.360 12.814 55.877 1.00 86.12 384 ARG A O 1
ATOM 3037 N N . THR A 1 385 ? -3.567 12.510 58.083 1.00 89.62 385 THR A N 1
ATOM 3038 C CA . THR A 1 385 ? -3.639 11.044 57.993 1.00 89.62 385 THR A CA 1
ATOM 3039 C C . THR A 1 385 ? -4.947 10.585 57.343 1.00 89.62 385 THR A C 1
ATOM 3041 O O . THR A 1 385 ? -4.948 9.641 56.554 1.00 89.62 385 THR A O 1
ATOM 3044 N N . GLN A 1 386 ? -6.066 11.253 57.639 1.00 91.62 386 GLN A N 1
ATOM 3045 C CA . GLN A 1 386 ? -7.350 10.965 56.997 1.00 91.62 386 GLN A CA 1
ATOM 3046 C C . GLN A 1 386 ? -7.354 11.347 55.514 1.00 91.62 386 GLN A C 1
ATOM 3048 O O . GLN A 1 386 ? -7.878 10.577 54.712 1.00 91.62 386 GLN A O 1
ATOM 3053 N N . GLU A 1 387 ? -6.738 12.472 55.147 1.00 90.19 387 GLU A N 1
ATOM 3054 C CA . GLU A 1 387 ? -6.581 12.898 53.751 1.00 90.19 387 GLU A CA 1
ATOM 3055 C C . GLU A 1 387 ? -5.732 11.904 52.954 1.00 90.19 387 GLU A C 1
ATOM 3057 O O . GLU A 1 387 ? -6.195 11.415 51.927 1.00 90.19 387 GLU A O 1
ATOM 3062 N N . ARG A 1 388 ? -4.575 11.470 53.480 1.00 93.06 388 ARG A N 1
ATOM 3063 C CA . ARG A 1 388 ? -3.749 10.436 52.824 1.00 93.06 388 ARG A CA 1
ATOM 3064 C C . ARG A 1 388 ? -4.510 9.130 52.604 1.00 93.06 388 ARG A C 1
ATOM 3066 O O . ARG A 1 388 ? -4.511 8.601 51.503 1.00 93.06 388 ARG A O 1
ATOM 3073 N N . ARG A 1 389 ? -5.256 8.655 53.609 1.00 89.69 389 ARG A N 1
ATOM 3074 C CA . ARG A 1 389 ? -6.102 7.449 53.478 1.00 89.69 389 ARG A CA 1
ATOM 3075 C C . ARG A 1 389 ? -7.261 7.615 52.494 1.00 89.69 389 ARG A C 1
ATOM 3077 O O . ARG A 1 389 ? -7.858 6.621 52.074 1.00 89.69 389 ARG A O 1
ATOM 3084 N N . ARG A 1 390 ? -7.671 8.849 52.204 1.00 88.06 390 ARG A N 1
ATOM 3085 C CA . ARG A 1 390 ? -8.693 9.137 51.196 1.00 88.06 390 ARG A CA 1
ATOM 3086 C C . ARG A 1 390 ? -8.070 9.085 49.806 1.00 88.06 390 ARG A C 1
ATOM 3088 O O . ARG A 1 390 ? -8.623 8.414 48.942 1.00 88.06 390 ARG A O 1
ATOM 3095 N N . ASP A 1 391 ? -6.903 9.695 49.638 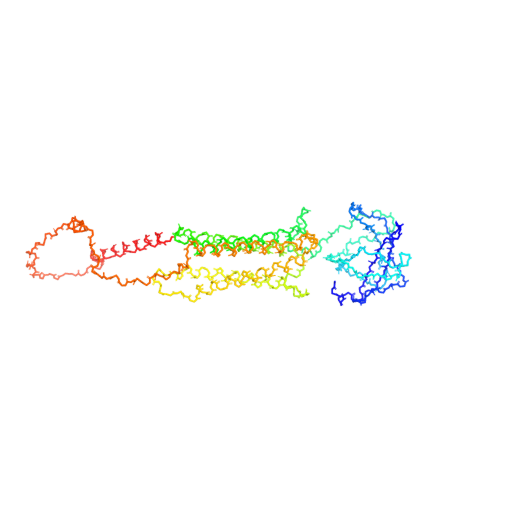1.00 86.75 391 ASP A N 1
ATOM 3096 C CA . ASP A 1 391 ? -6.151 9.692 48.382 1.00 86.75 391 ASP A CA 1
ATOM 3097 C C . ASP A 1 391 ? -5.666 8.292 47.994 1.00 86.75 391 ASP A C 1
ATOM 3099 O O . ASP A 1 391 ? -5.777 7.909 46.830 1.00 86.75 391 ASP A O 1
ATOM 3103 N N . ASP A 1 392 ? -5.208 7.492 48.960 1.00 84.31 392 ASP A N 1
ATOM 3104 C CA . ASP A 1 392 ? -4.790 6.107 48.724 1.00 84.31 392 ASP A CA 1
ATOM 3105 C C . ASP A 1 392 ? -5.972 5.240 48.271 1.00 84.31 392 ASP A C 1
ATOM 3107 O O . ASP A 1 392 ? -5.847 4.498 47.300 1.00 84.31 392 ASP A O 1
ATOM 3111 N N . ARG A 1 393 ? -7.159 5.418 48.873 1.00 81.25 393 ARG A N 1
ATOM 3112 C CA . ARG A 1 393 ? -8.384 4.745 48.410 1.00 81.25 393 ARG A CA 1
ATOM 3113 C C . ARG A 1 393 ? -8.805 5.187 47.014 1.00 81.25 393 ARG A C 1
ATOM 3115 O O . ARG A 1 393 ? -9.205 4.351 46.217 1.00 81.25 393 ARG A O 1
ATOM 3122 N N . TYR A 1 394 ? -8.681 6.473 46.685 1.00 76.75 394 TYR A N 1
ATOM 3123 C CA . TYR A 1 394 ? -8.941 6.946 45.322 1.00 76.75 394 TYR A CA 1
ATOM 3124 C C . TYR A 1 394 ? -7.937 6.388 44.305 1.00 76.75 394 TYR A C 1
ATOM 3126 O O . TYR A 1 394 ? -8.310 6.138 43.158 1.00 76.75 394 TYR A O 1
ATOM 3134 N N . ARG A 1 395 ? -6.676 6.176 44.699 1.00 74.75 395 ARG A N 1
ATOM 3135 C CA . ARG A 1 395 ? -5.658 5.537 43.853 1.00 74.75 395 ARG A CA 1
ATOM 3136 C C . ARG A 1 395 ? -5.914 4.047 43.671 1.00 74.75 395 ARG A C 1
ATOM 3138 O O . ARG A 1 395 ? -5.805 3.579 42.542 1.00 74.75 395 ARG A O 1
ATOM 3145 N N . GLU A 1 396 ? -6.287 3.327 44.725 1.00 68.75 396 GLU A N 1
ATOM 3146 C CA . GLU A 1 396 ? -6.690 1.919 44.633 1.00 68.75 396 GLU A CA 1
ATOM 3147 C C . GLU A 1 396 ? -7.924 1.752 43.746 1.00 68.75 396 GLU A C 1
ATOM 3149 O O . GLU A 1 396 ? -7.872 0.968 42.804 1.00 68.75 396 GLU A O 1
ATOM 3154 N N . ASP A 1 397 ? -8.975 2.555 43.935 1.00 68.56 397 ASP A N 1
ATOM 3155 C CA . ASP A 1 397 ? -10.169 2.513 43.080 1.00 68.56 397 ASP A CA 1
ATOM 3156 C C . ASP A 1 397 ? -9.842 2.860 41.622 1.00 68.56 397 ASP A C 1
ATOM 3158 O O . ASP A 1 397 ? -10.373 2.248 40.697 1.00 68.56 397 ASP A O 1
ATOM 3162 N N . ARG A 1 398 ? -8.944 3.825 41.384 1.00 63.31 398 ARG A N 1
ATOM 3163 C CA . ARG A 1 398 ? -8.492 4.173 40.029 1.00 63.31 398 ARG A CA 1
ATOM 3164 C C . ARG A 1 398 ? -7.669 3.047 39.397 1.00 63.31 398 ARG A C 1
ATOM 3166 O O . ARG A 1 398 ? -7.802 2.832 38.198 1.00 63.31 398 ARG A O 1
ATOM 3173 N N . ASN A 1 399 ? -6.847 2.344 40.173 1.00 59.97 399 ASN A N 1
ATOM 3174 C CA . ASN A 1 399 ? -6.068 1.196 39.703 1.00 59.97 399 ASN A CA 1
ATOM 3175 C C . ASN A 1 399 ? -6.925 -0.063 39.524 1.00 59.97 399 ASN A C 1
ATOM 3177 O O . ASN A 1 399 ? -6.576 -0.902 38.709 1.00 59.97 399 ASN A O 1
ATOM 3181 N N . TYR A 1 400 ? -8.038 -0.187 40.247 1.00 45.41 400 TYR A N 1
ATOM 3182 C CA . TYR A 1 400 ? -9.003 -1.276 40.080 1.00 45.41 400 TYR A CA 1
ATOM 3183 C C . TYR A 1 400 ? -9.941 -1.047 38.882 1.00 45.41 400 TYR A C 1
ATOM 3185 O O . TYR A 1 400 ? -10.518 -1.988 38.343 1.00 45.41 400 TYR A O 1
ATOM 3193 N N . ARG A 1 401 ? -10.108 0.216 38.463 1.00 45.78 401 ARG A N 1
ATOM 3194 C CA . ARG A 1 401 ? -10.940 0.632 37.319 1.00 45.78 401 ARG A CA 1
ATOM 3195 C C .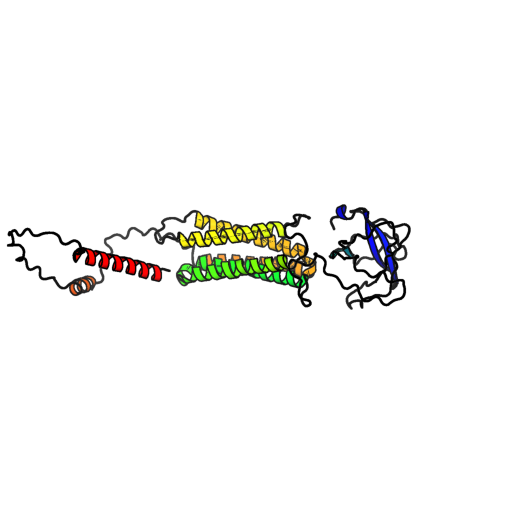 ARG A 1 401 ? -10.149 0.861 36.016 1.00 45.78 401 ARG A C 1
ATOM 3197 O O . ARG A 1 401 ? -10.773 1.151 34.997 1.00 45.78 401 ARG A O 1
ATOM 3204 N N . ARG A 1 402 ? -8.815 0.752 36.046 1.00 42.16 402 ARG A N 1
ATOM 3205 C CA . ARG A 1 402 ? -7.891 0.716 34.888 1.00 42.16 402 ARG A CA 1
ATOM 3206 C C . ARG A 1 402 ? -7.360 -0.703 34.680 1.00 42.16 402 ARG A C 1
ATOM 3208 O O . ARG A 1 402 ? -6.864 -1.003 33.566 1.00 42.16 402 ARG A O 1
#